Protein AF-A0A842SXQ0-F1 (afdb_monomer_lite)

Structure (mmCIF, N/CA/C/O backbone):
data_AF-A0A842SXQ0-F1
#
_entry.id   AF-A0A842SXQ0-F1
#
loop_
_atom_site.group_PDB
_atom_site.id
_atom_site.type_symbol
_atom_site.label_atom_id
_atom_site.label_alt_id
_atom_site.label_comp_id
_atom_site.label_asym_id
_atom_site.label_entity_id
_atom_site.label_seq_id
_atom_site.pdbx_PDB_ins_code
_atom_site.Cartn_x
_atom_site.Cartn_y
_atom_site.Cartn_z
_atom_site.occupancy
_atom_site.B_iso_or_equiv
_atom_site.auth_seq_id
_atom_site.auth_comp_id
_atom_site.auth_asym_id
_atom_site.auth_atom_id
_atom_site.pdbx_PDB_model_num
ATOM 1 N N . MET A 1 1 ? 3.468 -37.801 48.521 1.00 40.16 1 MET A N 1
ATOM 2 C CA . MET A 1 1 ? 3.126 -37.786 47.082 1.00 40.16 1 MET A CA 1
ATOM 3 C C . MET A 1 1 ? 3.006 -36.338 46.626 1.00 40.16 1 MET A C 1
ATOM 5 O O . MET A 1 1 ? 2.007 -35.706 46.931 1.00 40.16 1 MET A O 1
ATOM 9 N N . ARG A 1 2 ? 4.040 -35.775 45.987 1.00 34.75 2 ARG A N 1
ATOM 10 C CA . ARG A 1 2 ? 3.991 -34.427 45.395 1.00 34.75 2 ARG A CA 1
ATOM 11 C C . ARG A 1 2 ? 3.835 -34.589 43.884 1.00 34.75 2 ARG A C 1
ATOM 13 O O . ARG A 1 2 ? 4.706 -35.180 43.255 1.00 34.75 2 ARG A O 1
ATOM 20 N N . LYS A 1 3 ? 2.706 -34.137 43.335 1.00 47.41 3 LYS A N 1
ATOM 21 C CA . LYS A 1 3 ? 2.449 -34.109 41.890 1.00 47.41 3 LYS A CA 1
ATOM 22 C C . LYS A 1 3 ? 3.195 -32.909 41.304 1.00 47.41 3 LYS A C 1
ATOM 24 O O . LYS A 1 3 ? 2.873 -31.775 41.639 1.00 47.41 3 LYS A O 1
ATOM 29 N N . ALA A 1 4 ? 4.210 -33.168 40.486 1.00 43.00 4 ALA A N 1
ATOM 30 C CA . ALA A 1 4 ? 4.858 -32.147 39.675 1.00 43.00 4 ALA A CA 1
ATOM 31 C C . ALA A 1 4 ? 4.047 -31.976 38.384 1.00 43.00 4 ALA A C 1
ATOM 33 O O . ALA A 1 4 ? 3.902 -32.928 37.620 1.00 43.00 4 ALA A O 1
ATOM 34 N N . TYR A 1 5 ? 3.497 -30.782 38.166 1.00 46.97 5 TYR A N 1
ATOM 35 C CA . TYR A 1 5 ? 2.923 -30.395 36.882 1.00 46.97 5 TYR A CA 1
ATOM 36 C C . TYR A 1 5 ? 4.059 -29.904 35.985 1.00 46.97 5 TYR A C 1
ATOM 38 O O . TYR A 1 5 ? 4.706 -28.903 36.282 1.00 46.97 5 TYR A O 1
ATOM 46 N N . VAL A 1 6 ? 4.323 -30.640 34.907 1.00 46.03 6 VAL A N 1
ATOM 47 C CA . VAL A 1 6 ? 5.216 -30.208 33.829 1.00 46.03 6 VAL A CA 1
ATOM 48 C C . VAL A 1 6 ? 4.384 -29.342 32.889 1.00 46.03 6 VAL A C 1
ATOM 50 O O . VAL A 1 6 ? 3.563 -29.855 32.132 1.00 46.03 6 VAL A O 1
ATOM 53 N N . LEU A 1 7 ? 4.567 -28.024 32.975 1.00 44.03 7 LEU A N 1
ATOM 54 C CA . LEU A 1 7 ? 4.062 -27.077 31.986 1.00 44.03 7 LEU A CA 1
ATOM 55 C C . LEU A 1 7 ? 4.924 -27.226 30.723 1.00 44.03 7 LEU A C 1
ATOM 57 O O . LEU A 1 7 ? 6.067 -26.774 30.678 1.00 44.03 7 LEU A O 1
ATOM 61 N N . LEU A 1 8 ? 4.395 -27.914 29.714 1.00 44.53 8 LEU A N 1
ATOM 62 C CA . LEU A 1 8 ? 5.008 -28.003 28.394 1.00 44.53 8 LEU A CA 1
ATOM 63 C C . LEU A 1 8 ? 4.625 -26.742 27.607 1.00 44.53 8 LEU A C 1
ATOM 65 O O . LEU A 1 8 ? 3.590 -26.700 26.948 1.00 44.53 8 LEU A O 1
ATOM 69 N N . ALA A 1 9 ? 5.441 -25.694 27.712 1.00 42.03 9 ALA A N 1
ATOM 70 C CA . ALA A 1 9 ? 5.334 -24.521 26.853 1.00 42.03 9 ALA A CA 1
ATOM 71 C C . ALA A 1 9 ? 5.793 -24.902 25.436 1.00 42.03 9 ALA A C 1
ATOM 73 O O . ALA A 1 9 ? 6.989 -24.962 25.149 1.00 42.03 9 ALA A O 1
ATOM 74 N N . ILE A 1 10 ? 4.840 -25.207 24.554 1.00 42.16 10 ILE A N 1
ATOM 75 C CA . ILE A 1 10 ? 5.100 -25.395 23.125 1.00 42.16 10 ILE A CA 1
ATOM 76 C C . ILE A 1 10 ? 5.268 -24.002 22.510 1.00 42.16 10 ILE A C 1
ATOM 78 O O . ILE A 1 10 ? 4.315 -23.364 22.074 1.00 42.16 10 ILE A O 1
ATOM 82 N N . LEU A 1 11 ? 6.507 -23.517 22.518 1.00 38.22 11 LEU A N 1
ATOM 83 C CA . LEU A 1 11 ? 6.942 -22.329 21.791 1.00 38.22 11 LEU A CA 1
ATOM 84 C C . LEU A 1 11 ? 7.041 -22.708 20.306 1.00 38.22 11 LEU A C 1
ATOM 86 O O . LEU A 1 11 ? 8.078 -23.176 19.834 1.00 38.22 11 LEU A O 1
ATOM 90 N N . VAL A 1 12 ? 5.937 -22.566 19.567 1.00 42.31 12 VAL A N 1
ATOM 91 C CA . VAL A 1 12 ? 5.952 -22.650 18.101 1.00 42.31 12 VAL A CA 1
ATOM 92 C C . VAL A 1 12 ? 6.603 -21.368 17.584 1.00 42.31 12 VAL A C 1
ATOM 94 O O . VAL A 1 12 ? 5.934 -20.394 17.263 1.00 42.31 12 VAL A O 1
ATOM 97 N N . LEU A 1 13 ? 7.936 -21.347 17.535 1.00 38.91 13 LEU A N 1
ATOM 98 C CA . LEU A 1 13 ? 8.691 -20.374 16.747 1.00 38.91 13 LEU A CA 1
ATOM 99 C C . LEU A 1 13 ? 8.501 -20.725 15.267 1.00 38.91 13 LEU A C 1
ATOM 101 O O . LEU A 1 13 ? 9.394 -21.271 14.618 1.00 38.91 13 LEU A O 1
ATOM 105 N N . SER A 1 14 ? 7.315 -20.448 14.728 1.00 40.56 14 SER A N 1
ATOM 106 C CA . SER A 1 14 ? 7.151 -20.288 13.290 1.00 40.56 14 SER A CA 1
ATOM 107 C C . SER A 1 14 ? 8.015 -19.096 12.901 1.00 40.56 14 SER A C 1
ATOM 109 O O . SER A 1 14 ? 7.665 -17.949 13.166 1.00 40.56 14 SER A O 1
ATOM 111 N N . SER A 1 15 ? 9.192 -19.373 12.343 1.00 40.16 15 SER A N 1
ATOM 112 C CA . SER A 1 15 ? 10.009 -18.362 11.684 1.00 40.16 15 SER A CA 1
ATOM 113 C C . SER A 1 15 ? 9.205 -17.885 10.484 1.00 40.16 15 SER A C 1
ATOM 115 O O . SER A 1 15 ? 9.203 -18.515 9.427 1.00 40.16 15 SER A O 1
ATOM 117 N N . VAL A 1 16 ? 8.437 -16.817 10.695 1.00 46.62 16 VAL A N 1
ATOM 118 C CA . VAL A 1 16 ? 7.734 -16.119 9.629 1.00 46.62 16 VAL A CA 1
ATOM 119 C C . VAL A 1 16 ? 8.824 -15.645 8.679 1.00 46.62 16 VAL A C 1
ATOM 121 O O . VAL A 1 16 ? 9.662 -14.819 9.029 1.00 46.62 16 VAL A O 1
ATOM 124 N N . VAL A 1 17 ? 8.887 -16.275 7.510 1.00 54.09 17 VAL A N 1
ATOM 125 C CA . VAL A 1 17 ? 9.731 -15.819 6.411 1.00 54.09 17 VAL A CA 1
ATOM 126 C C . VAL A 1 17 ? 9.058 -14.550 5.918 1.00 54.09 17 VAL A C 1
ATOM 128 O O . VAL A 1 17 ? 8.024 -14.626 5.253 1.00 54.09 17 VAL A O 1
ATOM 131 N N . PHE A 1 18 ? 9.576 -13.397 6.334 1.00 54.84 18 PHE A N 1
ATOM 132 C CA . PHE A 1 18 ? 8.983 -12.129 5.954 1.00 54.84 18 PHE A CA 1
ATOM 133 C C . PHE A 1 18 ? 9.293 -11.858 4.476 1.00 54.84 18 PHE A C 1
ATOM 135 O O . PHE A 1 18 ? 10.424 -12.061 4.031 1.00 54.84 18 PHE A O 1
ATOM 142 N N . PRO A 1 19 ? 8.288 -11.469 3.689 1.00 61.28 19 PRO A N 1
ATOM 143 C CA . PRO A 1 19 ? 8.474 -11.088 2.297 1.00 61.28 19 PRO A CA 1
ATOM 144 C C . PRO A 1 19 ? 9.237 -9.766 2.181 1.00 61.28 19 PRO A C 1
ATOM 146 O O . PRO A 1 19 ? 9.272 -8.966 3.115 1.00 61.28 19 PRO A O 1
ATOM 149 N N . THR A 1 20 ? 9.850 -9.538 1.022 1.00 79.94 20 THR A N 1
ATOM 150 C CA . THR A 1 20 ? 10.645 -8.328 0.769 1.00 79.94 20 THR A CA 1
ATOM 151 C C . THR A 1 20 ? 9.827 -7.193 0.174 1.00 79.94 20 THR A C 1
ATOM 153 O O . THR A 1 20 ? 10.150 -6.035 0.420 1.00 79.94 20 THR A O 1
ATOM 156 N N . THR A 1 21 ? 8.779 -7.533 -0.579 1.00 91.62 21 THR A N 1
ATOM 157 C CA . THR A 1 21 ? 7.651 -6.641 -0.840 1.00 91.62 21 THR A CA 1
ATOM 158 C C . THR A 1 21 ? 6.367 -7.365 -0.456 1.00 91.62 21 THR A C 1
ATOM 160 O O . THR A 1 21 ? 6.179 -8.520 -0.850 1.00 91.62 21 THR A O 1
ATOM 163 N N . GLU A 1 22 ? 5.504 -6.713 0.311 1.00 92.88 22 GLU A N 1
ATOM 164 C CA . GLU A 1 22 ? 4.199 -7.225 0.729 1.00 92.88 22 GLU A CA 1
ATOM 165 C C . GLU A 1 22 ? 3.118 -6.226 0.345 1.00 92.88 22 GLU A C 1
ATOM 167 O O . GLU A 1 22 ? 3.283 -5.030 0.565 1.00 92.88 22 GLU A O 1
ATOM 172 N N . VAL A 1 23 ? 2.028 -6.720 -0.236 1.00 93.12 23 VAL A N 1
ATOM 173 C CA . VAL A 1 23 ? 0.811 -5.935 -0.426 1.00 93.12 23 VAL A CA 1
ATOM 174 C C . VAL A 1 23 ? -0.221 -6.460 0.553 1.00 93.12 23 VAL A C 1
ATOM 176 O O . VAL A 1 23 ? -0.568 -7.642 0.517 1.00 93.12 23 VAL A O 1
ATOM 179 N N . THR A 1 24 ? -0.676 -5.588 1.440 1.00 92.88 24 THR A N 1
ATOM 180 C CA . THR A 1 24 ? -1.712 -5.884 2.429 1.00 92.88 24 THR A CA 1
ATOM 181 C C . THR A 1 24 ? -2.918 -4.994 2.195 1.00 92.88 24 THR A C 1
ATOM 183 O O . THR A 1 24 ? -2.790 -3.905 1.634 1.00 92.88 24 THR A O 1
ATOM 186 N N . VAL A 1 25 ? -4.082 -5.481 2.614 1.00 90.69 25 VAL A N 1
ATOM 187 C CA . VAL A 1 25 ? -5.328 -4.720 2.639 1.00 90.69 25 VAL A CA 1
ATOM 188 C C . VAL A 1 25 ? -5.869 -4.777 4.052 1.00 90.69 25 VAL A C 1
ATOM 190 O O . VAL A 1 25 ? -5.942 -5.862 4.628 1.00 90.69 25 VAL A O 1
ATOM 193 N N . ASP A 1 26 ? -6.224 -3.615 4.577 1.00 87.00 26 ASP A N 1
ATOM 194 C CA . ASP A 1 26 ? -6.856 -3.438 5.879 1.00 87.00 26 ASP A CA 1
ATOM 195 C C . ASP A 1 26 ? -7.920 -2.350 5.721 1.00 87.00 26 ASP A C 1
ATOM 197 O O . ASP A 1 26 ? -7.570 -1.234 5.343 1.00 87.00 26 ASP A O 1
ATOM 201 N N . ASP A 1 27 ? -9.201 -2.684 5.895 1.00 80.62 27 ASP A N 1
ATOM 202 C CA . ASP A 1 27 ? -10.341 -1.757 5.780 1.00 80.62 27 ASP A CA 1
ATOM 203 C C . ASP A 1 27 ? -10.262 -0.788 4.576 1.00 80.62 27 ASP A C 1
ATOM 205 O O . ASP A 1 27 ? -10.223 0.432 4.724 1.00 80.62 27 ASP A O 1
ATOM 209 N N . CYS A 1 28 ? -10.185 -1.327 3.352 1.00 80.44 28 CYS A N 1
ATOM 210 C CA . CYS A 1 28 ? -9.992 -0.574 2.096 1.00 80.44 28 CYS A CA 1
ATOM 211 C C . CYS A 1 28 ? -8.678 0.215 1.972 1.00 80.44 28 CYS A C 1
ATOM 213 O O . CYS A 1 28 ? -8.441 0.884 0.975 1.00 80.44 28 CYS A O 1
ATOM 215 N N . SER A 1 29 ? -7.764 0.150 2.928 1.00 89.00 29 SER A N 1
ATOM 216 C CA . SER A 1 29 ? -6.444 0.749 2.770 1.00 89.00 29 SER A CA 1
ATOM 217 C C . SER A 1 29 ? -5.462 -0.301 2.279 1.00 89.00 29 SER A C 1
ATOM 219 O O . SER A 1 29 ? -5.203 -1.301 2.950 1.00 89.00 29 SER A O 1
ATOM 221 N N . ILE A 1 30 ? -4.869 -0.067 1.112 1.00 93.06 30 ILE A N 1
ATOM 222 C CA . ILE A 1 30 ? -3.841 -0.947 0.564 1.00 93.06 30 ILE A CA 1
ATOM 223 C C . ILE A 1 30 ? -2.471 -0.402 0.947 1.00 93.06 30 ILE A C 1
ATOM 225 O O . ILE A 1 30 ? -2.128 0.735 0.634 1.00 93.06 30 ILE A O 1
ATOM 229 N N . THR A 1 31 ? -1.653 -1.228 1.592 1.00 95.56 31 THR A N 1
ATOM 230 C CA . THR A 1 31 ? -0.256 -0.888 1.884 1.00 95.56 31 THR A CA 1
ATOM 231 C C . THR A 1 31 ? 0.676 -1.765 1.060 1.00 95.56 31 THR A C 1
ATOM 233 O O . THR A 1 31 ? 0.587 -2.990 1.114 1.00 95.56 31 THR A O 1
ATOM 236 N N . VAL A 1 32 ? 1.597 -1.139 0.326 1.00 96.25 32 VAL A N 1
ATOM 237 C CA . VAL A 1 32 ? 2.725 -1.790 -0.349 1.00 96.25 32 VAL A CA 1
ATOM 238 C C . VAL A 1 32 ? 3.988 -1.545 0.478 1.00 96.25 32 VAL A C 1
ATOM 240 O O . VAL A 1 32 ? 4.621 -0.493 0.376 1.00 96.25 32 VAL A O 1
ATOM 243 N N . ASP A 1 33 ? 4.358 -2.512 1.310 1.00 96.19 33 ASP A N 1
ATOM 244 C CA . ASP A 1 33 ? 5.562 -2.471 2.140 1.00 96.19 33 ASP A CA 1
ATOM 245 C C . ASP A 1 33 ? 6.760 -3.020 1.367 1.00 96.19 33 ASP A C 1
ATOM 247 O O . ASP A 1 33 ? 6.788 -4.201 1.030 1.00 96.19 33 ASP A O 1
ATOM 251 N N . VAL A 1 34 ? 7.778 -2.191 1.124 1.00 96.12 34 VAL A N 1
ATOM 252 C CA . VAL A 1 34 ? 8.999 -2.578 0.403 1.00 96.12 34 VAL A CA 1
ATOM 253 C C . VAL A 1 34 ? 10.226 -2.436 1.298 1.00 96.12 34 VAL A C 1
ATOM 255 O O . VAL A 1 34 ? 10.546 -1.353 1.792 1.00 96.12 34 VAL A O 1
ATOM 258 N N . LYS A 1 35 ? 10.977 -3.528 1.452 1.00 96.50 35 LYS A N 1
ATOM 259 C CA . LYS A 1 35 ? 12.205 -3.592 2.253 1.00 96.50 35 LYS A CA 1
ATOM 260 C C . LYS A 1 35 ? 13.431 -3.673 1.358 1.00 96.50 35 LYS A C 1
ATOM 262 O O . LYS A 1 35 ? 13.615 -4.647 0.622 1.00 96.50 35 LYS A O 1
ATOM 267 N N . VAL A 1 36 ? 14.307 -2.672 1.444 1.00 97.25 36 VAL A N 1
ATOM 268 C CA . VAL A 1 36 ? 15.490 -2.538 0.584 1.00 97.25 36 VAL A CA 1
ATOM 269 C C . VAL A 1 36 ? 16.783 -2.490 1.396 1.00 97.25 36 VAL A C 1
ATOM 271 O O . VAL A 1 36 ? 17.014 -1.630 2.239 1.00 97.25 36 VAL A O 1
ATOM 274 N N . GLY A 1 37 ? 17.660 -3.440 1.114 1.00 97.12 37 GLY A N 1
ATOM 275 C CA . GLY A 1 37 ? 19.011 -3.540 1.626 1.00 97.12 37 GLY A CA 1
ATOM 276 C C . GLY A 1 37 ? 20.030 -2.911 0.679 1.00 97.12 37 GLY A C 1
ATOM 277 O O . GLY A 1 37 ? 19.906 -3.025 -0.539 1.00 97.12 37 GLY A O 1
ATOM 278 N N . PHE A 1 38 ? 21.082 -2.318 1.231 1.00 98.25 38 PHE A N 1
ATOM 279 C CA . PHE A 1 38 ? 22.206 -1.775 0.469 1.00 98.25 38 PHE A CA 1
ATOM 280 C C . PHE A 1 38 ? 23.510 -2.383 0.962 1.00 98.25 38 PHE A C 1
ATOM 282 O O . PHE A 1 38 ? 23.758 -2.420 2.166 1.00 98.25 38 PHE A O 1
ATOM 289 N N . ALA A 1 39 ? 24.340 -2.859 0.043 1.00 97.69 39 ALA A N 1
ATOM 290 C CA . ALA A 1 39 ? 25.652 -3.417 0.341 1.00 97.69 39 ALA A CA 1
ATOM 291 C C . ALA A 1 39 ? 26.705 -2.904 -0.644 1.00 97.69 39 ALA A C 1
ATOM 293 O O . ALA A 1 39 ? 26.356 -2.326 -1.667 1.00 97.69 39 ALA A O 1
ATOM 294 N N . GLY A 1 40 ? 27.980 -3.149 -0.350 1.00 96.56 40 GLY A N 1
ATOM 295 C CA . GLY A 1 40 ? 29.099 -2.673 -1.166 1.00 96.56 40 GLY A CA 1
ATOM 296 C C . GLY A 1 40 ? 29.654 -1.331 -0.692 1.00 96.56 40 GLY A C 1
ATOM 297 O O . GLY A 1 40 ? 29.046 -0.634 0.124 1.00 96.56 40 GLY A O 1
ATOM 298 N N . ASP A 1 41 ? 30.840 -0.989 -1.190 1.00 95.38 41 ASP A N 1
ATOM 299 C CA . ASP A 1 41 ? 31.608 0.174 -0.729 1.00 95.38 41 ASP A CA 1
ATOM 300 C C . ASP A 1 41 ? 30.879 1.500 -1.012 1.00 95.38 41 ASP A C 1
ATOM 302 O O . ASP A 1 41 ? 30.956 2.438 -0.220 1.00 95.38 41 ASP A O 1
ATOM 306 N N . GLY A 1 42 ? 30.065 1.543 -2.073 1.00 96.44 42 GLY A N 1
ATOM 307 C CA . GLY A 1 42 ? 29.262 2.711 -2.431 1.00 96.44 42 GLY A CA 1
ATOM 308 C C . GLY A 1 42 ? 28.003 2.920 -1.579 1.00 96.44 42 GLY A C 1
ATOM 309 O O . GLY A 1 42 ? 27.349 3.954 -1.713 1.00 96.44 42 GLY A O 1
ATOM 310 N N . ALA A 1 43 ? 27.633 1.983 -0.697 1.00 97.25 43 ALA A N 1
ATOM 311 C CA . ALA A 1 43 ? 26.414 2.051 0.117 1.00 97.25 43 ALA A CA 1
ATOM 312 C C . ALA A 1 43 ? 26.564 2.993 1.330 1.00 97.25 43 ALA A C 1
ATOM 314 O O . ALA A 1 43 ? 26.365 2.598 2.483 1.00 97.25 43 ALA A O 1
ATOM 315 N N . SER A 1 44 ? 26.976 4.241 1.107 1.00 97.50 44 SER A N 1
ATOM 316 C CA . SER A 1 44 ? 27.056 5.267 2.150 1.00 97.50 44 SER A CA 1
ATOM 317 C C . SER A 1 44 ? 25.662 5.690 2.632 1.00 97.50 44 SER A C 1
ATOM 319 O O . SER A 1 44 ? 24.669 5.529 1.924 1.00 97.50 44 SER A O 1
ATOM 321 N N . ASP A 1 45 ? 25.579 6.271 3.829 1.00 98.06 45 ASP A N 1
ATOM 322 C CA . ASP A 1 45 ? 24.302 6.773 4.358 1.00 98.06 45 ASP A CA 1
ATOM 323 C C . ASP A 1 45 ? 23.754 7.921 3.487 1.00 98.06 45 ASP A C 1
ATOM 325 O O . ASP A 1 45 ? 22.546 8.067 3.324 1.00 98.06 45 ASP A O 1
ATOM 329 N N . GLU A 1 46 ? 24.644 8.694 2.853 1.00 97.69 46 GLU A N 1
ATOM 330 C CA . GLU A 1 46 ? 24.280 9.715 1.865 1.00 97.69 46 GLU A CA 1
ATOM 331 C C . GLU A 1 46 ? 23.641 9.096 0.614 1.00 97.69 46 GLU A C 1
ATOM 333 O O . GLU A 1 46 ? 22.630 9.600 0.122 1.00 97.69 46 GLU A O 1
ATOM 338 N N . PHE A 1 47 ? 24.184 7.981 0.116 1.00 97.75 47 PHE A N 1
ATOM 339 C CA . PHE A 1 47 ? 23.599 7.264 -1.013 1.00 97.75 47 PHE A CA 1
ATOM 340 C C . PHE A 1 47 ? 22.222 6.682 -0.667 1.00 97.75 47 PHE A C 1
ATOM 342 O O . PHE A 1 47 ? 21.284 6.822 -1.451 1.00 97.75 47 PHE A O 1
ATOM 349 N N . ILE A 1 48 ? 22.080 6.076 0.515 1.00 98.38 48 ILE A N 1
ATOM 350 C CA . ILE A 1 48 ? 20.797 5.532 0.986 1.00 98.38 48 ILE A CA 1
ATOM 351 C C . ILE A 1 48 ? 19.765 6.657 1.113 1.00 98.38 48 ILE A C 1
ATOM 353 O O . ILE A 1 48 ? 18.655 6.535 0.603 1.00 98.38 48 ILE A O 1
ATOM 357 N N . LYS A 1 49 ? 20.148 7.805 1.677 1.00 98.12 49 LYS A N 1
ATOM 358 C CA . LYS A 1 49 ? 19.275 8.981 1.744 1.00 98.12 49 LYS A CA 1
ATOM 359 C C . LYS A 1 49 ? 18.861 9.479 0.355 1.00 98.12 49 LYS A C 1
ATOM 361 O O . LYS A 1 49 ? 17.694 9.777 0.123 1.00 98.12 49 LYS A O 1
ATOM 366 N N . LYS A 1 50 ? 19.797 9.534 -0.598 1.00 97.56 50 LYS A N 1
ATOM 367 C CA . LYS A 1 50 ? 19.521 9.905 -1.997 1.00 97.56 50 LYS A CA 1
ATOM 368 C C . LYS A 1 50 ? 18.518 8.953 -2.658 1.00 97.56 50 LYS A C 1
ATOM 370 O O . LYS A 1 50 ? 17.684 9.403 -3.444 1.00 97.56 50 LYS A O 1
ATOM 375 N N . PHE A 1 51 ? 18.606 7.658 -2.355 1.00 98.00 51 PHE A N 1
ATOM 376 C CA . PHE A 1 51 ? 17.625 6.661 -2.778 1.00 98.00 51 PHE A CA 1
ATOM 377 C C . PHE A 1 51 ? 16.243 6.961 -2.182 1.00 98.00 51 PHE A C 1
ATOM 379 O O . PHE A 1 51 ? 15.279 7.091 -2.933 1.00 98.00 51 PHE A O 1
ATOM 386 N N . GLU A 1 52 ? 16.158 7.128 -0.859 1.00 98.06 52 GLU A N 1
ATOM 387 C CA . GLU A 1 52 ? 14.905 7.410 -0.143 1.00 98.06 52 GLU A CA 1
ATOM 388 C C . GLU A 1 52 ? 14.222 8.676 -0.661 1.00 98.06 52 GLU A C 1
ATOM 390 O O . GLU A 1 52 ? 13.032 8.654 -0.970 1.00 98.06 52 GLU A O 1
ATOM 395 N N . ASP A 1 53 ? 14.980 9.761 -0.831 1.00 97.69 53 ASP A N 1
ATOM 396 C CA . ASP A 1 53 ? 14.471 11.030 -1.351 1.00 97.69 53 ASP A CA 1
ATOM 397 C C . ASP A 1 53 ? 13.945 10.873 -2.792 1.00 97.69 53 ASP A C 1
ATOM 399 O O . ASP A 1 53 ? 12.910 11.443 -3.151 1.00 97.69 53 ASP A O 1
ATOM 403 N N . GLY A 1 54 ? 14.628 10.073 -3.621 1.00 96.69 54 GLY A N 1
ATOM 404 C CA . GLY A 1 54 ? 14.200 9.749 -4.983 1.00 96.69 54 GLY A CA 1
ATOM 405 C C . GLY A 1 54 ? 12.890 8.961 -5.016 1.00 96.69 54 GLY A C 1
ATOM 406 O O . GLY A 1 54 ? 11.962 9.342 -5.733 1.00 96.69 54 GLY A O 1
ATOM 407 N N . VAL A 1 55 ? 12.795 7.904 -4.204 1.00 96.75 55 VAL A N 1
ATOM 408 C CA . VAL A 1 55 ? 11.583 7.084 -4.079 1.00 96.75 55 VAL A CA 1
ATOM 409 C C . VAL A 1 55 ? 10.427 7.923 -3.553 1.00 96.75 55 VAL A C 1
ATOM 411 O O . VAL A 1 55 ? 9.378 7.968 -4.188 1.00 96.75 55 VAL A O 1
ATOM 414 N N . LYS A 1 56 ? 10.626 8.659 -2.456 1.00 96.44 56 LYS A N 1
ATOM 415 C CA . LYS A 1 56 ? 9.592 9.501 -1.851 1.00 96.44 56 LYS A CA 1
ATOM 416 C C . LYS A 1 56 ? 9.044 10.535 -2.829 1.00 96.44 56 LYS A C 1
ATOM 418 O O . LYS A 1 56 ? 7.837 10.729 -2.904 1.00 96.44 56 LYS A O 1
ATOM 423 N N . LYS A 1 57 ? 9.916 11.172 -3.615 1.00 96.31 57 LYS A N 1
ATOM 424 C CA . LYS A 1 57 ? 9.519 12.174 -4.614 1.00 96.31 57 LYS A CA 1
ATOM 425 C C . LYS A 1 57 ? 8.585 11.613 -5.694 1.00 96.31 57 LYS A C 1
ATOM 427 O O . LYS A 1 57 ? 7.727 12.348 -6.188 1.00 96.31 57 LYS A O 1
ATOM 432 N N . ILE A 1 58 ? 8.793 10.365 -6.111 1.00 96.31 58 ILE A N 1
ATOM 433 C CA . ILE A 1 58 ? 8.088 9.768 -7.254 1.00 96.31 58 ILE A CA 1
ATOM 434 C C . ILE A 1 58 ? 6.891 8.926 -6.805 1.00 96.31 58 ILE A C 1
ATOM 436 O O . ILE A 1 58 ? 5.824 9.041 -7.406 1.00 96.31 58 ILE A O 1
ATOM 440 N N . TRP A 1 59 ? 7.068 8.121 -5.759 1.00 95.94 59 TRP A N 1
ATOM 441 C CA . TRP A 1 59 ? 6.144 7.061 -5.357 1.00 95.94 59 TRP A CA 1
ATOM 442 C C . TRP A 1 59 ? 5.308 7.387 -4.112 1.00 95.94 59 TRP A C 1
ATOM 444 O O . TRP A 1 59 ? 4.229 6.828 -3.972 1.00 95.94 59 TRP A O 1
ATOM 454 N N . GLN A 1 60 ? 5.754 8.278 -3.218 1.00 91.06 60 GLN A N 1
ATOM 455 C CA . GLN A 1 60 ? 5.026 8.583 -1.974 1.00 91.06 60 GLN A CA 1
ATOM 456 C C . GLN A 1 60 ? 4.239 9.899 -2.051 1.00 91.06 60 GLN A C 1
ATOM 458 O O . GLN A 1 60 ? 4.606 10.821 -2.783 1.00 91.06 60 GLN A O 1
ATOM 463 N N . GLY A 1 61 ? 3.173 10.003 -1.246 1.00 76.94 61 GLY A N 1
ATOM 464 C CA . GLY A 1 61 ? 2.345 11.213 -1.143 1.00 76.94 61 GLY A CA 1
ATOM 465 C C . GLY A 1 61 ? 1.542 11.506 -2.411 1.00 76.94 61 GLY A C 1
ATOM 466 O O . GLY A 1 61 ? 1.406 12.663 -2.808 1.00 76.94 61 GLY A O 1
ATOM 467 N N . LYS A 1 62 ? 1.099 10.448 -3.088 1.00 81.06 62 LYS A N 1
ATOM 468 C CA . LYS A 1 62 ? 0.230 10.500 -4.260 1.00 81.06 62 LYS A CA 1
ATOM 469 C C . LYS A 1 62 ? -1.124 9.926 -3.878 1.00 81.06 62 LYS A C 1
ATOM 471 O O . LYS A 1 62 ? -1.170 8.966 -3.115 1.00 81.06 62 LYS A O 1
ATOM 476 N N . ASP A 1 63 ? -2.178 10.470 -4.467 1.00 90.81 63 ASP A N 1
ATOM 477 C CA . ASP A 1 63 ? -3.548 9.982 -4.300 1.00 90.81 63 ASP A CA 1
ATOM 478 C C . ASP A 1 63 ? -3.778 8.786 -5.235 1.00 90.81 63 ASP A C 1
ATOM 480 O O . ASP A 1 63 ? -4.599 8.828 -6.149 1.00 90.81 63 ASP A O 1
ATOM 484 N N . PHE A 1 64 ? -2.944 7.756 -5.083 1.00 93.88 64 PHE A N 1
ATOM 485 C CA . PHE A 1 64 ? -3.111 6.509 -5.809 1.00 93.88 64 PHE A CA 1
ATOM 486 C C . PHE A 1 64 ? -4.233 5.705 -5.179 1.00 93.88 64 PHE A C 1
ATOM 488 O O . PHE A 1 64 ? -4.318 5.593 -3.957 1.00 93.88 64 PHE A O 1
ATOM 495 N N . THR A 1 65 ? -5.050 5.111 -6.031 1.00 93.44 65 THR A N 1
ATOM 496 C CA . THR A 1 65 ? -6.154 4.246 -5.624 1.00 93.44 65 THR A CA 1
ATOM 497 C C . THR A 1 65 ? -6.018 2.887 -6.302 1.00 93.44 65 THR A C 1
ATOM 499 O O . THR A 1 65 ? -5.105 2.691 -7.099 1.00 93.44 65 THR A O 1
ATOM 502 N N . TYR A 1 66 ? -6.846 1.900 -5.980 1.00 90.38 66 TYR A N 1
ATOM 503 C CA . TYR A 1 66 ? -6.871 0.639 -6.717 1.00 90.38 66 TYR A CA 1
ATOM 504 C C . TYR A 1 66 ? -8.238 -0.027 -6.646 1.00 90.38 66 TYR A C 1
ATOM 506 O O . TYR A 1 66 ? -8.924 0.034 -5.626 1.00 90.38 66 TYR A O 1
ATOM 514 N N . GLY A 1 67 ? -8.579 -0.729 -7.726 1.00 86.06 67 GLY A N 1
ATOM 515 C CA . GLY A 1 67 ? -9.858 -1.404 -7.868 1.00 86.06 67 GLY A CA 1
ATOM 516 C C . GLY A 1 67 ? -10.998 -0.418 -8.078 1.00 86.06 67 GLY A C 1
ATOM 517 O O . GLY A 1 67 ? -10.816 0.800 -8.095 1.00 86.06 67 GLY A O 1
ATOM 518 N N . ASP A 1 68 ? -12.189 -0.968 -8.263 1.00 80.25 68 ASP A N 1
ATOM 519 C CA . ASP A 1 68 ? -13.356 -0.150 -8.558 1.00 80.25 68 ASP A CA 1
ATOM 520 C C . ASP A 1 68 ? -13.803 0.695 -7.355 1.00 80.25 68 ASP A C 1
ATOM 522 O O . ASP A 1 68 ? -14.383 1.753 -7.564 1.00 80.25 68 ASP A O 1
ATOM 526 N N . CYS A 1 69 ? -13.525 0.261 -6.119 1.00 75.62 69 CYS A N 1
ATOM 527 C CA . CYS A 1 69 ? -13.862 1.015 -4.904 1.00 75.62 69 CYS A CA 1
ATOM 528 C C . CYS A 1 69 ? -12.833 2.120 -4.592 1.00 75.62 69 CYS A C 1
ATOM 530 O O . CYS A 1 69 ? -12.874 2.719 -3.524 1.00 75.62 69 CYS A O 1
ATOM 532 N N . GLU A 1 70 ? -11.888 2.377 -5.508 1.00 86.88 70 GLU A N 1
ATOM 533 C CA . GLU A 1 70 ? -10.874 3.428 -5.391 1.00 86.88 70 GLU A CA 1
ATOM 534 C C . GLU A 1 70 ? -10.085 3.369 -4.056 1.00 86.88 70 GLU A C 1
ATOM 536 O O . GLU A 1 70 ? -9.691 4.400 -3.511 1.00 86.88 70 GLU A O 1
ATOM 541 N N . CYS A 1 71 ? -9.788 2.164 -3.548 1.00 87.25 71 CYS A N 1
ATOM 542 C CA . CYS A 1 71 ? -9.107 1.997 -2.262 1.00 87.25 71 CYS A CA 1
ATOM 543 C C . CYS A 1 71 ? -7.730 2.681 -2.251 1.00 87.25 71 CYS A C 1
ATOM 545 O O . CYS A 1 71 ? -6.915 2.395 -3.138 1.00 87.25 71 CYS A O 1
ATOM 547 N N . PRO A 1 72 ? -7.436 3.572 -1.284 1.00 91.94 72 PRO A N 1
ATOM 548 C CA . PRO A 1 72 ? -6.180 4.308 -1.246 1.00 91.94 72 PRO A CA 1
ATOM 549 C C . PRO A 1 72 ? -4.979 3.369 -1.120 1.00 91.94 72 PRO A C 1
ATOM 551 O O . PRO A 1 72 ? -4.997 2.401 -0.360 1.00 91.94 72 PRO A O 1
ATOM 554 N N . VAL A 1 73 ? -3.911 3.686 -1.853 1.00 94.56 73 VAL A N 1
ATOM 555 C CA . VAL A 1 73 ? -2.673 2.902 -1.869 1.00 94.56 73 VAL A CA 1
ATOM 556 C C . VAL A 1 73 ? -1.523 3.704 -1.266 1.00 94.56 73 VAL A C 1
ATOM 558 O O . VAL A 1 73 ? -1.097 4.726 -1.808 1.00 94.56 73 VAL A O 1
ATOM 561 N N . GLU A 1 74 ? -0.956 3.200 -0.172 1.00 95.50 74 GLU A N 1
ATOM 562 C CA . GLU A 1 74 ? 0.240 3.743 0.470 1.00 95.50 74 GLU A CA 1
ATOM 563 C C . GLU A 1 74 ? 1.469 2.877 0.159 1.00 95.50 74 GLU A C 1
ATOM 565 O O . GLU A 1 74 ? 1.456 1.662 0.344 1.00 95.50 74 GLU A O 1
ATOM 570 N N . ILE A 1 75 ? 2.575 3.500 -0.263 1.00 96.31 75 ILE A N 1
ATOM 571 C CA . ILE A 1 75 ? 3.861 2.812 -0.453 1.00 96.31 75 ILE A CA 1
ATOM 572 C C . ILE A 1 75 ? 4.792 3.124 0.721 1.00 96.31 75 ILE A C 1
ATOM 574 O O . ILE A 1 75 ? 5.273 4.255 0.875 1.00 96.31 75 ILE A O 1
ATOM 578 N N . LYS A 1 76 ? 5.118 2.099 1.508 1.00 96.06 76 LYS A N 1
ATOM 579 C CA . LYS A 1 76 ? 6.049 2.182 2.637 1.00 96.06 76 LYS A CA 1
ATOM 580 C C . LYS A 1 76 ? 7.415 1.648 2.235 1.00 96.06 76 LYS A C 1
ATOM 582 O O . LYS A 1 76 ? 7.541 0.610 1.592 1.00 96.06 76 LYS A O 1
ATOM 587 N N . LEU A 1 77 ? 8.455 2.384 2.615 1.00 96.88 77 LEU A N 1
ATOM 588 C CA . LEU A 1 77 ? 9.842 2.032 2.337 1.00 96.88 77 LEU A CA 1
ATOM 589 C C . LEU A 1 77 ? 10.595 1.844 3.651 1.00 96.88 77 LEU A C 1
ATOM 591 O O . LEU A 1 77 ? 10.665 2.761 4.466 1.00 96.88 77 LEU A O 1
ATOM 595 N N . GLU A 1 78 ? 11.225 0.684 3.802 1.00 97.00 78 GLU A N 1
ATOM 596 C CA . GLU A 1 78 ? 12.200 0.408 4.853 1.00 97.00 78 GLU A CA 1
ATOM 597 C C . GLU A 1 78 ? 13.578 0.186 4.220 1.00 97.00 78 GLU A C 1
ATOM 599 O O . GLU A 1 78 ? 13.732 -0.663 3.336 1.00 97.00 78 GLU A O 1
ATOM 604 N N . THR A 1 79 ? 14.599 0.916 4.675 1.00 97.69 79 THR A N 1
ATOM 605 C CA . THR A 1 79 ? 15.976 0.751 4.194 1.00 97.69 79 THR A CA 1
ATOM 606 C C . THR A 1 79 ? 16.892 0.172 5.266 1.00 97.69 79 THR A C 1
ATOM 608 O O . THR A 1 79 ? 16.720 0.395 6.467 1.00 97.69 79 THR A O 1
ATOM 611 N N . LYS A 1 80 ? 17.901 -0.595 4.841 1.00 97.56 80 LYS A N 1
ATOM 612 C CA . LYS A 1 80 ? 18.927 -1.121 5.747 1.00 97.56 80 LYS A CA 1
ATOM 613 C C . LYS A 1 80 ? 20.272 -1.301 5.060 1.00 97.56 80 LYS A C 1
ATOM 615 O O . LYS A 1 80 ? 20.358 -1.778 3.933 1.00 97.56 80 LYS A O 1
ATOM 620 N N . LYS A 1 81 ? 21.354 -0.976 5.765 1.00 97.88 81 LYS A N 1
ATOM 621 C CA . LYS A 1 81 ? 22.720 -1.218 5.291 1.00 97.88 81 LYS A CA 1
ATOM 622 C C . LYS A 1 81 ? 23.218 -2.602 5.712 1.00 97.88 81 LYS A C 1
ATOM 624 O O . LYS A 1 81 ? 23.041 -3.019 6.856 1.00 97.88 81 LYS A O 1
ATOM 629 N N . PHE A 1 82 ? 23.886 -3.287 4.793 1.00 96.81 82 PHE A N 1
ATOM 630 C CA . PHE A 1 82 ? 24.510 -4.595 4.968 1.00 96.81 82 PHE A CA 1
ATOM 631 C C . PHE A 1 82 ? 25.965 -4.553 4.496 1.00 96.81 82 PHE A C 1
ATOM 633 O O . PHE A 1 82 ? 26.350 -3.703 3.699 1.00 96.81 82 PHE A O 1
ATOM 640 N N . VAL A 1 83 ? 26.785 -5.506 4.949 1.00 95.50 83 VAL A N 1
ATOM 641 C CA . VAL A 1 83 ? 28.144 -5.673 4.407 1.00 95.50 83 VAL A CA 1
ATOM 642 C C . VAL A 1 83 ? 28.073 -6.315 3.022 1.00 95.50 83 VAL A C 1
ATOM 644 O O . VAL A 1 83 ? 28.784 -5.916 2.109 1.00 95.50 83 VAL A O 1
ATOM 647 N N . THR A 1 84 ? 27.195 -7.308 2.849 1.00 95.69 84 THR A N 1
ATOM 648 C CA . THR A 1 84 ? 26.961 -7.975 1.558 1.00 95.69 84 THR A CA 1
ATOM 649 C C . THR A 1 84 ? 25.478 -8.263 1.357 1.00 95.69 84 THR A C 1
ATOM 651 O O . THR A 1 84 ? 24.758 -8.547 2.315 1.00 95.69 84 THR A O 1
ATOM 654 N N . CYS A 1 85 ? 25.027 -8.334 0.103 1.00 93.12 85 CYS A N 1
ATOM 655 C CA . CYS A 1 85 ? 23.656 -8.748 -0.211 1.00 93.12 85 CYS A CA 1
ATOM 656 C C . CYS A 1 85 ? 23.327 -10.208 0.139 1.00 93.12 85 CYS A C 1
ATOM 658 O O . CYS A 1 85 ? 22.180 -10.635 0.012 1.00 93.12 85 CYS A O 1
ATOM 660 N N . TYR A 1 86 ? 24.306 -11.005 0.573 1.00 90.81 86 TYR A N 1
ATOM 661 C CA . TYR A 1 86 ? 24.030 -12.320 1.146 1.00 90.81 86 TYR A CA 1
ATOM 662 C C . TYR A 1 86 ? 23.449 -12.207 2.564 1.00 90.81 86 TYR A C 1
ATOM 664 O O . TYR A 1 86 ? 22.577 -12.991 2.924 1.00 90.81 86 TYR A O 1
ATOM 672 N N . GLN A 1 87 ? 23.878 -11.205 3.341 1.00 91.06 87 GLN A N 1
ATOM 673 C CA . GLN A 1 87 ? 23.389 -10.969 4.705 1.00 91.06 87 GLN A CA 1
ATOM 674 C C . GLN A 1 87 ? 21.946 -10.464 4.746 1.00 91.06 87 GLN A C 1
ATOM 676 O O . GLN A 1 87 ? 21.246 -10.748 5.710 1.00 91.06 87 GLN A O 1
ATOM 681 N N . ALA A 1 88 ? 21.501 -9.763 3.699 1.00 89.06 88 ALA A N 1
ATOM 682 C CA . ALA A 1 88 ? 20.105 -9.355 3.531 1.00 89.06 88 ALA A CA 1
ATOM 683 C C . ALA A 1 88 ? 19.135 -10.555 3.504 1.00 89.06 88 ALA A C 1
ATOM 685 O O . ALA A 1 88 ? 17.960 -10.420 3.839 1.00 89.06 88 ALA A O 1
ATOM 686 N N . GLY A 1 89 ? 19.632 -11.745 3.140 1.00 86.06 89 GLY A N 1
ATOM 687 C CA . GLY A 1 89 ? 18.858 -12.978 3.180 1.00 86.06 89 GLY A CA 1
ATOM 688 C C . GLY A 1 89 ? 17.637 -12.929 2.265 1.00 86.06 89 GLY A C 1
ATOM 689 O O . GLY A 1 89 ? 17.747 -12.588 1.087 1.00 86.06 89 GLY A O 1
ATOM 690 N N . LYS A 1 90 ? 16.487 -13.338 2.807 1.00 85.44 90 LYS A N 1
ATOM 691 C CA . LYS A 1 90 ? 15.184 -13.283 2.131 1.00 85.44 90 LYS A CA 1
ATOM 692 C C . LYS A 1 90 ? 14.303 -12.142 2.641 1.00 85.44 90 LYS A C 1
ATOM 694 O O . LYS A 1 90 ? 13.197 -12.027 2.141 1.00 85.44 90 LYS A O 1
ATOM 699 N N . ASP A 1 91 ? 14.786 -11.347 3.594 1.00 89.25 91 ASP A N 1
ATOM 700 C CA . ASP A 1 91 ? 13.973 -10.358 4.312 1.00 89.25 91 ASP A CA 1
ATOM 701 C C . ASP A 1 91 ? 14.043 -8.967 3.663 1.00 89.25 91 ASP A C 1
ATOM 703 O O . ASP A 1 91 ? 13.183 -8.127 3.903 1.00 89.25 91 ASP A O 1
ATOM 707 N N . TYR A 1 92 ? 15.044 -8.730 2.805 1.00 94.12 92 TYR A N 1
ATOM 708 C CA . TYR A 1 92 ? 15.186 -7.499 2.025 1.00 94.12 92 TYR A CA 1
ATOM 709 C C . TYR A 1 92 ? 15.497 -7.813 0.559 1.00 94.12 92 TYR A C 1
ATOM 711 O O . TYR A 1 92 ? 16.281 -8.718 0.247 1.00 94.12 92 TYR A O 1
ATOM 719 N N . HIS A 1 93 ? 14.945 -7.010 -0.354 1.00 94.75 93 HIS A N 1
ATOM 720 C CA . HIS A 1 93 ? 15.581 -6.809 -1.656 1.00 94.75 93 HIS A CA 1
ATOM 721 C C . HIS A 1 93 ? 16.985 -6.252 -1.417 1.00 94.75 93 HIS A C 1
ATOM 723 O O . HIS A 1 93 ? 17.210 -5.624 -0.392 1.00 94.75 93 HIS A O 1
ATOM 729 N N . CYS A 1 94 ? 17.956 -6.458 -2.304 1.00 96.06 94 CYS A N 1
ATOM 730 C CA . CYS A 1 94 ? 19.285 -5.900 -2.050 1.00 96.06 94 CYS A CA 1
ATOM 731 C C . CYS A 1 94 ? 19.967 -5.323 -3.280 1.00 96.06 94 CYS A C 1
ATOM 733 O O . CYS A 1 94 ? 20.116 -6.008 -4.292 1.00 96.06 94 CYS A O 1
ATOM 735 N N . PHE A 1 95 ? 20.433 -4.086 -3.149 1.00 97.56 95 PHE A N 1
ATOM 736 C CA . PHE A 1 95 ? 21.300 -3.428 -4.109 1.00 97.56 95 PHE A CA 1
ATOM 737 C C . PHE A 1 95 ? 22.767 -3.582 -3.710 1.00 97.56 95 PHE A C 1
ATOM 739 O O . PHE A 1 95 ? 23.170 -3.210 -2.608 1.00 97.56 95 PHE A O 1
ATOM 746 N N . ASP A 1 96 ? 23.562 -4.113 -4.635 1.00 96.81 96 ASP A N 1
ATOM 747 C CA . ASP A 1 96 ? 25.017 -4.006 -4.595 1.00 96.81 96 ASP A CA 1
ATOM 748 C C . ASP A 1 96 ? 25.410 -2.647 -5.194 1.00 96.81 96 ASP A C 1
ATOM 750 O O . ASP A 1 96 ? 25.165 -2.386 -6.377 1.00 96.81 96 ASP A O 1
ATOM 754 N N . VAL A 1 97 ? 25.923 -1.754 -4.348 1.00 97.88 97 VAL A N 1
ATOM 755 C CA . VAL A 1 97 ? 26.224 -0.362 -4.677 1.00 97.88 97 VAL A CA 1
ATOM 756 C C . VAL A 1 97 ? 27.704 -0.231 -5.003 1.00 97.88 97 VAL A C 1
ATOM 758 O O . VAL A 1 97 ? 28.576 -0.290 -4.133 1.00 97.88 97 VAL A O 1
ATOM 761 N N . GLN A 1 98 ? 27.977 -0.012 -6.282 1.00 96.38 98 GLN A N 1
ATOM 762 C CA . GLN A 1 98 ? 29.315 0.199 -6.804 1.00 96.38 98 GLN A CA 1
ATOM 763 C C . GLN A 1 98 ? 29.730 1.661 -6.623 1.00 96.38 98 GLN A C 1
ATOM 765 O O . GLN A 1 98 ? 28.975 2.585 -6.930 1.00 96.38 98 GLN A O 1
ATOM 770 N N . GLU A 1 99 ? 30.948 1.885 -6.146 1.00 95.00 99 GLU A N 1
ATOM 771 C CA . GLU A 1 99 ? 31.522 3.224 -6.068 1.00 95.00 99 GLU A CA 1
ATOM 772 C C . GLU A 1 99 ? 32.155 3.577 -7.420 1.00 95.00 99 GLU A C 1
ATOM 774 O O . GLU A 1 99 ? 33.206 3.053 -7.794 1.00 95.00 99 GLU A O 1
ATOM 779 N N . THR A 1 100 ? 31.490 4.423 -8.207 1.00 93.25 100 THR A N 1
ATOM 780 C CA . THR A 1 100 ? 32.052 4.906 -9.472 1.00 93.25 100 THR A CA 1
ATOM 781 C C . THR A 1 100 ? 31.556 6.301 -9.825 1.00 93.25 100 THR A C 1
ATOM 783 O O . THR A 1 100 ? 30.383 6.626 -9.666 1.00 93.25 100 THR A O 1
ATOM 786 N N . ASP A 1 101 ? 32.462 7.109 -10.374 1.00 85.44 101 ASP A N 1
ATOM 787 C CA . ASP A 1 101 ? 32.179 8.466 -10.853 1.00 85.44 101 ASP A CA 1
ATOM 788 C C . ASP A 1 101 ? 31.632 8.485 -12.295 1.00 85.44 101 ASP A C 1
ATOM 790 O O . ASP A 1 101 ? 31.299 9.540 -12.837 1.00 85.44 101 ASP A O 1
ATOM 794 N N . GLY A 1 102 ? 31.584 7.322 -12.953 1.00 83.81 102 GLY A N 1
ATOM 795 C CA . GLY A 1 102 ? 31.241 7.180 -14.365 1.00 83.81 102 GLY A CA 1
ATOM 796 C C . GLY A 1 102 ? 29.796 6.762 -14.628 1.00 83.81 102 GLY A C 1
ATOM 797 O O . GLY A 1 102 ? 29.008 6.488 -13.721 1.00 83.81 102 GLY A O 1
ATOM 798 N N . PHE A 1 103 ? 29.459 6.675 -15.917 1.00 81.12 103 PHE A N 1
ATOM 799 C CA . PHE A 1 103 ? 28.220 6.037 -16.353 1.00 81.12 103 PHE A CA 1
ATOM 800 C C . PHE A 1 103 ? 28.219 4.570 -15.913 1.00 81.12 103 PHE A C 1
ATOM 802 O O . PHE A 1 103 ? 29.142 3.820 -16.235 1.00 81.12 103 PHE A O 1
ATOM 809 N N . TYR A 1 104 ? 27.168 4.169 -15.206 1.00 88.31 104 TYR A N 1
ATOM 810 C CA . TYR A 1 104 ? 26.972 2.808 -14.733 1.00 88.31 104 TYR A CA 1
ATOM 811 C C . TYR A 1 104 ? 25.594 2.314 -15.161 1.00 88.31 104 TYR A C 1
ATOM 813 O O . TYR A 1 104 ? 24.607 3.042 -15.046 1.00 88.31 104 TYR A O 1
ATOM 821 N N . TYR A 1 105 ? 25.539 1.080 -15.657 1.00 87.44 105 TYR A N 1
ATOM 822 C CA . TYR A 1 105 ? 24.290 0.445 -16.054 1.00 87.44 105 TYR A CA 1
ATOM 823 C C . TYR A 1 105 ? 23.637 -0.210 -14.838 1.00 87.44 105 TYR A C 1
ATOM 825 O O . TYR A 1 105 ? 24.085 -1.264 -14.379 1.00 87.44 105 TYR A O 1
ATOM 833 N N . SER A 1 106 ? 22.602 0.440 -14.320 1.00 92.94 106 SER A N 1
ATOM 834 C CA . SER A 1 106 ? 21.803 -0.062 -13.205 1.00 92.94 106 SER A CA 1
ATOM 835 C C . SER A 1 106 ? 20.803 -1.098 -13.684 1.00 92.94 106 SER A C 1
ATOM 837 O O . SER A 1 106 ? 20.401 -1.087 -14.847 1.00 92.94 106 SER A O 1
ATOM 839 N N . TYR A 1 107 ? 20.488 -2.048 -12.811 1.00 93.69 107 TYR A N 1
ATOM 840 C CA . TYR A 1 107 ? 19.458 -3.040 -13.086 1.00 93.69 107 TYR A CA 1
ATOM 841 C C . TYR A 1 107 ? 19.024 -3.755 -11.811 1.00 93.69 107 TYR A C 1
ATOM 843 O O . TYR A 1 107 ? 19.833 -4.012 -10.911 1.00 93.69 107 TYR A O 1
ATOM 851 N N . VAL A 1 108 ? 17.789 -4.248 -11.811 1.00 92.69 108 VAL A N 1
ATOM 852 C CA . VAL A 1 108 ? 17.307 -5.289 -10.901 1.00 92.69 108 VAL A CA 1
ATOM 853 C C . VAL A 1 108 ? 17.295 -6.642 -11.615 1.00 92.69 108 VAL A C 1
ATOM 855 O O . VAL A 1 108 ? 16.615 -6.864 -12.613 1.00 92.69 108 VAL A O 1
ATOM 858 N N . ARG A 1 109 ? 18.050 -7.607 -11.083 1.00 86.31 109 ARG A N 1
ATOM 859 C CA . ARG A 1 109 ? 17.933 -9.017 -11.462 1.00 86.31 109 ARG A CA 1
ATOM 860 C C . ARG A 1 109 ? 16.765 -9.639 -10.723 1.00 86.31 109 ARG A C 1
ATOM 862 O O . ARG A 1 109 ? 16.858 -10.022 -9.554 1.00 86.31 109 ARG A O 1
ATOM 869 N N . HIS A 1 110 ? 15.710 -9.877 -11.477 1.00 70.25 110 HIS A N 1
ATOM 870 C CA . HIS A 1 110 ? 14.753 -10.909 -11.140 1.00 70.25 110 HIS A CA 1
ATOM 871 C C . HIS A 1 110 ? 15.404 -12.275 -11.372 1.00 70.25 110 HIS A C 1
ATOM 873 O O . HIS A 1 110 ? 16.003 -12.533 -12.418 1.00 70.25 110 HIS A O 1
ATOM 879 N N . THR A 1 111 ? 15.349 -13.167 -10.387 1.00 51.97 111 THR A N 1
ATOM 880 C CA . THR A 1 111 ? 15.868 -14.530 -10.541 1.00 51.97 111 THR A CA 1
ATOM 881 C C . THR A 1 111 ? 15.000 -15.312 -11.540 1.00 51.97 111 THR A C 1
ATOM 883 O O . THR A 1 111 ? 14.002 -15.905 -11.164 1.00 51.97 111 THR A O 1
ATOM 886 N N . LEU A 1 112 ? 15.389 -15.290 -12.821 1.00 43.44 112 LEU A N 1
ATOM 887 C CA . LEU A 1 112 ? 15.142 -16.266 -13.905 1.00 43.44 112 LEU A CA 1
ATOM 888 C C . LEU A 1 112 ? 13.718 -16.794 -14.210 1.00 43.44 112 LEU A C 1
ATOM 890 O O . LEU A 1 112 ? 13.611 -17.639 -15.096 1.00 43.44 112 LEU A O 1
ATOM 894 N N . TYR A 1 113 ? 12.637 -16.335 -13.580 1.00 44.75 113 TYR A N 1
ATOM 895 C CA . TYR A 1 113 ? 11.293 -16.864 -13.864 1.00 44.75 113 TYR A CA 1
ATOM 896 C C . TYR A 1 113 ? 10.352 -15.806 -14.429 1.00 44.75 113 TYR A C 1
ATOM 898 O O . TYR A 1 113 ? 10.166 -14.747 -13.854 1.00 44.75 113 TYR A O 1
ATOM 906 N N . SER A 1 114 ? 9.773 -16.088 -15.587 1.00 40.94 114 SER A N 1
ATOM 907 C CA . SER A 1 114 ? 8.859 -15.211 -16.301 1.00 40.94 114 SER A CA 1
ATOM 908 C C . SER A 1 114 ? 7.503 -15.065 -15.587 1.00 40.94 114 SER A C 1
ATOM 910 O O . SER A 1 114 ? 6.785 -16.022 -15.308 1.00 40.94 114 SER A O 1
ATOM 912 N N . ASP A 1 115 ? 7.136 -13.808 -15.363 1.00 51.66 115 ASP A N 1
ATOM 913 C CA . ASP A 1 115 ? 5.810 -13.232 -15.616 1.00 51.66 115 ASP A CA 1
ATOM 914 C C . ASP A 1 115 ? 4.684 -13.344 -14.578 1.00 51.66 115 ASP A C 1
ATOM 916 O O . ASP A 1 115 ? 3.865 -12.432 -14.573 1.00 51.66 115 ASP A O 1
ATOM 920 N N . ARG A 1 116 ? 4.636 -14.326 -13.664 1.00 51.03 116 ARG A N 1
ATOM 921 C CA . ARG A 1 116 ? 3.686 -14.294 -12.508 1.00 51.03 116 ARG A CA 1
ATOM 922 C C . ARG A 1 116 ? 4.165 -14.984 -11.233 1.00 51.03 116 ARG A C 1
ATOM 924 O O . ARG A 1 116 ? 3.587 -14.793 -10.177 1.00 51.03 116 ARG A O 1
ATOM 931 N N . SER A 1 117 ? 5.240 -15.763 -11.292 1.00 54.72 117 SER A N 1
ATOM 932 C CA . SER A 1 117 ? 5.724 -16.557 -10.153 1.00 54.72 117 SER A CA 1
ATOM 933 C C . SER A 1 117 ? 6.406 -15.751 -9.038 1.00 54.72 117 SER A C 1
ATOM 935 O O . SER A 1 117 ? 6.927 -16.346 -8.091 1.00 54.72 117 SER A O 1
ATOM 937 N N . PHE A 1 118 ? 6.512 -14.427 -9.191 1.00 67.06 118 PHE A N 1
ATOM 938 C CA . PHE A 1 118 ? 7.175 -13.562 -8.213 1.00 67.06 118 PHE A CA 1
ATOM 939 C C . PHE A 1 118 ? 6.286 -13.250 -7.031 1.00 67.06 118 PHE A C 1
ATOM 941 O O . PHE A 1 118 ? 6.773 -13.295 -5.903 1.00 67.06 118 PHE A O 1
ATOM 948 N N . TRP A 1 119 ? 5.020 -12.974 -7.329 1.00 76.75 119 TRP A N 1
ATOM 949 C CA . TRP A 1 119 ? 3.975 -12.792 -6.352 1.00 76.75 119 TRP A CA 1
ATOM 950 C C . TRP A 1 119 ? 3.408 -14.148 -5.967 1.00 76.75 119 TRP A C 1
ATOM 952 O O . TRP A 1 119 ? 3.117 -14.998 -6.812 1.00 76.75 119 TRP A O 1
ATOM 962 N N . ARG A 1 120 ? 3.291 -14.371 -4.667 1.00 78.69 120 ARG A N 1
ATOM 963 C CA . ARG A 1 120 ? 2.561 -15.494 -4.104 1.00 78.69 120 ARG A CA 1
ATOM 964 C C . ARG A 1 120 ? 1.899 -15.011 -2.831 1.00 78.69 120 ARG A C 1
ATOM 966 O O . ARG A 1 120 ? 2.609 -14.583 -1.930 1.00 78.69 120 ARG A O 1
ATOM 973 N N . ASP A 1 121 ? 0.577 -15.106 -2.772 1.00 81.94 121 ASP A N 1
ATOM 974 C CA . ASP A 1 121 ? -0.208 -14.756 -1.587 1.00 81.94 121 ASP A CA 1
ATOM 975 C C . ASP A 1 121 ? 0.099 -13.314 -1.110 1.00 81.94 121 ASP A C 1
ATOM 977 O O . ASP A 1 121 ? 0.470 -13.104 0.042 1.00 81.94 121 ASP A O 1
ATOM 981 N N . GLY A 1 122 ? 0.071 -12.333 -2.030 1.00 83.75 122 GLY A N 1
ATOM 982 C CA . GLY A 1 122 ? 0.368 -10.920 -1.731 1.00 83.75 122 GLY A CA 1
ATOM 983 C C . GLY A 1 122 ? 1.854 -10.578 -1.546 1.00 83.75 122 GLY A C 1
ATOM 984 O O . GLY A 1 122 ? 2.194 -9.452 -1.191 1.00 83.75 122 GLY A O 1
ATOM 985 N N . LYS A 1 123 ? 2.766 -11.538 -1.754 1.00 87.12 123 LYS A N 1
ATOM 986 C CA . LYS A 1 123 ? 4.185 -11.407 -1.380 1.00 87.12 123 LYS A CA 1
ATOM 987 C C . LYS A 1 123 ? 5.136 -11.588 -2.544 1.00 87.12 123 LYS A C 1
ATOM 989 O O . LYS A 1 123 ? 5.068 -12.596 -3.248 1.00 87.12 123 LYS A O 1
ATOM 994 N N . MET A 1 124 ? 6.092 -10.674 -2.679 1.00 87.19 124 MET A N 1
ATOM 995 C CA . MET A 1 124 ? 7.164 -10.765 -3.663 1.00 87.19 124 MET A CA 1
ATOM 996 C C . MET A 1 124 ? 8.435 -11.376 -3.067 1.00 87.19 124 MET A C 1
ATOM 998 O O . MET A 1 124 ? 8.824 -11.112 -1.926 1.00 87.19 124 MET A O 1
ATOM 1002 N N . ARG A 1 125 ? 9.123 -12.198 -3.866 1.00 85.44 125 ARG A N 1
ATOM 1003 C CA . ARG A 1 125 ? 10.444 -12.740 -3.512 1.00 85.44 125 ARG A CA 1
ATOM 1004 C C . ARG A 1 125 ? 11.542 -11.677 -3.575 1.00 85.44 125 ARG A C 1
ATOM 1006 O O . ARG A 1 125 ? 11.569 -10.859 -4.493 1.00 85.44 125 ARG A O 1
ATOM 1013 N N . ALA A 1 126 ? 12.535 -11.834 -2.697 1.00 89.38 126 ALA A N 1
ATOM 1014 C CA . ALA A 1 126 ? 13.759 -11.041 -2.693 1.00 89.38 126 ALA A CA 1
ATOM 1015 C C . ALA A 1 126 ? 14.413 -10.981 -4.083 1.00 89.38 126 ALA A C 1
ATOM 1017 O O . ALA A 1 126 ? 14.759 -12.007 -4.682 1.00 89.38 126 ALA A O 1
ATOM 1018 N N . ALA A 1 127 ? 14.622 -9.760 -4.564 1.00 90.12 127 ALA A N 1
ATOM 1019 C CA . ALA A 1 127 ? 15.354 -9.463 -5.789 1.00 90.12 127 ALA A CA 1
ATOM 1020 C C . ALA A 1 127 ? 16.712 -8.843 -5.453 1.00 90.12 127 ALA A C 1
ATOM 1022 O O . ALA A 1 127 ? 16.908 -8.283 -4.371 1.00 90.12 127 ALA A O 1
ATOM 1023 N N . ARG A 1 128 ? 17.660 -8.949 -6.385 1.00 91.81 128 ARG A N 1
ATOM 1024 C CA . ARG A 1 128 ? 18.973 -8.315 -6.250 1.00 91.81 128 ARG A CA 1
ATOM 1025 C C . ARG A 1 128 ? 19.193 -7.354 -7.391 1.00 91.81 128 ARG A C 1
ATOM 1027 O O . ARG A 1 128 ? 18.965 -7.734 -8.531 1.00 91.81 128 ARG A O 1
ATOM 1034 N N . GLY A 1 129 ? 19.691 -6.166 -7.108 1.00 93.88 129 GLY A N 1
ATOM 1035 C CA . GLY A 1 129 ? 20.059 -5.197 -8.129 1.00 93.88 129 GLY A CA 1
ATOM 1036 C C . GLY A 1 129 ? 21.511 -4.773 -8.022 1.00 93.88 129 GLY A C 1
ATOM 1037 O O . GLY A 1 129 ? 22.197 -5.084 -7.050 1.00 93.88 129 GLY A O 1
ATOM 1038 N N . ASN A 1 130 ? 21.986 -4.094 -9.055 1.00 96.00 130 ASN A N 1
ATOM 1039 C CA . ASN A 1 130 ? 23.257 -3.387 -9.041 1.00 96.00 130 ASN A CA 1
ATOM 1040 C C . ASN A 1 130 ? 22.982 -1.930 -9.380 1.00 96.00 130 ASN A C 1
ATOM 1042 O O . ASN A 1 130 ? 22.267 -1.634 -10.336 1.00 96.00 130 ASN A O 1
ATOM 1046 N N . VAL A 1 131 ? 23.559 -1.042 -8.588 1.00 97.06 131 VAL A N 1
ATOM 1047 C CA . VAL A 1 131 ? 23.469 0.407 -8.760 1.00 97.06 131 VAL A CA 1
ATOM 1048 C C . VAL A 1 131 ? 24.835 1.011 -8.465 1.00 97.06 131 VAL A C 1
ATOM 1050 O O . VAL A 1 131 ? 25.748 0.334 -7.998 1.00 97.06 131 VAL A O 1
ATOM 1053 N N . SER A 1 132 ? 24.980 2.292 -8.745 1.00 97.25 132 SER A N 1
ATOM 1054 C CA . SER A 1 132 ? 26.201 3.056 -8.552 1.00 97.25 132 SER A CA 1
ATOM 1055 C C . SER A 1 132 ? 25.919 4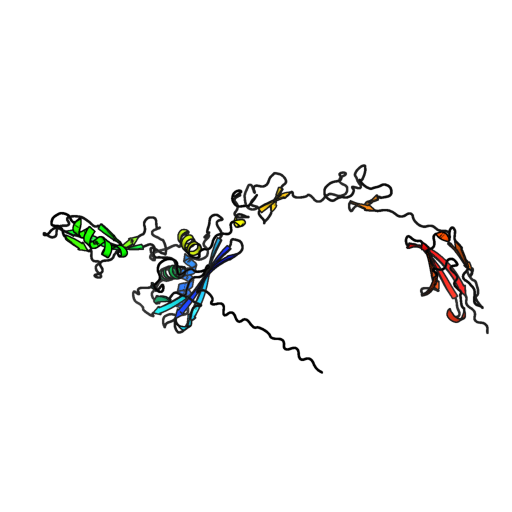.340 -7.788 1.00 97.25 132 SER A C 1
ATOM 1057 O O . SER A 1 132 ? 24.852 4.938 -7.943 1.00 97.25 132 SER A O 1
ATOM 1059 N N . THR A 1 133 ? 26.915 4.825 -7.048 1.00 97.19 133 THR A N 1
ATOM 1060 C CA . THR A 1 133 ? 26.901 6.148 -6.406 1.00 97.19 133 THR A CA 1
ATOM 1061 C C . THR A 1 133 ? 26.606 7.295 -7.386 1.00 97.19 133 THR A C 1
ATOM 1063 O O . THR A 1 133 ? 25.954 8.280 -7.013 1.00 97.19 133 THR A O 1
ATOM 1066 N N . SER A 1 134 ? 26.985 7.150 -8.663 1.00 95.75 134 SER A N 1
ATOM 1067 C CA . SER A 1 134 ? 26.677 8.110 -9.733 1.00 95.75 134 SER A CA 1
ATOM 1068 C C . SER A 1 134 ? 25.199 8.151 -10.146 1.00 95.75 134 SER A C 1
ATOM 1070 O O . SER A 1 134 ? 24.762 9.144 -10.734 1.00 95.75 134 SER A O 1
ATOM 1072 N N . ASN A 1 135 ? 24.388 7.135 -9.825 1.00 95.62 135 ASN A N 1
ATOM 1073 C CA . ASN A 1 135 ? 22.976 7.114 -10.211 1.00 95.62 135 ASN A CA 1
ATOM 1074 C C . ASN A 1 135 ? 22.172 8.205 -9.507 1.00 95.62 135 ASN A C 1
ATOM 1076 O O . ASN A 1 135 ? 22.327 8.435 -8.310 1.00 95.62 135 ASN A O 1
ATOM 1080 N N . THR A 1 136 ? 21.285 8.875 -10.239 1.00 94.56 136 THR A N 1
ATOM 1081 C CA . THR A 1 136 ? 20.404 9.917 -9.696 1.00 94.56 136 THR A CA 1
ATOM 1082 C C . THR A 1 136 ? 19.212 9.311 -8.954 1.00 94.56 136 THR A C 1
ATOM 1084 O O . THR A 1 136 ? 18.889 8.141 -9.142 1.00 94.56 136 THR A O 1
ATOM 1087 N N . GLY A 1 137 ? 18.507 10.122 -8.158 1.00 94.75 137 GLY A N 1
ATOM 1088 C CA . GLY A 1 137 ? 17.283 9.681 -7.477 1.00 94.75 137 GLY A CA 1
ATOM 1089 C C . GLY A 1 137 ? 16.209 9.137 -8.432 1.00 94.75 137 GLY A C 1
ATOM 1090 O O . GLY A 1 137 ? 15.503 8.208 -8.067 1.00 94.75 137 GLY A O 1
ATOM 1091 N N . ASN A 1 138 ? 16.133 9.643 -9.671 1.00 96.62 138 ASN A N 1
ATOM 1092 C CA . ASN A 1 138 ? 15.206 9.124 -10.683 1.00 96.62 138 ASN A CA 1
ATOM 1093 C C . ASN A 1 138 ? 15.570 7.694 -11.108 1.00 96.62 138 ASN A C 1
ATOM 1095 O O . ASN A 1 138 ? 14.700 6.835 -11.150 1.00 96.62 138 ASN A O 1
ATOM 1099 N N . ILE A 1 139 ? 16.853 7.430 -11.389 1.00 96.06 139 ILE A N 1
ATOM 1100 C CA . ILE A 1 139 ? 17.322 6.080 -11.744 1.00 96.06 139 ILE A CA 1
ATOM 1101 C C . ILE A 1 139 ? 17.020 5.123 -10.588 1.00 96.06 139 ILE A C 1
ATOM 1103 O O . ILE A 1 139 ? 16.463 4.054 -10.786 1.00 96.06 139 ILE A O 1
ATOM 1107 N N . LEU A 1 140 ? 17.322 5.539 -9.360 1.00 97.19 140 LEU A N 1
ATOM 1108 C CA . LEU A 1 140 ? 17.080 4.734 -8.167 1.00 97.19 140 LEU A CA 1
ATOM 1109 C C . LEU A 1 140 ? 15.587 4.439 -7.940 1.00 97.19 140 LEU A C 1
ATOM 1111 O O . LEU A 1 140 ? 15.233 3.315 -7.592 1.00 97.19 140 LEU A O 1
ATOM 1115 N N . ALA A 1 141 ? 14.708 5.410 -8.192 1.00 97.44 141 ALA A N 1
ATOM 1116 C CA . ALA A 1 141 ? 13.261 5.225 -8.108 1.00 97.44 141 ALA A CA 1
ATOM 1117 C C . ALA A 1 141 ? 12.690 4.338 -9.229 1.00 97.44 141 ALA A C 1
ATOM 1119 O O . ALA A 1 141 ? 11.689 3.658 -9.005 1.00 97.44 141 ALA A O 1
ATOM 1120 N N . HIS A 1 142 ? 13.310 4.329 -10.410 1.00 97.00 142 HIS A N 1
ATOM 1121 C CA . HIS A 1 142 ? 12.994 3.387 -11.486 1.00 97.00 142 HIS A CA 1
ATOM 1122 C C . HIS A 1 142 ? 13.344 1.953 -11.075 1.00 97.00 142 HIS A C 1
ATOM 1124 O O . HIS A 1 142 ? 12.484 1.075 -11.104 1.00 97.00 142 HIS A O 1
ATOM 1130 N N . GLU A 1 143 ? 14.561 1.732 -10.568 1.00 96.75 143 GLU A N 1
ATOM 1131 C CA . GLU A 1 143 ? 14.970 0.413 -10.068 1.00 96.75 143 GLU A CA 1
ATOM 1132 C C . GLU A 1 143 ? 14.101 -0.051 -8.890 1.00 96.75 143 GLU A C 1
ATOM 1134 O O . GLU A 1 143 ? 13.801 -1.236 -8.755 1.00 96.75 143 GLU A O 1
ATOM 1139 N N . PHE A 1 144 ? 13.645 0.878 -8.045 1.00 96.75 144 PHE A N 1
ATOM 1140 C CA . PHE A 1 144 ? 12.674 0.584 -6.992 1.00 96.75 144 PHE A CA 1
ATOM 1141 C C . PHE A 1 144 ? 11.333 0.081 -7.549 1.00 96.75 144 PHE A C 1
ATOM 1143 O O . PHE A 1 144 ? 10.762 -0.851 -6.987 1.00 96.75 144 PHE A O 1
ATOM 1150 N N . GLY A 1 145 ? 10.868 0.612 -8.685 1.00 95.94 145 GLY A N 1
ATOM 1151 C CA . GLY A 1 145 ? 9.687 0.104 -9.388 1.00 95.94 145 GLY A CA 1
ATOM 1152 C C . GLY A 1 145 ? 9.798 -1.387 -9.720 1.00 95.94 145 GLY A C 1
ATOM 1153 O O . GLY A 1 145 ? 8.859 -2.152 -9.491 1.00 95.94 145 GLY A O 1
ATOM 1154 N N . HIS A 1 146 ? 10.975 -1.840 -10.158 1.00 94.62 146 HIS A N 1
ATOM 1155 C CA . HIS A 1 146 ? 11.229 -3.267 -10.370 1.00 94.62 146 HIS A CA 1
ATOM 1156 C C . HIS A 1 146 ? 11.173 -4.081 -9.074 1.00 94.62 146 HIS A C 1
ATOM 1158 O O . HIS A 1 146 ? 10.715 -5.221 -9.093 1.00 94.62 146 HIS A O 1
ATOM 1164 N N . LEU A 1 147 ? 11.581 -3.530 -7.926 1.00 93.88 147 LEU A N 1
ATOM 1165 C CA . LEU A 1 147 ? 11.451 -4.233 -6.641 1.00 93.88 147 LEU A CA 1
ATOM 1166 C C . LEU A 1 147 ? 9.990 -4.479 -6.241 1.00 93.88 147 LEU A C 1
ATOM 1168 O O . LEU A 1 147 ? 9.742 -5.435 -5.516 1.00 93.88 147 LEU A O 1
ATOM 1172 N N . MET A 1 148 ? 9.053 -3.694 -6.781 1.00 94.31 148 MET A N 1
ATOM 1173 C CA . MET A 1 148 ? 7.602 -3.890 -6.665 1.00 94.31 148 MET A CA 1
ATOM 1174 C C . MET A 1 148 ? 7.010 -4.718 -7.823 1.00 94.31 148 MET A C 1
ATOM 1176 O O . MET A 1 148 ? 5.798 -4.821 -7.974 1.00 94.31 148 MET A O 1
ATOM 1180 N N . GLY A 1 149 ? 7.849 -5.312 -8.677 1.00 91.00 149 GLY A N 1
ATOM 1181 C CA . GLY A 1 149 ? 7.417 -6.210 -9.751 1.00 91.00 149 GLY A CA 1
ATOM 1182 C C . GLY A 1 149 ? 7.049 -5.529 -11.069 1.00 91.00 149 GLY A C 1
ATOM 1183 O O . GLY A 1 149 ? 6.584 -6.214 -11.984 1.00 91.00 149 GLY A O 1
ATOM 1184 N N . LEU A 1 150 ? 7.283 -4.222 -11.206 1.00 93.12 150 LEU A N 1
ATOM 1185 C CA . LEU A 1 150 ? 7.051 -3.522 -12.466 1.00 93.12 150 LEU A CA 1
ATOM 1186 C C . LEU A 1 150 ? 8.069 -3.926 -13.528 1.00 93.12 150 LEU A C 1
ATOM 1188 O O . LEU A 1 150 ? 9.242 -4.178 -13.249 1.00 93.12 150 LEU A O 1
ATOM 1192 N N . LYS A 1 151 ? 7.612 -3.947 -14.778 1.00 91.44 151 LYS A N 1
ATOM 1193 C CA . LYS A 1 151 ? 8.465 -4.121 -15.952 1.00 91.44 151 LYS A CA 1
ATOM 1194 C C . LYS A 1 151 ? 8.796 -2.767 -16.549 1.00 91.44 151 LYS A C 1
ATOM 1196 O O . LYS A 1 151 ? 8.040 -1.813 -16.397 1.00 91.44 151 LYS A O 1
ATOM 1201 N N . ASP A 1 152 ? 9.895 -2.733 -17.286 1.00 92.69 152 ASP A N 1
ATOM 1202 C CA . ASP A 1 152 ? 10.161 -1.640 -18.202 1.00 92.69 152 ASP A CA 1
ATOM 1203 C C . ASP A 1 152 ? 9.004 -1.463 -19.188 1.00 92.69 152 ASP A C 1
ATOM 1205 O O . ASP A 1 152 ? 8.479 -2.422 -19.767 1.00 92.69 152 ASP A O 1
ATOM 1209 N N . GLU A 1 153 ? 8.655 -0.210 -19.442 1.00 93.56 153 GLU A N 1
ATOM 1210 C CA . GLU A 1 153 ? 7.616 0.168 -20.402 1.00 93.56 153 GLU A CA 1
ATOM 1211 C C . GLU A 1 153 ? 8.172 0.417 -21.800 1.00 93.56 153 GLU A C 1
ATOM 1213 O O . GLU A 1 153 ? 7.540 0.992 -22.689 1.00 93.56 153 GLU A O 1
ATOM 1218 N N . TYR A 1 154 ? 9.376 -0.081 -22.023 1.00 90.25 154 TYR A N 1
ATOM 1219 C CA . TYR A 1 154 ? 9.993 -0.165 -23.320 1.00 90.25 154 TYR A CA 1
ATOM 1220 C C . TYR A 1 154 ? 10.321 -1.612 -23.657 1.00 90.25 154 TYR A C 1
ATOM 1222 O O . TYR A 1 154 ? 10.389 -2.500 -22.812 1.00 90.25 154 TYR A O 1
ATOM 1230 N N . TYR A 1 155 ? 10.530 -1.864 -24.939 1.00 87.44 155 TYR A N 1
ATOM 1231 C CA . TYR A 1 155 ? 11.070 -3.126 -25.408 1.00 87.44 155 TYR A CA 1
ATOM 1232 C C . TYR A 1 155 ? 12.221 -2.865 -26.362 1.00 87.44 155 TYR A C 1
ATOM 1234 O O . TYR A 1 155 ? 12.257 -1.879 -27.105 1.00 87.44 155 TYR A O 1
ATOM 1242 N N . TYR A 1 156 ? 13.178 -3.785 -26.351 1.00 88.31 156 TYR A N 1
ATOM 1243 C CA . TYR A 1 156 ? 14.254 -3.761 -27.319 1.00 88.31 156 TYR A CA 1
ATOM 1244 C C . TYR A 1 156 ? 13.728 -4.209 -28.682 1.00 88.31 156 TYR A C 1
ATOM 1246 O O . TYR A 1 156 ? 13.032 -5.222 -28.792 1.00 88.31 156 TYR A O 1
ATOM 1254 N N . VAL A 1 157 ? 14.068 -3.456 -29.721 1.00 90.94 157 VAL A N 1
ATOM 1255 C CA . VAL A 1 157 ? 13.774 -3.775 -31.115 1.00 90.94 157 VAL A CA 1
ATOM 1256 C C . VAL A 1 157 ? 15.050 -3.843 -31.931 1.00 90.94 157 VAL A C 1
ATOM 1258 O O . VAL A 1 157 ? 15.970 -3.051 -31.736 1.00 90.94 157 VAL A O 1
ATOM 1261 N N . TYR A 1 158 ? 15.078 -4.737 -32.907 1.00 91.31 158 TYR A N 1
ATOM 1262 C CA . TYR A 1 158 ? 15.973 -4.599 -34.041 1.00 91.31 158 TYR A CA 1
ATOM 1263 C C . TYR A 1 158 ? 15.306 -3.699 -35.071 1.00 91.31 158 TYR A C 1
ATOM 1265 O O . TYR A 1 158 ? 14.201 -3.999 -35.530 1.00 91.31 158 TYR A O 1
ATOM 1273 N N . TYR A 1 159 ? 15.986 -2.616 -35.446 1.00 93.06 159 TYR A N 1
ATOM 1274 C CA . TYR A 1 159 ? 15.656 -1.938 -36.691 1.00 93.06 159 TYR A CA 1
ATOM 1275 C C . TYR A 1 159 ? 16.366 -2.645 -37.836 1.00 93.06 159 TYR A C 1
ATOM 1277 O O . TYR A 1 159 ? 17.560 -2.937 -37.742 1.00 93.06 159 TYR A O 1
ATOM 1285 N N . TYR A 1 160 ? 15.642 -2.912 -38.914 1.00 93.00 160 TYR A N 1
ATOM 1286 C CA . TYR A 1 160 ? 16.200 -3.506 -40.118 1.00 93.00 160 TYR A CA 1
ATOM 1287 C C . TYR A 1 160 ? 15.707 -2.797 -41.376 1.00 93.00 160 TYR A C 1
ATOM 1289 O O . TYR A 1 160 ? 14.667 -2.134 -41.384 1.00 93.00 160 TYR A O 1
ATOM 1297 N N . PHE A 1 161 ? 16.490 -2.940 -42.435 1.00 95.69 161 PHE A N 1
ATOM 1298 C CA . PHE A 1 161 ? 16.235 -2.396 -43.761 1.00 95.69 161 PHE A CA 1
ATOM 1299 C C . PHE A 1 161 ? 16.380 -3.506 -44.790 1.00 95.69 161 PHE A C 1
ATOM 1301 O O . PHE A 1 161 ? 17.177 -4.428 -44.598 1.00 95.69 161 PHE A O 1
ATOM 1308 N N . TYR A 1 162 ? 15.673 -3.373 -45.902 1.00 95.50 162 TYR A N 1
ATOM 1309 C CA . TYR A 1 162 ? 15.981 -4.117 -47.111 1.00 95.50 162 TYR A CA 1
ATOM 1310 C C . TYR A 1 162 ? 16.894 -3.261 -47.980 1.00 95.50 162 TYR A C 1
ATOM 1312 O O . TYR A 1 162 ? 16.620 -2.081 -48.199 1.00 95.50 162 TYR A O 1
ATOM 1320 N N . VAL A 1 163 ? 18.000 -3.831 -48.444 1.00 95.62 163 VAL A N 1
ATOM 1321 C CA . VAL A 1 163 ? 19.024 -3.117 -49.215 1.00 95.62 163 VAL A CA 1
ATOM 1322 C C . VAL A 1 163 ? 19.289 -3.881 -50.506 1.00 95.62 163 VAL A C 1
ATOM 1324 O O . VAL A 1 163 ? 19.527 -5.087 -50.455 1.00 95.62 163 VAL A O 1
ATOM 1327 N N . ASN A 1 164 ? 19.252 -3.192 -51.645 1.00 95.06 164 ASN A N 1
ATOM 1328 C CA . ASN A 1 164 ? 19.586 -3.752 -52.955 1.00 95.06 164 ASN A CA 1
ATOM 1329 C C . ASN A 1 164 ? 21.078 -4.134 -53.036 1.00 95.06 164 ASN A C 1
ATOM 1331 O O . ASN A 1 164 ? 21.892 -3.721 -52.203 1.00 95.06 164 ASN A O 1
ATOM 1335 N N . GLU A 1 165 ? 21.467 -4.897 -54.061 1.00 93.88 165 GLU A N 1
ATOM 1336 C CA . GLU A 1 165 ? 22.873 -5.281 -54.279 1.00 93.88 165 GLU A CA 1
ATOM 1337 C C . GLU A 1 165 ? 23.820 -4.078 -54.425 1.00 93.88 165 GLU A C 1
ATOM 1339 O O . GLU A 1 165 ? 24.964 -4.138 -53.972 1.00 93.88 165 GLU A O 1
ATOM 1344 N N . ASP A 1 166 ? 23.334 -2.968 -54.989 1.00 93.88 166 ASP A N 1
ATOM 1345 C CA . ASP A 1 166 ? 24.089 -1.722 -55.179 1.00 93.88 166 ASP A CA 1
ATOM 1346 C C . ASP A 1 166 ? 24.249 -0.881 -53.894 1.00 93.88 166 ASP A C 1
ATOM 1348 O O . ASP A 1 166 ? 24.911 0.158 -53.906 1.00 93.88 166 ASP A O 1
ATOM 1352 N N . GLY A 1 167 ? 23.670 -1.331 -52.775 1.00 91.19 167 GLY A N 1
ATOM 1353 C CA . GLY A 1 167 ? 23.727 -0.652 -51.482 1.00 91.19 167 GLY A CA 1
ATOM 1354 C C . GLY A 1 167 ? 22.633 0.394 -51.255 1.00 91.19 167 GLY A C 1
ATOM 1355 O O . GLY A 1 167 ? 22.608 1.004 -50.184 1.00 91.19 167 GLY A O 1
ATOM 1356 N N . THR A 1 168 ? 21.718 0.604 -52.206 1.00 94.12 168 THR A N 1
ATOM 1357 C CA . THR A 1 168 ? 20.556 1.485 -52.016 1.00 94.12 168 THR A CA 1
ATOM 1358 C C . THR A 1 168 ? 19.494 0.830 -51.128 1.00 94.12 168 THR A C 1
ATOM 1360 O O . THR A 1 168 ? 19.330 -0.390 -51.118 1.00 94.12 168 THR A O 1
ATOM 1363 N N . VAL A 1 169 ? 18.763 1.632 -50.347 1.00 93.94 169 VAL A N 1
ATOM 1364 C CA . VAL A 1 169 ? 17.683 1.129 -49.482 1.00 93.94 169 VAL A CA 1
ATOM 1365 C C . VAL A 1 169 ? 16.463 0.806 -50.343 1.00 93.94 169 VAL A C 1
ATOM 1367 O O . VAL A 1 169 ? 15.873 1.704 -50.938 1.00 93.94 169 VAL A O 1
ATOM 1370 N N . ALA A 1 170 ? 16.085 -0.470 -50.387 1.00 90.56 170 ALA A N 1
ATOM 1371 C CA . ALA A 1 170 ? 14.888 -0.949 -51.068 1.00 90.56 170 ALA A CA 1
ATOM 1372 C C . ALA A 1 170 ? 13.617 -0.612 -50.269 1.00 90.56 170 ALA A C 1
ATOM 1374 O O . ALA A 1 170 ? 12.622 -0.178 -50.846 1.00 90.56 170 ALA A O 1
ATOM 1375 N N . SER A 1 171 ? 13.659 -0.771 -48.939 1.00 93.19 171 SER A N 1
ATOM 1376 C CA . SER A 1 171 ? 12.599 -0.352 -48.008 1.00 93.19 171 SER A CA 1
ATOM 1377 C C . SER A 1 171 ? 13.057 -0.387 -46.537 1.00 93.19 171 SER A C 1
ATOM 1379 O O . SER A 1 171 ? 14.116 -0.928 -46.201 1.00 93.19 171 SER A O 1
ATOM 1381 N N . GLY A 1 172 ? 12.264 0.230 -45.653 1.00 89.94 172 GLY A N 1
ATOM 1382 C CA . GLY A 1 172 ? 12.530 0.380 -44.216 1.00 89.94 172 GLY A CA 1
ATOM 1383 C C . GLY A 1 172 ? 12.575 1.851 -43.762 1.00 89.94 172 GLY A C 1
ATOM 1384 O O . GLY A 1 172 ? 12.372 2.746 -44.584 1.00 89.94 172 GLY A O 1
ATOM 1385 N N . PRO A 1 173 ? 12.840 2.131 -42.468 1.00 89.62 173 PRO A N 1
ATOM 1386 C CA . PRO A 1 173 ? 13.152 1.170 -41.409 1.00 89.62 173 PRO A CA 1
ATOM 1387 C C . PRO A 1 173 ? 11.930 0.370 -40.950 1.00 89.62 173 PRO A C 1
ATOM 1389 O O . PRO A 1 173 ? 10.841 0.909 -40.767 1.00 89.62 173 PRO A O 1
ATOM 1392 N N . HIS A 1 174 ? 12.146 -0.912 -40.685 1.00 92.12 174 HIS A N 1
ATOM 1393 C CA . HIS A 1 174 ? 11.193 -1.789 -40.014 1.00 92.12 174 HIS A CA 1
ATOM 1394 C C . HIS A 1 174 ? 11.696 -2.107 -38.606 1.00 92.12 174 HIS A C 1
ATOM 1396 O O . HIS A 1 174 ? 12.904 -2.136 -38.380 1.00 92.12 174 HIS A O 1
ATOM 1402 N N . ALA A 1 175 ? 10.786 -2.353 -37.663 1.00 91.88 175 ALA A N 1
ATOM 1403 C CA . ALA A 1 175 ? 11.122 -2.708 -36.287 1.00 91.88 175 ALA A CA 1
ATOM 1404 C C . ALA A 1 175 ? 10.533 -4.072 -35.931 1.00 91.88 175 ALA A C 1
ATOM 1406 O O . ALA A 1 175 ? 9.376 -4.354 -36.236 1.00 91.88 175 ALA A O 1
ATOM 1407 N N . VAL A 1 176 ? 11.309 -4.893 -35.236 1.00 91.69 176 VAL A N 1
ATOM 1408 C CA . VAL A 1 176 ? 10.852 -6.174 -34.686 1.00 91.69 176 VAL A CA 1
ATOM 1409 C C . VAL A 1 176 ? 11.397 -6.329 -33.278 1.00 91.69 176 VAL A C 1
ATOM 1411 O O . VAL A 1 176 ? 12.555 -5.999 -33.022 1.00 91.69 176 VAL A O 1
ATOM 1414 N N . LYS A 1 177 ? 10.563 -6.801 -32.347 1.00 89.94 177 LYS A N 1
ATOM 1415 C CA . LYS A 1 177 ? 10.985 -7.016 -30.961 1.00 89.94 177 LYS A CA 1
ATOM 1416 C C . LYS A 1 177 ? 12.148 -8.004 -30.924 1.00 89.94 177 LYS A C 1
ATOM 1418 O O . LYS A 1 177 ? 12.114 -9.034 -31.594 1.00 89.94 177 LYS A O 1
ATOM 1423 N N . THR A 1 178 ? 13.160 -7.719 -30.111 1.00 86.62 178 THR A N 1
ATOM 1424 C CA . THR A 1 178 ? 14.338 -8.582 -29.952 1.00 86.62 178 THR A CA 1
ATOM 1425 C C . THR A 1 178 ? 13.946 -10.006 -29.547 1.00 86.62 178 THR A C 1
ATOM 1427 O O . THR A 1 178 ? 14.539 -10.963 -30.036 1.00 86.62 178 THR A O 1
ATOM 1430 N N . SER A 1 179 ? 12.904 -10.154 -28.721 1.00 85.19 179 SER A N 1
ATOM 1431 C CA . SER A 1 179 ? 12.348 -11.450 -28.307 1.00 85.19 179 SER A CA 1
ATOM 1432 C C . SER A 1 179 ? 11.717 -12.256 -29.449 1.00 85.19 179 SER A C 1
ATOM 1434 O O . SER A 1 179 ? 11.662 -13.478 -29.371 1.00 85.19 179 SER A O 1
ATOM 1436 N N . GLU A 1 180 ? 11.264 -11.599 -30.516 1.00 90.56 180 GLU A N 1
ATOM 1437 C CA . GLU A 1 180 ? 10.606 -12.235 -31.664 1.00 90.56 180 GLU A CA 1
ATOM 1438 C C . GLU A 1 180 ? 11.574 -12.502 -32.822 1.00 90.56 180 GLU A C 1
ATOM 1440 O O . GLU A 1 180 ? 11.246 -13.253 -33.739 1.00 90.56 180 GLU A O 1
ATOM 1445 N N . TRP A 1 181 ? 12.769 -11.901 -32.792 1.00 89.44 181 TRP A N 1
ATOM 1446 C CA . TRP A 1 181 ? 13.719 -11.920 -33.905 1.00 89.44 181 TRP A CA 1
ATOM 1447 C C . TRP A 1 181 ? 14.022 -13.326 -34.409 1.00 89.44 181 TRP A C 1
ATOM 1449 O O . TRP A 1 181 ? 13.851 -13.594 -35.591 1.00 89.44 181 TRP A O 1
ATOM 1459 N N . ASN A 1 182 ? 14.432 -14.238 -33.524 1.00 88.25 182 ASN A N 1
ATOM 1460 C CA . ASN A 1 182 ? 14.830 -15.587 -33.935 1.00 88.25 182 ASN A CA 1
ATOM 1461 C C . ASN A 1 182 ? 13.679 -16.374 -34.575 1.00 88.25 182 ASN A C 1
ATOM 1463 O O . ASN A 1 182 ? 13.938 -17.201 -35.438 1.00 88.25 182 ASN A O 1
ATOM 1467 N N . GLY A 1 183 ? 12.432 -16.107 -34.173 1.00 88.44 183 GLY A N 1
ATOM 1468 C CA . GLY A 1 183 ? 11.254 -16.763 -34.743 1.00 88.44 183 GLY A CA 1
ATOM 1469 C C . GLY A 1 183 ? 10.760 -16.130 -36.043 1.00 88.44 183 GLY A C 1
ATOM 1470 O O . GLY A 1 183 ? 10.050 -16.786 -36.788 1.00 88.44 183 GLY A O 1
ATOM 1471 N N . LYS A 1 184 ? 11.129 -14.873 -36.318 1.00 90.56 184 LYS A N 1
ATOM 1472 C CA . LYS A 1 184 ? 10.692 -14.124 -37.509 1.00 90.56 184 LYS A CA 1
ATOM 1473 C C . LYS A 1 184 ? 11.797 -13.910 -38.537 1.00 90.56 184 LYS A C 1
ATOM 1475 O O . LYS A 1 184 ? 11.537 -13.339 -39.587 1.00 90.56 184 LYS A O 1
ATOM 1480 N N . LYS A 1 185 ? 13.040 -14.285 -38.232 1.00 90.06 185 LYS A N 1
ATOM 1481 C CA . LYS A 1 185 ? 14.201 -13.932 -39.055 1.00 90.06 185 LYS A CA 1
ATOM 1482 C C . LYS A 1 185 ? 14.084 -14.476 -40.477 1.00 90.06 185 LYS A C 1
ATOM 1484 O O . LYS A 1 185 ? 14.347 -13.728 -41.415 1.00 90.06 185 LYS A O 1
ATOM 1489 N N . ASP A 1 186 ? 13.699 -15.740 -40.607 1.00 92.69 186 ASP A N 1
ATOM 1490 C CA . ASP A 1 186 ? 13.582 -16.398 -41.907 1.00 92.69 186 ASP A CA 1
ATOM 1491 C C . ASP A 1 186 ? 12.402 -15.807 -42.687 1.00 92.69 186 ASP A C 1
ATOM 1493 O O . ASP A 1 186 ? 12.601 -15.345 -43.802 1.00 92.69 186 ASP A O 1
ATOM 1497 N N . ASP A 1 187 ? 11.241 -15.614 -42.049 1.00 92.62 187 ASP A N 1
ATOM 1498 C CA . ASP A 1 187 ? 10.099 -14.917 -42.660 1.00 92.62 187 ASP A CA 1
ATOM 1499 C C . ASP A 1 187 ? 10.461 -13.503 -43.146 1.00 92.62 187 ASP A C 1
ATOM 1501 O O . ASP A 1 187 ? 10.097 -13.098 -44.248 1.00 92.62 187 ASP A O 1
ATOM 1505 N N . ILE A 1 188 ? 11.187 -12.723 -42.339 1.00 93.56 188 ILE A N 1
ATOM 1506 C CA . ILE A 1 188 ? 11.639 -11.376 -42.716 1.00 93.56 188 ILE A CA 1
ATOM 1507 C C . ILE A 1 188 ? 12.545 -11.447 -43.951 1.00 93.56 188 ILE A C 1
ATOM 1509 O O . ILE A 1 188 ? 12.466 -10.570 -44.814 1.00 93.56 188 ILE A O 1
ATOM 1513 N N . GLN A 1 189 ? 13.396 -12.470 -44.039 1.00 92.19 189 GLN A N 1
ATOM 1514 C CA . GLN A 1 189 ? 14.308 -12.684 -45.158 1.00 92.19 189 GLN A CA 1
ATOM 1515 C C . GLN A 1 189 ? 13.581 -13.170 -46.420 1.00 92.19 189 GLN A C 1
ATOM 1517 O O . GLN A 1 189 ? 13.909 -12.701 -47.509 1.00 92.19 189 GLN A O 1
ATOM 1522 N N . ASP A 1 190 ? 12.584 -14.039 -46.271 1.00 94.12 190 ASP A N 1
ATOM 1523 C CA . ASP A 1 190 ? 11.776 -14.592 -47.361 1.00 94.12 190 ASP A CA 1
ATOM 1524 C C . ASP A 1 190 ? 10.822 -13.550 -47.965 1.00 94.12 190 ASP A C 1
ATOM 1526 O O . ASP A 1 190 ? 10.482 -13.623 -49.143 1.00 94.12 190 ASP A O 1
ATOM 1530 N N . ASN A 1 191 ? 10.427 -12.541 -47.182 1.00 92.69 191 ASN A N 1
ATOM 1531 C CA . ASN A 1 191 ? 9.600 -11.417 -47.635 1.00 92.69 191 ASN A CA 1
ATOM 1532 C C . ASN A 1 191 ? 10.417 -10.212 -48.146 1.00 92.69 191 ASN A C 1
ATOM 1534 O O . ASN A 1 191 ? 9.860 -9.129 -48.347 1.00 92.69 191 ASN A O 1
ATOM 1538 N N . ALA A 1 192 ? 11.731 -10.359 -48.342 1.00 94.00 192 ALA A N 1
ATOM 1539 C CA . ALA A 1 192 ? 12.546 -9.296 -48.920 1.00 94.00 192 ALA A CA 1
ATOM 1540 C C . ALA A 1 192 ? 12.117 -8.982 -50.367 1.00 94.00 192 ALA A C 1
ATOM 1542 O O . ALA A 1 192 ? 11.819 -9.908 -51.125 1.00 94.00 192 ALA A O 1
ATOM 1543 N N . PRO A 1 193 ? 12.121 -7.699 -50.792 1.00 94.50 193 PRO A N 1
ATOM 1544 C CA . PRO A 1 193 ? 11.999 -7.354 -52.206 1.00 94.50 193 PRO A CA 1
ATOM 1545 C C . PRO A 1 193 ? 12.991 -8.158 -53.059 1.00 94.50 193 PRO A C 1
ATOM 1547 O O . PRO A 1 193 ? 14.105 -8.431 -52.609 1.00 94.50 193 PRO A O 1
ATOM 1550 N N . GLU A 1 194 ? 12.603 -8.529 -54.281 1.00 94.94 194 GLU A N 1
ATOM 1551 C CA . GLU A 1 194 ? 13.442 -9.352 -55.162 1.00 94.94 194 GLU A CA 1
ATOM 1552 C C . GLU A 1 194 ? 14.844 -8.734 -55.330 1.00 94.94 194 GLU A C 1
ATOM 1554 O O . GLU A 1 194 ? 14.983 -7.570 -55.702 1.00 94.94 194 GLU A O 1
ATOM 1559 N N . GLY A 1 195 ? 15.887 -9.508 -55.010 1.00 91.81 195 GLY A N 1
ATOM 1560 C CA . GLY A 1 195 ? 17.286 -9.063 -55.069 1.00 91.81 195 GLY A CA 1
ATOM 1561 C C . GLY A 1 195 ? 17.765 -8.206 -53.886 1.00 91.81 195 GLY A C 1
ATOM 1562 O O . GLY A 1 195 ? 18.944 -7.851 -53.834 1.00 91.81 195 GLY A O 1
ATOM 1563 N N . ALA A 1 196 ? 16.906 -7.887 -52.915 1.00 94.75 196 ALA A N 1
ATOM 1564 C CA . ALA A 1 196 ? 17.291 -7.166 -51.706 1.00 94.75 196 ALA A CA 1
ATOM 1565 C C . ALA A 1 196 ? 17.668 -8.117 -50.554 1.00 94.75 196 ALA A C 1
ATOM 1567 O O . ALA A 1 196 ? 17.152 -9.226 -50.420 1.00 94.75 196 ALA A O 1
ATOM 1568 N N . LYS A 1 197 ? 18.556 -7.659 -49.666 1.00 94.19 197 LYS A N 1
ATOM 1569 C CA . LYS A 1 197 ? 18.962 -8.369 -48.439 1.00 94.19 197 LYS A CA 1
ATOM 1570 C C . LYS A 1 197 ? 18.550 -7.610 -47.183 1.00 94.19 197 LYS A C 1
ATOM 1572 O O . LYS A 1 197 ? 18.519 -6.380 -47.183 1.00 94.19 197 LYS A O 1
ATOM 1577 N N . VAL A 1 198 ? 18.310 -8.338 -46.095 1.00 93.69 198 VAL A N 1
ATOM 1578 C CA . VAL A 1 198 ? 18.021 -7.751 -44.780 1.00 93.69 198 VAL A CA 1
ATOM 1579 C C . VAL A 1 198 ? 19.318 -7.266 -44.133 1.00 93.69 198 VAL A C 1
ATOM 1581 O O . VAL A 1 198 ? 20.290 -8.014 -44.014 1.00 93.69 198 VAL A O 1
ATOM 1584 N N . VAL A 1 199 ? 19.335 -6.017 -43.671 1.00 92.31 199 VAL A N 1
ATOM 1585 C CA . VAL A 1 199 ? 20.457 -5.419 -42.937 1.00 92.31 199 VAL A CA 1
ATOM 1586 C C . VAL A 1 199 ? 19.953 -4.838 -41.622 1.00 92.31 199 VAL A C 1
ATOM 1588 O O . VAL A 1 199 ? 19.021 -4.039 -41.608 1.00 92.31 199 VAL A O 1
ATOM 1591 N N . LEU A 1 200 ? 20.590 -5.215 -40.511 1.00 90.94 200 LEU A N 1
ATOM 1592 C CA . LEU A 1 200 ? 20.306 -4.641 -39.197 1.00 90.94 200 LEU A CA 1
ATOM 1593 C C . LEU A 1 200 ? 20.960 -3.267 -39.041 1.00 90.94 200 LEU A C 1
ATOM 1595 O O . LEU A 1 200 ? 22.145 -3.094 -39.339 1.00 90.94 200 LEU A O 1
ATOM 1599 N N . ALA A 1 201 ? 20.204 -2.317 -38.502 1.00 87.31 201 ALA A N 1
ATOM 1600 C CA . ALA A 1 201 ? 20.728 -1.040 -38.054 1.00 87.31 201 ALA A CA 1
ATOM 1601 C C . ALA A 1 201 ? 21.701 -1.251 -36.884 1.00 87.31 201 ALA A C 1
ATOM 1603 O O . ALA A 1 201 ? 21.449 -2.063 -35.991 1.00 87.31 201 ALA A O 1
ATOM 1604 N N . ARG A 1 202 ? 22.800 -0.494 -36.878 1.00 83.88 202 ARG A N 1
ATOM 1605 C CA . ARG A 1 202 ? 23.774 -0.459 -35.783 1.00 83.88 202 ARG A CA 1
ATOM 1606 C C . ARG A 1 202 ? 23.795 0.914 -35.141 1.00 83.88 202 ARG A C 1
ATOM 1608 O O . ARG A 1 202 ? 23.937 1.924 -35.830 1.00 83.88 202 ARG A O 1
ATOM 1615 N N . LYS A 1 203 ? 23.723 0.943 -33.815 1.00 77.94 203 LYS A N 1
ATOM 1616 C CA . LYS A 1 203 ? 24.068 2.119 -33.020 1.00 77.94 203 LYS A CA 1
ATOM 1617 C C . LYS A 1 203 ? 25.573 2.391 -33.108 1.00 77.94 203 LYS A C 1
ATOM 1619 O O . LYS A 1 203 ? 26.369 1.518 -33.454 1.00 77.94 203 LYS A O 1
ATOM 1624 N N . LYS A 1 204 ? 25.973 3.616 -32.751 1.00 75.38 204 LYS A N 1
ATOM 1625 C CA . LYS A 1 204 ? 27.385 4.046 -32.718 1.00 75.38 204 LYS A CA 1
ATOM 1626 C C . LYS A 1 204 ? 28.234 3.223 -31.737 1.00 75.38 204 LYS A C 1
ATOM 1628 O O . LYS A 1 204 ? 29.430 3.072 -31.953 1.00 75.38 204 LYS A O 1
ATOM 1633 N N . ASP A 1 205 ? 27.607 2.680 -30.697 1.00 73.94 205 ASP A N 1
ATOM 1634 C CA . ASP A 1 205 ? 28.222 1.768 -29.724 1.00 73.94 205 ASP A CA 1
ATOM 1635 C C . ASP A 1 205 ? 28.409 0.328 -30.253 1.00 73.94 205 ASP A C 1
ATOM 1637 O O . ASP A 1 205 ? 28.965 -0.518 -29.559 1.00 73.94 205 ASP A O 1
ATOM 1641 N N . GLY A 1 206 ? 27.971 0.042 -31.486 1.00 76.81 206 GLY A N 1
ATOM 1642 C CA . GLY A 1 206 ? 28.091 -1.266 -32.128 1.00 76.81 206 GLY A CA 1
ATOM 1643 C C . GLY A 1 206 ? 26.951 -2.243 -31.827 1.00 76.81 206 GLY A C 1
ATOM 1644 O O . GLY A 1 206 ? 26.948 -3.341 -32.386 1.00 76.81 206 GLY A O 1
ATOM 1645 N N . THR A 1 207 ? 25.972 -1.872 -30.997 1.00 76.31 207 THR A N 1
ATOM 1646 C CA . THR A 1 207 ? 24.795 -2.706 -30.718 1.00 76.31 207 THR A CA 1
ATOM 1647 C C . THR A 1 207 ? 23.735 -2.578 -31.817 1.00 76.31 207 THR A C 1
ATOM 1649 O O . THR A 1 207 ? 23.630 -1.555 -32.493 1.00 76.31 207 THR A O 1
ATOM 1652 N N . ASN A 1 208 ? 22.928 -3.628 -32.011 1.00 79.00 208 ASN A N 1
ATOM 1653 C CA . ASN A 1 208 ? 21.858 -3.637 -33.024 1.00 79.00 208 ASN A CA 1
ATOM 1654 C C . ASN A 1 208 ? 20.457 -3.402 -32.433 1.00 79.00 208 ASN A C 1
ATOM 1656 O O . ASN A 1 208 ? 19.478 -3.360 -33.175 1.00 79.00 208 ASN A O 1
ATOM 1660 N N . HIS A 1 209 ? 20.333 -3.327 -31.107 1.00 79.31 209 HIS A N 1
ATOM 1661 C CA . HIS A 1 209 ? 19.041 -3.202 -30.442 1.00 79.31 209 HIS A CA 1
ATOM 1662 C C . HIS A 1 209 ? 18.781 -1.752 -30.033 1.00 79.31 209 HIS A C 1
ATOM 1664 O O . HIS A 1 209 ? 19.634 -1.071 -29.464 1.00 79.31 209 HIS A O 1
ATOM 1670 N N . TYR A 1 210 ? 17.574 -1.287 -30.305 1.00 87.25 210 TYR A N 1
ATOM 1671 C CA . TYR A 1 210 ? 17.075 0.041 -29.990 1.00 87.25 210 TYR A CA 1
ATOM 1672 C C . TYR A 1 210 ? 15.945 -0.078 -28.989 1.00 87.25 210 TYR A C 1
ATOM 1674 O O . TYR A 1 210 ? 15.304 -1.116 -28.895 1.00 87.25 210 TYR A O 1
ATOM 1682 N N . VAL A 1 211 ? 15.713 0.983 -28.236 1.00 84.88 211 VAL A N 1
ATOM 1683 C CA . VAL A 1 211 ? 14.597 1.044 -27.301 1.00 84.88 211 VAL A CA 1
ATOM 1684 C C . VAL A 1 211 ? 13.401 1.589 -28.071 1.00 84.88 211 VAL A C 1
ATOM 1686 O O . VAL A 1 211 ? 13.519 2.623 -28.729 1.00 84.88 211 VAL A O 1
ATOM 1689 N N . LYS A 1 212 ? 12.274 0.880 -28.035 1.00 86.06 212 LYS A N 1
ATOM 1690 C CA . LYS A 1 212 ? 10.992 1.396 -28.508 1.00 86.06 212 LYS A CA 1
ATOM 1691 C C . LYS A 1 212 ? 10.015 1.413 -27.342 1.00 86.06 212 LYS A C 1
ATOM 1693 O O . LYS A 1 212 ? 9.912 0.440 -26.599 1.00 86.06 212 LYS A O 1
ATOM 1698 N N . TYR A 1 213 ? 9.329 2.536 -27.198 1.00 89.38 213 TYR A N 1
ATOM 1699 C CA . TYR A 1 213 ? 8.332 2.741 -26.159 1.00 89.38 213 TYR A CA 1
ATOM 1700 C C . TYR A 1 213 ? 7.082 1.912 -26.449 1.00 89.38 213 TYR A C 1
ATOM 1702 O O . TYR A 1 213 ? 6.742 1.667 -27.612 1.00 89.38 213 TYR A O 1
ATOM 1710 N N . GLN A 1 214 ? 6.433 1.432 -25.392 1.00 87.44 214 GLN A N 1
ATOM 1711 C CA . GLN A 1 214 ? 5.120 0.816 -25.512 1.00 87.44 214 GLN A CA 1
ATOM 1712 C C . GLN A 1 214 ? 4.084 1.868 -25.919 1.00 87.44 214 GLN A C 1
ATOM 1714 O O . GLN A 1 214 ? 4.135 3.020 -25.486 1.00 87.44 214 GLN A O 1
ATOM 1719 N N . ASP A 1 215 ? 3.177 1.480 -26.815 1.00 86.81 215 ASP A N 1
ATOM 1720 C CA . ASP A 1 215 ? 2.155 2.389 -27.325 1.00 86.81 215 ASP A CA 1
ATOM 1721 C C . ASP A 1 215 ? 1.185 2.756 -26.190 1.00 86.81 215 ASP A C 1
ATOM 1723 O O . ASP A 1 215 ? 0.748 1.887 -25.439 1.00 86.81 215 ASP A O 1
ATOM 1727 N N . GLY A 1 216 ? 0.857 4.044 -26.060 1.00 89.38 216 GLY A N 1
ATOM 1728 C CA . GLY A 1 216 ? -0.047 4.550 -25.018 1.00 89.38 216 GLY A CA 1
ATOM 1729 C C . GLY A 1 216 ? 0.614 4.865 -23.672 1.00 89.38 216 GLY A C 1
ATOM 1730 O O . GLY A 1 216 ? -0.044 5.447 -22.815 1.00 89.38 216 GLY A O 1
ATOM 1731 N N . VAL A 1 217 ? 1.903 4.560 -23.493 1.00 89.62 217 VAL A N 1
ATOM 1732 C CA . VAL A 1 217 ? 2.631 4.911 -22.266 1.00 89.62 217 VAL A CA 1
ATOM 1733 C C . VAL A 1 217 ? 3.041 6.393 -22.286 1.00 89.62 217 VAL A C 1
ATOM 1735 O O . VAL A 1 217 ? 3.622 6.850 -23.279 1.00 89.62 217 VAL A O 1
ATOM 1738 N N . PRO A 1 218 ? 2.784 7.162 -21.209 1.00 92.81 218 PRO A N 1
ATOM 1739 C CA . PRO A 1 218 ? 3.257 8.539 -21.086 1.00 92.81 218 PRO A CA 1
ATOM 1740 C C . PRO A 1 218 ? 4.783 8.648 -21.199 1.00 92.81 218 PRO A C 1
ATOM 1742 O O . PRO A 1 218 ? 5.526 7.886 -20.585 1.00 92.81 218 PRO A O 1
ATOM 1745 N N . THR A 1 219 ? 5.275 9.644 -21.940 1.00 91.94 219 THR A N 1
ATOM 1746 C CA . THR A 1 219 ? 6.721 9.831 -22.177 1.00 91.94 219 THR A CA 1
ATOM 1747 C C . THR A 1 219 ? 7.531 10.173 -20.923 1.00 91.94 219 THR A C 1
ATOM 1749 O O . THR A 1 219 ? 8.753 10.030 -20.929 1.00 91.94 219 THR A O 1
ATOM 1752 N N . ASP A 1 220 ? 6.867 10.662 -19.875 1.00 94.31 220 ASP A N 1
ATOM 1753 C CA . ASP A 1 220 ? 7.417 10.949 -18.549 1.00 94.31 220 ASP A CA 1
ATOM 1754 C C . ASP A 1 220 ? 7.107 9.844 -17.526 1.00 94.31 220 ASP A C 1
ATOM 1756 O O . ASP A 1 220 ? 7.261 10.062 -16.326 1.00 94.31 220 ASP A O 1
ATOM 1760 N N . SER A 1 221 ? 6.699 8.650 -17.960 1.00 96.19 221 SER A N 1
ATOM 1761 C CA . SER A 1 221 ? 6.604 7.502 -17.059 1.00 96.19 221 SER A CA 1
ATOM 1762 C C . SER A 1 221 ? 7.967 7.108 -16.498 1.00 96.19 221 SER A C 1
ATOM 1764 O O . SER A 1 221 ? 8.936 6.946 -17.241 1.00 96.19 221 SER A O 1
ATOM 1766 N N . ILE A 1 222 ? 8.025 6.891 -15.181 1.00 96.44 222 ILE A N 1
ATOM 1767 C CA . ILE A 1 222 ? 9.234 6.438 -14.490 1.00 96.44 222 ILE A CA 1
ATOM 1768 C C . ILE A 1 222 ? 9.723 5.083 -14.995 1.00 96.44 222 ILE A C 1
ATOM 1770 O O . ILE A 1 222 ? 10.929 4.868 -15.030 1.00 96.44 222 ILE A O 1
ATOM 1774 N N . MET A 1 223 ? 8.831 4.198 -15.445 1.00 95.88 223 MET A N 1
ATOM 1775 C CA . MET A 1 223 ? 9.212 2.889 -15.990 1.00 95.88 223 MET A CA 1
ATOM 1776 C C . MET A 1 223 ? 9.588 2.949 -17.480 1.00 95.88 223 MET A C 1
ATOM 1778 O O . MET A 1 223 ? 10.002 1.944 -18.058 1.00 95.88 223 MET A O 1
ATOM 1782 N N . LEU A 1 224 ? 9.487 4.128 -18.103 1.00 93.06 224 LEU A N 1
ATOM 1783 C CA . LEU A 1 224 ? 9.841 4.367 -19.501 1.00 93.06 224 LEU A CA 1
ATOM 1784 C C . LEU A 1 224 ? 11.115 5.199 -19.656 1.00 93.06 224 LEU A C 1
ATOM 1786 O O . LEU A 1 224 ? 11.976 4.888 -20.481 1.00 93.06 224 LEU A O 1
ATOM 1790 N N . ASN A 1 225 ? 11.189 6.304 -18.918 1.00 89.94 225 ASN A N 1
ATOM 1791 C CA . ASN A 1 225 ? 12.200 7.332 -19.077 1.00 89.94 225 ASN A CA 1
ATOM 1792 C C . ASN A 1 225 ? 12.584 7.904 -17.711 1.00 89.94 225 ASN A C 1
ATOM 1794 O O . ASN A 1 225 ? 11.736 8.353 -16.948 1.00 89.94 225 ASN A O 1
ATOM 1798 N N . ILE A 1 226 ? 13.881 7.915 -17.421 1.00 89.19 226 ILE A N 1
ATOM 1799 C CA . ILE A 1 226 ? 14.442 8.395 -16.150 1.00 89.19 226 ILE A CA 1
ATOM 1800 C C . ILE A 1 226 ? 14.985 9.830 -16.247 1.00 89.19 226 ILE A C 1
ATOM 1802 O O . ILE A 1 226 ? 15.320 10.442 -15.224 1.00 89.19 226 ILE A O 1
ATOM 1806 N N . ASP A 1 227 ? 15.039 10.385 -17.460 1.00 88.31 227 ASP A N 1
ATOM 1807 C CA . ASP A 1 227 ? 15.469 11.754 -17.716 1.00 88.31 227 ASP A CA 1
ATOM 1808 C C . ASP A 1 227 ? 14.343 12.762 -17.419 1.00 88.31 227 ASP A C 1
ATOM 1810 O O . ASP A 1 227 ? 13.159 12.516 -17.645 1.00 88.31 227 ASP A O 1
ATOM 1814 N N . GLY A 1 228 ? 14.713 13.948 -16.924 1.00 90.56 228 GLY A N 1
ATOM 1815 C CA . GLY A 1 228 ? 13.769 15.033 -16.637 1.00 90.56 228 GLY A CA 1
ATOM 1816 C C . GLY A 1 228 ? 12.999 14.852 -15.322 1.00 90.56 228 GLY A C 1
ATOM 1817 O O . GLY A 1 228 ? 13.592 14.654 -14.257 1.00 90.56 228 GLY A O 1
ATOM 1818 N N . THR A 1 229 ? 11.672 14.989 -15.382 1.00 93.38 229 THR A N 1
ATOM 1819 C CA . THR A 1 229 ? 10.741 14.873 -14.242 1.00 93.38 229 THR A CA 1
ATOM 1820 C C . THR A 1 229 ? 9.816 13.671 -14.420 1.00 93.38 229 THR A C 1
ATOM 1822 O O . THR A 1 229 ? 8.638 13.859 -14.738 1.00 93.38 229 THR A O 1
ATOM 1825 N N . PRO A 1 230 ? 10.338 12.451 -14.250 1.00 95.06 230 PRO A N 1
ATOM 1826 C CA . PRO A 1 230 ? 9.540 11.251 -14.389 1.00 95.06 230 PRO A CA 1
ATOM 1827 C C . PRO A 1 230 ? 8.503 11.130 -13.273 1.00 95.06 230 PRO A C 1
ATOM 1829 O O . PRO A 1 230 ? 8.668 11.689 -12.181 1.00 95.06 230 PRO A O 1
ATOM 1832 N N . LYS A 1 231 ? 7.435 10.387 -13.553 1.00 96.12 231 LYS A N 1
ATOM 1833 C CA . LYS A 1 231 ? 6.291 10.192 -12.665 1.00 96.12 231 LYS A CA 1
ATOM 1834 C C . LYS A 1 231 ? 5.883 8.730 -12.609 1.00 96.12 231 LYS A C 1
ATOM 1836 O O . LYS A 1 231 ? 5.927 8.016 -13.608 1.00 96.12 231 LYS A O 1
ATOM 1841 N N . ALA A 1 232 ? 5.436 8.310 -11.434 1.00 96.50 232 ALA A N 1
ATOM 1842 C CA . ALA A 1 232 ? 4.612 7.124 -11.312 1.00 96.50 232 ALA A CA 1
ATOM 1843 C C . ALA A 1 232 ? 3.174 7.452 -11.746 1.00 96.50 232 ALA A C 1
ATOM 1845 O O . ALA A 1 232 ? 2.697 8.569 -11.533 1.00 96.50 232 ALA A O 1
ATOM 1846 N N . TYR A 1 233 ? 2.510 6.480 -12.364 1.00 96.00 233 TYR A N 1
ATOM 1847 C CA . TYR A 1 233 ? 1.152 6.582 -12.883 1.00 96.00 233 TYR A CA 1
ATOM 1848 C C . TYR A 1 233 ? 0.261 5.519 -12.252 1.00 96.00 233 TYR A C 1
ATOM 1850 O O . TYR A 1 233 ? 0.757 4.512 -11.748 1.00 96.00 233 TYR A O 1
ATOM 1858 N N . GLN A 1 234 ? -1.051 5.736 -12.339 1.00 95.06 234 GLN A N 1
ATOM 1859 C CA . GLN A 1 234 ? -2.062 4.837 -11.790 1.00 95.06 234 GLN A CA 1
ATOM 1860 C C . GLN A 1 234 ? -1.907 3.395 -12.297 1.00 95.06 234 GLN A C 1
ATOM 1862 O O . GLN A 1 234 ? -1.886 2.464 -11.503 1.00 95.06 234 GLN A O 1
ATOM 1867 N N . HIS A 1 235 ? -1.630 3.196 -13.588 1.00 93.94 235 HIS A N 1
ATOM 1868 C CA . HIS A 1 235 ? -1.455 1.848 -14.141 1.00 93.94 235 HIS A CA 1
ATOM 1869 C C . HIS A 1 235 ? -0.241 1.092 -13.570 1.00 93.94 235 HIS A C 1
ATOM 1871 O O . HIS A 1 235 ? -0.189 -0.134 -13.657 1.00 93.94 235 HIS A O 1
ATOM 1877 N N . HIS A 1 236 ? 0.740 1.783 -12.971 1.00 95.38 236 HIS A N 1
ATOM 1878 C CA . HIS A 1 236 ? 1.798 1.112 -12.212 1.00 95.38 236 HIS A CA 1
ATOM 1879 C C . HIS A 1 236 ? 1.249 0.513 -10.920 1.00 95.38 236 HIS A C 1
ATOM 1881 O O . HIS A 1 236 ? 1.595 -0.609 -10.570 1.00 95.38 236 HIS A O 1
ATOM 1887 N N . ILE A 1 237 ? 0.394 1.252 -10.220 1.00 95.50 237 ILE A N 1
ATOM 1888 C CA . ILE A 1 237 ? -0.251 0.786 -8.993 1.00 95.50 237 ILE A CA 1
ATOM 1889 C C . ILE A 1 237 ? -1.168 -0.388 -9.308 1.00 95.50 237 ILE A C 1
ATOM 1891 O O . ILE A 1 237 ? -1.064 -1.426 -8.656 1.00 95.50 237 ILE A O 1
ATOM 1895 N N . ASP A 1 238 ? -1.936 -0.284 -10.393 1.00 92.62 238 ASP A N 1
ATOM 1896 C CA . ASP A 1 238 ? -2.783 -1.372 -10.875 1.00 92.62 238 ASP A CA 1
ATOM 1897 C C . ASP A 1 238 ? -1.966 -2.643 -11.154 1.00 92.62 238 ASP A C 1
ATOM 1899 O O . ASP A 1 238 ? -2.366 -3.751 -10.793 1.00 92.62 238 ASP A O 1
ATOM 1903 N N . ALA A 1 239 ? -0.776 -2.494 -11.747 1.00 92.12 239 ALA A N 1
ATOM 1904 C CA . ALA A 1 239 ? 0.124 -3.610 -12.013 1.00 92.12 239 ALA A CA 1
ATOM 1905 C C . ALA A 1 239 ? 0.765 -4.197 -10.740 1.00 92.12 239 ALA A C 1
ATOM 1907 O O . ALA A 1 239 ? 0.960 -5.412 -10.676 1.00 92.12 239 ALA A O 1
ATOM 1908 N N . ILE A 1 240 ? 1.095 -3.369 -9.741 1.00 92.94 240 ILE A N 1
ATOM 1909 C CA . ILE A 1 240 ? 1.670 -3.817 -8.461 1.00 92.94 240 ILE A CA 1
ATOM 1910 C C . ILE A 1 240 ? 0.626 -4.604 -7.667 1.00 92.94 240 ILE A C 1
ATO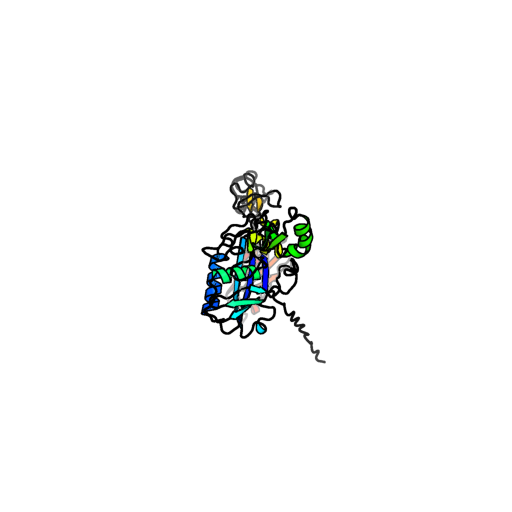M 1912 O O . ILE A 1 240 ? 0.857 -5.766 -7.328 1.00 92.94 240 ILE A O 1
ATOM 1916 N N . VAL A 1 241 ? -0.531 -3.993 -7.404 1.00 92.69 241 VAL A N 1
ATOM 1917 C CA . VAL A 1 241 ? -1.576 -4.579 -6.556 1.00 92.69 241 VAL A CA 1
ATOM 1918 C C . VAL A 1 241 ? -2.253 -5.754 -7.267 1.00 92.69 241 VAL A C 1
ATOM 1920 O O . VAL A 1 241 ? -2.374 -6.839 -6.693 1.00 92.69 241 VAL A O 1
ATOM 1923 N N . GLY A 1 242 ? -2.575 -5.608 -8.556 1.00 90.56 242 GLY A N 1
ATOM 1924 C CA . GLY A 1 242 ? -3.118 -6.704 -9.362 1.00 90.56 242 GLY A CA 1
ATOM 1925 C C . GLY A 1 242 ? -2.122 -7.847 -9.553 1.00 90.56 242 GLY A C 1
ATOM 1926 O O . GLY A 1 242 ? -2.500 -9.019 -9.540 1.00 90.56 242 GLY A O 1
ATOM 1927 N N . GLY A 1 243 ? -0.825 -7.538 -9.657 1.00 87.12 243 GLY A N 1
ATOM 1928 C CA . GLY A 1 243 ? 0.241 -8.538 -9.671 1.00 87.12 243 GLY A CA 1
ATOM 1929 C C . GLY A 1 243 ? 0.314 -9.346 -8.375 1.00 87.12 243 GLY A C 1
ATOM 1930 O O . GLY A 1 243 ? 0.547 -10.555 -8.430 1.00 87.12 243 GLY A O 1
ATOM 1931 N N . ALA A 1 244 ? 0.062 -8.701 -7.233 1.00 88.44 244 ALA A N 1
ATOM 1932 C CA . ALA A 1 244 ? 0.010 -9.333 -5.918 1.00 88.44 244 ALA A CA 1
ATOM 1933 C C . ALA A 1 244 ? -1.208 -10.259 -5.727 1.00 88.44 244 ALA A C 1
ATOM 1935 O O . ALA A 1 244 ? -1.210 -11.068 -4.795 1.00 88.44 244 ALA A O 1
ATOM 1936 N N . GLY A 1 245 ? -2.197 -10.194 -6.630 1.00 88.75 245 GLY A N 1
ATOM 1937 C CA . GLY A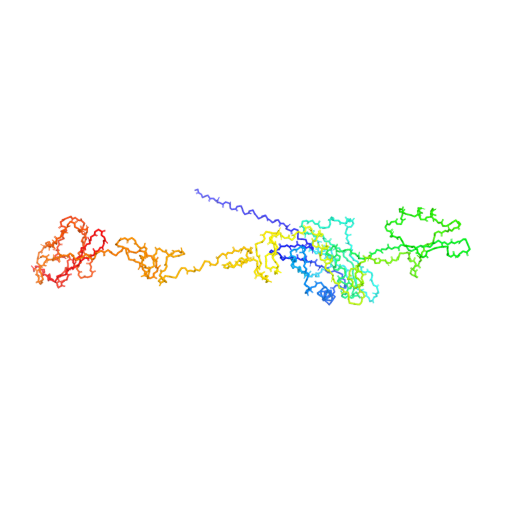 1 245 ? -3.444 -10.958 -6.545 1.00 88.75 245 GLY A CA 1
ATOM 1938 C C . GLY A 1 245 ? -4.368 -10.451 -5.442 1.00 88.75 245 GLY A C 1
ATOM 1939 O O . GLY A 1 245 ? -5.141 -11.227 -4.892 1.00 88.75 245 GLY A O 1
ATOM 1940 N N . ILE A 1 246 ? -4.225 -9.177 -5.084 1.00 86.31 246 ILE A N 1
ATOM 1941 C CA . ILE A 1 246 ? -5.047 -8.516 -4.086 1.00 86.31 246 ILE A CA 1
ATOM 1942 C C . ILE A 1 246 ? -6.286 -7.958 -4.777 1.00 86.31 246 ILE A C 1
ATOM 1944 O O . ILE A 1 246 ? -6.190 -7.211 -5.754 1.00 86.31 246 ILE A O 1
ATOM 1948 N N . GLU A 1 247 ? -7.443 -8.341 -4.254 1.00 85.38 247 GLU A N 1
ATOM 1949 C CA . GLU A 1 247 ? -8.725 -7.765 -4.624 1.00 85.38 247 GLU A CA 1
ATOM 1950 C C . GLU A 1 247 ? -9.100 -6.718 -3.579 1.00 85.38 247 GLU A C 1
ATOM 1952 O O . GLU A 1 247 ? -8.869 -6.879 -2.379 1.00 85.38 247 GLU A O 1
ATOM 1957 N N . CYS A 1 248 ? -9.620 -5.607 -4.076 1.00 80.19 248 CYS A N 1
ATOM 1958 C CA . CYS A 1 248 ? -10.273 -4.611 -3.257 1.00 80.19 248 CYS A CA 1
ATOM 1959 C C . CYS A 1 248 ? -11.534 -5.265 -2.657 1.00 80.19 248 CYS A C 1
ATOM 1961 O O . CYS A 1 248 ? -12.279 -5.867 -3.430 1.00 80.19 248 CYS A O 1
ATOM 1963 N N . PRO A 1 249 ? -11.757 -5.240 -1.331 1.00 74.62 249 PRO A N 1
ATOM 1964 C CA . PRO A 1 249 ? -12.937 -5.876 -0.760 1.00 74.62 249 PRO A CA 1
ATOM 1965 C C . PRO A 1 249 ? -14.202 -5.188 -1.290 1.00 74.62 249 PRO A C 1
ATOM 1967 O O . PRO A 1 249 ? -14.262 -3.963 -1.354 1.00 74.62 249 PRO A O 1
ATOM 1970 N N . ASP A 1 250 ? -15.210 -5.969 -1.682 1.00 61.16 250 ASP A N 1
ATOM 1971 C CA . ASP A 1 250 ? -16.452 -5.425 -2.256 1.00 61.16 250 ASP A CA 1
ATOM 1972 C C . ASP A 1 250 ? -17.244 -4.577 -1.241 1.00 61.16 250 ASP A C 1
ATOM 1974 O O . ASP A 1 250 ? -17.908 -3.623 -1.626 1.00 61.16 250 ASP A O 1
ATOM 1978 N N . GLU A 1 251 ? -17.104 -4.860 0.059 1.00 59.53 251 GLU A N 1
ATOM 1979 C CA . GLU A 1 251 ? -17.724 -4.103 1.165 1.00 59.53 251 GLU A CA 1
ATOM 1980 C C . GLU A 1 251 ? -17.148 -2.676 1.321 1.00 59.53 251 GLU A C 1
ATOM 1982 O O . GLU A 1 251 ? -17.638 -1.877 2.113 1.00 59.53 251 GLU A O 1
ATOM 1987 N N . CYS A 1 252 ? -16.101 -2.329 0.565 1.00 58.34 252 CYS A N 1
ATOM 1988 C CA . CYS A 1 252 ? -15.353 -1.080 0.697 1.00 58.34 252 CYS A CA 1
ATOM 1989 C C . CYS A 1 252 ? -15.915 0.123 -0.074 1.00 58.34 252 CYS A C 1
ATOM 1991 O O . CYS A 1 252 ? -15.217 1.130 -0.210 1.00 58.34 252 CYS A O 1
ATOM 1993 N N . CYS A 1 253 ? -17.139 0.053 -0.591 1.00 64.94 253 CYS A N 1
ATOM 1994 C CA . CYS A 1 253 ? -17.783 1.226 -1.189 1.00 64.94 253 CYS A CA 1
ATOM 1995 C C . CYS A 1 253 ? -18.116 2.295 -0.135 1.00 64.94 253 CYS A C 1
ATOM 1997 O O . CYS A 1 253 ? -18.116 3.486 -0.439 1.00 64.94 253 CYS A O 1
ATOM 1999 N N . CYS A 1 254 ? -18.238 1.885 1.130 1.00 74.88 254 CYS A N 1
ATOM 2000 C CA . CYS A 1 254 ? -18.744 2.765 2.157 1.00 74.88 254 CYS A CA 1
ATOM 2001 C C . CYS A 1 254 ? -17.832 3.954 2.493 1.00 74.88 254 CYS A C 1
ATOM 2003 O O . CYS A 1 254 ? -16.733 3.812 3.040 1.00 74.88 254 CYS A O 1
ATOM 2005 N N . GLY A 1 255 ? -18.331 5.167 2.254 1.00 74.75 255 GLY A N 1
ATOM 2006 C CA . GLY A 1 255 ? -17.649 6.409 2.605 1.00 74.75 255 GLY A CA 1
ATOM 2007 C C . GLY A 1 255 ? -16.602 6.840 1.577 1.00 74.75 255 GLY A C 1
ATOM 2008 O O . GLY A 1 255 ? -15.689 7.602 1.930 1.00 74.75 255 GLY A O 1
ATOM 2009 N N . ASN A 1 256 ? -16.702 6.367 0.334 1.00 74.50 256 ASN A N 1
ATOM 2010 C CA . ASN A 1 256 ? -15.925 6.839 -0.811 1.00 74.50 256 ASN A CA 1
ATOM 2011 C C . ASN A 1 256 ? -16.545 8.091 -1.479 1.00 74.50 256 ASN A C 1
ATOM 2013 O O . ASN A 1 256 ? -15.926 8.720 -2.342 1.00 74.50 256 ASN A O 1
ATOM 2017 N N . GLY A 1 257 ? -17.731 8.509 -1.030 1.00 79.88 257 GLY A N 1
ATOM 2018 C CA . GLY A 1 257 ? -18.448 9.683 -1.515 1.00 79.88 257 GLY A CA 1
ATOM 2019 C C . GLY A 1 257 ? -19.343 9.420 -2.728 1.00 79.88 257 GLY A C 1
ATOM 2020 O O . GLY A 1 257 ? -19.785 10.382 -3.370 1.00 79.88 257 GLY A O 1
ATOM 2021 N N . ARG A 1 258 ? -19.617 8.157 -3.070 1.00 82.94 258 ARG A N 1
ATOM 2022 C CA . ARG A 1 258 ? -20.526 7.743 -4.146 1.00 82.94 258 ARG A CA 1
ATOM 2023 C C . ARG A 1 258 ? -21.407 6.607 -3.642 1.00 82.94 258 ARG A C 1
ATOM 2025 O O . ARG A 1 258 ? -20.915 5.726 -2.977 1.00 82.94 258 ARG A O 1
ATOM 2032 N N . VAL A 1 259 ? -22.684 6.615 -4.024 1.00 84.62 259 VAL A N 1
ATOM 2033 C CA . VAL A 1 259 ? -23.616 5.524 -3.700 1.00 84.62 259 VAL A CA 1
ATOM 2034 C C . VAL A 1 259 ? -23.594 4.473 -4.811 1.00 84.62 259 VAL A C 1
ATOM 2036 O O . VAL A 1 259 ? -23.944 4.753 -5.963 1.00 84.62 259 VAL A O 1
ATOM 2039 N N . GLU A 1 260 ? -23.223 3.252 -4.462 1.00 79.75 260 GLU A N 1
ATOM 2040 C CA . GLU A 1 260 ? -22.927 2.122 -5.334 1.00 79.75 260 GLU A CA 1
ATOM 2041 C C . GLU A 1 260 ? -23.820 0.915 -4.994 1.00 79.75 260 GLU A C 1
ATOM 2043 O O . GLU A 1 260 ? -23.346 -0.184 -4.718 1.00 79.75 260 GLU A O 1
ATOM 2048 N N . LEU A 1 261 ? -25.143 1.087 -5.128 1.00 75.88 261 LEU A N 1
ATOM 2049 C CA . LEU A 1 261 ? -26.195 0.091 -4.812 1.00 75.88 261 LEU A CA 1
ATOM 2050 C C . LEU A 1 261 ? -25.970 -1.335 -5.366 1.00 75.88 261 LEU A C 1
ATOM 2052 O O . LEU A 1 261 ? -26.575 -2.300 -4.904 1.00 75.88 261 LEU A O 1
ATOM 2056 N N . GLY A 1 262 ? -25.146 -1.489 -6.407 1.00 70.06 262 GLY A N 1
ATOM 2057 C CA . GLY A 1 262 ? -24.798 -2.786 -6.997 1.00 70.06 262 GLY A CA 1
ATOM 2058 C C . GLY A 1 262 ? -23.699 -3.556 -6.258 1.00 70.06 262 GLY A C 1
ATOM 2059 O O . GLY A 1 262 ? -23.384 -4.668 -6.679 1.00 70.06 262 GLY A O 1
ATOM 2060 N N . LYS A 1 263 ? -23.107 -2.970 -5.212 1.00 67.88 263 LYS A N 1
ATOM 2061 C CA . LYS A 1 263 ? -21.922 -3.479 -4.507 1.00 67.88 263 LYS A CA 1
ATOM 2062 C C . LYS A 1 263 ? -22.136 -3.742 -3.018 1.00 67.88 263 LYS A C 1
ATOM 2064 O O . LYS A 1 263 ? -21.188 -4.018 -2.302 1.00 67.88 263 LYS A O 1
ATOM 2069 N N . GLY A 1 264 ? -23.390 -3.742 -2.573 1.00 69.00 264 GLY A N 1
ATOM 2070 C CA . GLY A 1 264 ? -23.746 -4.141 -1.211 1.00 69.00 264 GLY A CA 1
ATOM 2071 C C . GLY A 1 264 ? -23.852 -2.999 -0.204 1.00 69.00 264 GLY A C 1
ATOM 2072 O O . GLY A 1 264 ? -24.172 -3.286 0.941 1.00 69.00 264 GLY A O 1
ATOM 2073 N N . GLU A 1 265 ? -23.665 -1.741 -0.615 1.00 79.75 265 GLU A N 1
ATOM 2074 C CA . GLU A 1 265 ? -24.034 -0.577 0.199 1.00 79.75 265 GLU A CA 1
ATOM 2075 C C . GLU A 1 265 ? -25.422 -0.034 -0.171 1.00 79.75 265 GLU A C 1
ATOM 2077 O O . GLU A 1 265 ? -25.826 -0.050 -1.339 1.00 79.75 265 GLU A O 1
ATOM 2082 N N . GLU A 1 266 ? -26.160 0.450 0.827 1.00 88.00 266 GLU A N 1
ATOM 2083 C CA . GLU A 1 266 ? -27.462 1.104 0.638 1.00 88.00 266 GLU A CA 1
ATOM 2084 C C . GLU A 1 266 ? -27.311 2.620 0.450 1.00 88.00 266 GLU A C 1
ATOM 2086 O O . GLU A 1 266 ? -28.115 3.258 -0.235 1.00 88.00 266 GLU A O 1
ATOM 2091 N N . CYS A 1 267 ? -26.259 3.188 1.035 1.00 88.81 267 CYS A N 1
ATOM 2092 C CA . CYS A 1 267 ? -25.958 4.612 1.071 1.00 88.81 267 CYS A CA 1
ATOM 2093 C C . CYS A 1 267 ? -24.448 4.850 1.187 1.00 88.81 267 CYS A C 1
ATOM 2095 O O . CYS A 1 267 ? -23.692 3.907 1.344 1.00 88.81 267 CYS A O 1
ATOM 2097 N N . ASP A 1 268 ? -24.007 6.105 1.139 1.00 89.12 268 ASP A N 1
ATOM 2098 C CA . ASP A 1 268 ? -22.640 6.516 1.463 1.00 89.12 268 ASP A CA 1
ATOM 2099 C C . ASP A 1 268 ? -22.684 7.832 2.255 1.00 89.12 268 ASP A C 1
ATOM 2101 O O . ASP A 1 268 ? -23.114 8.868 1.745 1.00 89.12 268 ASP A O 1
ATOM 2105 N N . TYR A 1 269 ? -22.217 7.807 3.507 1.00 87.06 269 TYR A N 1
ATOM 2106 C CA . TYR A 1 269 ? -22.300 8.942 4.439 1.00 87.06 269 TYR A CA 1
ATOM 2107 C C . TYR A 1 269 ? -21.417 10.147 4.052 1.00 87.06 269 TYR A C 1
ATOM 2109 O O . TYR A 1 269 ? -21.513 11.215 4.659 1.00 87.06 269 TYR A O 1
ATOM 2117 N N . LYS A 1 270 ? -20.520 10.004 3.067 1.00 85.75 270 LYS A N 1
ATOM 2118 C CA . LYS A 1 270 ? -19.751 11.111 2.473 1.00 85.75 270 LYS A CA 1
ATOM 2119 C C . LYS A 1 270 ? -20.321 11.568 1.130 1.00 85.75 270 LYS A C 1
ATOM 2121 O O . LYS A 1 270 ? -19.870 12.598 0.614 1.00 85.75 270 LYS A O 1
ATOM 2126 N N . ALA A 1 271 ? -21.265 10.834 0.542 1.00 87.00 271 ALA A N 1
ATOM 2127 C CA . ALA A 1 271 ? -21.902 11.207 -0.710 1.00 87.00 271 ALA A CA 1
ATOM 2128 C C . ALA A 1 271 ? -22.898 12.357 -0.511 1.00 87.00 271 ALA A C 1
ATOM 2130 O O . ALA A 1 271 ? -23.401 12.625 0.576 1.00 87.00 271 ALA A O 1
ATOM 2131 N N . SER A 1 272 ? -23.193 13.082 -1.590 1.00 88.94 272 SER A N 1
ATOM 2132 C CA . SER A 1 272 ? -24.219 14.126 -1.573 1.00 88.94 272 SER A CA 1
ATOM 2133 C C . SER A 1 272 ? -25.032 14.077 -2.870 1.00 88.94 272 SER A C 1
ATOM 2135 O O . SER A 1 272 ? -24.536 14.525 -3.911 1.00 88.94 272 SER A O 1
ATOM 2137 N N . PRO A 1 273 ? -26.272 13.542 -2.847 1.00 90.44 273 PRO A N 1
ATOM 2138 C CA . PRO A 1 273 ? -26.986 12.977 -1.688 1.00 90.44 273 PRO A CA 1
ATOM 2139 C C . PRO A 1 273 ? -26.383 11.653 -1.179 1.00 90.44 273 PRO A C 1
ATOM 2141 O O . PRO A 1 273 ? -25.798 10.914 -1.964 1.00 90.44 273 PRO A O 1
ATOM 2144 N N . GLU A 1 274 ? -26.572 11.359 0.113 1.00 91.44 274 GLU A N 1
ATOM 2145 C CA . GLU A 1 274 ? -26.038 10.159 0.793 1.00 91.44 274 GLU A CA 1
ATOM 2146 C C . GLU A 1 274 ? -26.716 8.853 0.347 1.00 91.44 274 GLU A C 1
ATOM 2148 O O . GLU A 1 274 ? -26.161 7.782 0.529 1.00 91.44 274 GLU A O 1
ATOM 2153 N N . GLY A 1 275 ? -27.902 8.914 -0.266 1.00 91.50 275 GLY A N 1
ATOM 2154 C CA . GLY A 1 275 ? -28.598 7.744 -0.823 1.00 91.50 275 GLY A CA 1
ATOM 2155 C C . GLY A 1 275 ? -29.770 7.219 0.009 1.00 91.50 275 GLY A C 1
ATOM 2156 O O . GLY A 1 275 ? -30.651 6.585 -0.568 1.00 91.50 275 GLY A O 1
ATOM 2157 N N . CYS A 1 276 ? -29.843 7.553 1.300 1.00 92.31 276 CYS A N 1
ATOM 2158 C CA . CYS A 1 276 ? -30.968 7.169 2.160 1.00 92.31 276 CYS A CA 1
ATOM 2159 C C . CYS A 1 276 ? -32.260 7.943 1.874 1.00 92.31 276 CYS A C 1
ATOM 2161 O O . CYS A 1 276 ? -32.241 9.031 1.283 1.00 92.31 276 CYS A O 1
ATOM 2163 N N . MET A 1 277 ? -33.397 7.371 2.287 1.00 90.38 277 MET A N 1
ATOM 2164 C CA . MET A 1 277 ? -34.697 8.029 2.163 1.00 90.38 277 MET A CA 1
ATOM 2165 C C . MET A 1 277 ? -34.845 9.178 3.174 1.00 90.38 277 MET A C 1
ATOM 2167 O O . MET A 1 277 ? -34.068 9.333 4.112 1.00 90.38 277 MET A O 1
ATOM 2171 N N . GLU A 1 278 ? -35.854 10.030 2.979 1.00 87.19 278 GLU A N 1
ATOM 2172 C CA . GLU A 1 278 ? -36.156 11.118 3.91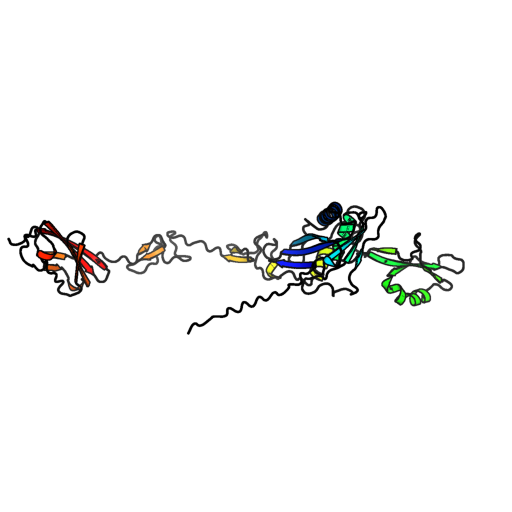6 1.00 87.19 278 GLU A CA 1
ATOM 2173 C C . GLU A 1 278 ? -36.524 10.552 5.302 1.00 87.19 278 GLU A C 1
ATOM 2175 O O . GLU A 1 278 ? -37.468 9.774 5.416 1.00 87.19 278 GLU A O 1
ATOM 2180 N N . GLY A 1 279 ? -35.784 10.955 6.342 1.00 82.75 279 GLY A N 1
ATOM 2181 C CA . GLY A 1 279 ? -35.944 10.456 7.718 1.00 82.75 279 GLY A CA 1
ATOM 2182 C C . GLY A 1 279 ? -34.957 9.353 8.121 1.00 82.75 279 GLY A C 1
ATOM 2183 O O . GLY A 1 279 ? -34.882 9.010 9.298 1.00 82.75 279 GLY A O 1
ATOM 2184 N N . GLU A 1 280 ? -34.169 8.842 7.177 1.00 90.81 280 GLU A N 1
ATOM 2185 C CA . GLU A 1 280 ? -33.076 7.903 7.430 1.00 90.81 280 GLU A CA 1
ATOM 2186 C C . GLU A 1 280 ? -31.724 8.631 7.407 1.00 90.81 280 GLU A C 1
ATOM 2188 O O . GLU A 1 280 ? -31.541 9.629 6.700 1.00 90.81 280 GLU A O 1
ATOM 2193 N N . LYS A 1 281 ? -30.757 8.119 8.169 1.00 90.56 281 LYS A N 1
ATOM 2194 C CA . LYS A 1 281 ? -29.353 8.524 8.114 1.00 90.56 281 LYS A CA 1
ATOM 2195 C C . LYS A 1 281 ? -28.500 7.370 7.633 1.00 90.56 281 LYS A C 1
ATOM 2197 O O . LYS A 1 281 ? -28.685 6.229 8.051 1.00 90.56 281 LYS A O 1
ATOM 2202 N N . CYS A 1 282 ? -27.529 7.697 6.791 1.00 90.75 282 CYS A N 1
ATOM 2203 C CA . CYS A 1 282 ? -26.523 6.731 6.406 1.00 90.75 282 CYS A CA 1
ATOM 2204 C C . CYS A 1 282 ? -25.538 6.516 7.558 1.00 90.75 282 CYS A C 1
ATOM 2206 O O . CYS A 1 282 ? -24.946 7.477 8.061 1.00 90.75 282 CYS A O 1
ATOM 2208 N N . THR A 1 283 ? -25.358 5.270 7.988 1.00 89.00 283 THR A N 1
ATOM 2209 C CA . THR A 1 283 ? -24.364 4.925 9.010 1.00 89.00 283 THR A CA 1
ATOM 2210 C C . THR A 1 283 ? -22.959 4.806 8.415 1.00 89.00 283 THR A C 1
ATOM 2212 O O . THR A 1 283 ? -22.766 4.802 7.199 1.00 89.00 283 THR A O 1
ATOM 2215 N N . ASN A 1 284 ? -21.943 4.671 9.275 1.00 83.31 284 ASN A N 1
ATOM 2216 C CA . ASN A 1 284 ? -20.571 4.386 8.830 1.00 83.31 284 ASN A CA 1
ATOM 2217 C C . ASN A 1 284 ? -20.404 2.979 8.237 1.00 83.31 284 ASN A C 1
ATOM 2219 O O . ASN A 1 284 ? -19.359 2.711 7.654 1.00 83.31 284 ASN A O 1
ATOM 2223 N N . ASP A 1 285 ? -21.410 2.117 8.393 1.00 83.38 285 ASP A N 1
ATOM 2224 C CA . ASP A 1 285 ? -21.481 0.794 7.769 1.00 83.38 285 ASP A CA 1
ATOM 2225 C C . ASP A 1 285 ? -22.297 0.839 6.459 1.00 83.38 285 ASP A C 1
ATOM 2227 O O . ASP A 1 285 ? -22.566 -0.192 5.850 1.00 83.38 285 ASP A O 1
ATOM 2231 N N . CYS A 1 286 ? -22.691 2.042 6.019 1.00 85.12 286 CYS A N 1
ATOM 2232 C CA . CYS A 1 286 ? -23.410 2.306 4.774 1.00 85.12 286 CYS A CA 1
ATOM 2233 C C . CYS A 1 286 ? -24.734 1.567 4.620 1.00 85.12 286 CYS A C 1
ATOM 2235 O O . CYS A 1 286 ? -25.148 1.147 3.532 1.00 85.12 286 CYS A O 1
ATOM 2237 N N . VAL A 1 287 ? -25.418 1.488 5.753 1.00 88.94 287 VAL A N 1
ATOM 2238 C CA . VAL A 1 287 ? -26.793 1.036 5.882 1.00 88.94 287 VAL A CA 1
ATOM 2239 C C . VAL A 1 287 ? -27.643 2.252 6.218 1.00 88.94 287 VAL A C 1
ATOM 2241 O O . VAL A 1 287 ? -27.199 3.141 6.955 1.00 88.94 287 VAL A O 1
ATOM 2244 N N . CYS A 1 288 ? -28.852 2.315 5.672 1.00 90.38 288 CYS A N 1
ATOM 2245 C CA . CYS A 1 288 ? -29.787 3.365 6.042 1.00 90.38 288 CYS A CA 1
ATOM 2246 C C . CYS A 1 288 ? -30.501 2.972 7.329 1.00 90.38 288 CYS A C 1
ATOM 2248 O O . CYS A 1 288 ? -31.240 1.991 7.371 1.00 90.38 288 CYS A O 1
ATOM 2250 N N . GLU A 1 289 ? -30.290 3.752 8.383 1.00 90.94 289 GLU A N 1
ATOM 2251 C CA . GLU A 1 289 ? -30.996 3.572 9.644 1.00 90.94 289 GLU A CA 1
ATOM 2252 C C . GLU A 1 289 ? -31.977 4.719 9.854 1.00 90.94 289 GLU A C 1
ATOM 2254 O O . GLU A 1 289 ? -31.665 5.891 9.630 1.00 90.94 289 GLU A O 1
ATOM 2259 N N . ILE A 1 290 ? -33.188 4.374 10.288 1.00 83.31 290 ILE A N 1
ATOM 2260 C CA . ILE A 1 290 ? -34.149 5.363 10.763 1.00 83.31 290 ILE A CA 1
ATOM 2261 C C . ILE A 1 290 ? -33.562 5.944 12.046 1.00 83.31 290 ILE A C 1
ATOM 2263 O O . ILE A 1 290 ? -33.252 5.204 12.979 1.00 83.31 290 ILE A O 1
ATOM 2267 N N . GLU A 1 291 ? -33.394 7.264 12.096 1.00 70.12 291 GLU A N 1
ATOM 2268 C CA . GLU A 1 291 ? -33.022 7.934 13.338 1.00 70.12 291 GLU A CA 1
ATOM 2269 C C . GLU A 1 291 ? -34.240 7.849 14.269 1.00 70.12 291 GLU A C 1
ATOM 2271 O O . GLU A 1 291 ? -35.146 8.679 14.189 1.00 70.12 291 GLU A O 1
ATOM 2276 N N . GLU A 1 292 ? -34.311 6.792 15.088 1.00 65.31 292 GLU A N 1
ATOM 2277 C CA . GLU A 1 292 ? -35.321 6.667 16.137 1.00 65.31 292 GLU A CA 1
ATOM 2278 C C . GLU A 1 292 ? -35.130 7.849 17.085 1.00 65.31 292 GLU A C 1
ATOM 2280 O O . GLU A 1 292 ? -34.187 7.913 17.878 1.00 65.31 292 GLU A O 1
ATOM 2285 N N . LEU A 1 293 ? -35.984 8.860 16.925 1.00 60.41 293 LEU A N 1
ATOM 2286 C CA . LEU A 1 293 ? -36.011 9.982 17.843 1.00 60.41 293 LEU A CA 1
ATOM 2287 C C . LEU A 1 293 ? -36.337 9.413 19.228 1.00 60.41 293 LEU A C 1
ATOM 2289 O O . LEU A 1 293 ? -37.285 8.634 19.342 1.00 60.41 293 LEU A O 1
ATOM 2293 N N . PRO A 1 294 ? -35.565 9.763 20.271 1.00 60.78 294 PRO A N 1
ATOM 2294 C CA . PRO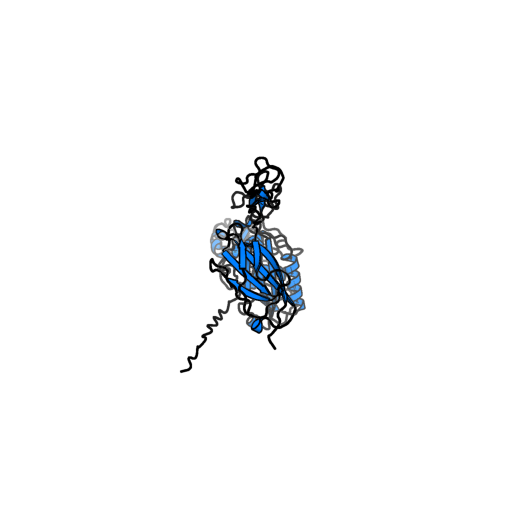 A 1 294 ? -35.871 9.298 21.612 1.00 60.78 294 PRO A CA 1
ATOM 2295 C C . PRO A 1 294 ? -37.279 9.773 21.974 1.00 60.78 294 PRO A C 1
ATOM 2297 O O . PRO A 1 294 ? -37.557 10.970 21.851 1.00 60.78 294 PRO A O 1
ATOM 2300 N N . ALA A 1 295 ? -38.135 8.838 22.396 1.00 63.72 295 ALA A N 1
ATOM 2301 C CA . ALA A 1 295 ? -39.476 9.137 22.888 1.00 63.72 295 ALA A CA 1
ATOM 2302 C C . ALA A 1 295 ? -39.386 10.243 23.950 1.00 63.72 295 ALA A C 1
ATOM 2304 O O . ALA A 1 295 ? -38.544 10.191 24.859 1.00 63.72 295 ALA A O 1
ATOM 2305 N N . ILE A 1 296 ? -40.175 11.304 23.780 1.00 80.31 296 ILE A N 1
ATOM 2306 C CA . ILE A 1 296 ? -40.130 12.470 24.661 1.00 80.31 296 ILE A CA 1
ATOM 2307 C C . ILE A 1 296 ? -41.250 12.334 25.678 1.00 80.31 296 ILE A C 1
ATOM 2309 O O . ILE A 1 296 ? -42.373 12.756 25.437 1.00 80.31 296 ILE A O 1
ATOM 2313 N N . CYS A 1 297 ? -40.883 11.859 26.863 1.00 84.69 297 CYS A N 1
ATOM 2314 C CA . CYS A 1 297 ? -41.824 11.699 27.955 1.00 84.69 297 CYS A CA 1
ATOM 2315 C C . CYS A 1 297 ? -42.539 13.011 28.338 1.00 84.69 297 CYS A C 1
ATOM 2317 O O . CYS A 1 297 ? -41.912 13.966 28.826 1.00 84.69 297 CYS A O 1
ATOM 2319 N N . GLY A 1 298 ? -43.864 13.038 28.193 1.00 87.56 298 GLY A N 1
ATOM 2320 C CA . GLY A 1 298 ? -44.727 14.178 28.503 1.00 87.56 298 GLY A CA 1
ATOM 2321 C C . GLY A 1 298 ? -45.053 15.074 27.309 1.00 87.56 298 GLY A C 1
ATOM 2322 O O . GLY A 1 298 ? -45.422 16.238 27.513 1.00 87.56 298 GLY A O 1
ATOM 2323 N N . ASP A 1 299 ? -44.889 14.588 26.080 1.00 89.00 299 ASP A N 1
ATOM 2324 C CA . ASP A 1 299 ? -45.281 15.302 24.865 1.00 89.00 299 ASP A CA 1
ATOM 2325 C C . ASP A 1 299 ? -46.763 15.086 24.492 1.00 89.00 299 ASP A C 1
ATOM 2327 O O . ASP A 1 299 ? -47.315 15.807 23.648 1.00 89.00 299 ASP A O 1
ATOM 2331 N N . GLY A 1 300 ? -47.434 14.171 25.199 1.00 91.06 300 GLY A N 1
ATOM 2332 C CA . GLY A 1 300 ? -48.851 13.865 25.053 1.00 91.06 300 GLY A CA 1
ATOM 2333 C C . GLY A 1 300 ? -49.160 12.800 23.999 1.00 91.06 300 GLY A C 1
ATOM 2334 O O . GLY A 1 300 ? -50.341 12.593 23.690 1.00 91.06 300 GLY A O 1
ATOM 2335 N N . GLN A 1 301 ? -48.145 12.143 23.441 1.00 89.88 301 GLN A N 1
ATOM 2336 C CA . GLN A 1 301 ? -48.259 10.934 22.628 1.00 89.88 301 GLN A CA 1
ATOM 2337 C C . GLN A 1 301 ? -47.669 9.739 23.388 1.00 89.88 301 GLN A C 1
ATOM 2339 O O . GLN A 1 301 ? -47.097 9.911 24.446 1.00 89.88 301 GLN A O 1
ATOM 2344 N N . ILE A 1 302 ? -47.958 8.519 22.927 1.00 86.31 302 ILE A N 1
ATOM 2345 C CA . ILE A 1 302 ? -47.339 7.292 23.448 1.00 86.31 302 ILE A CA 1
ATOM 2346 C C . ILE A 1 302 ? -46.653 6.644 22.242 1.00 86.31 302 ILE A C 1
ATOM 2348 O O . ILE A 1 302 ? -47.330 6.003 21.427 1.00 86.31 302 ILE A O 1
ATOM 2352 N N . ASP A 1 303 ? -45.359 6.892 22.067 1.00 84.00 303 ASP A N 1
ATOM 2353 C CA . ASP A 1 303 ? -44.532 6.439 20.954 1.00 84.00 303 ASP A CA 1
ATOM 2354 C C . ASP A 1 303 ? -43.115 5.975 21.369 1.00 84.00 303 ASP A C 1
ATOM 2356 O O . ASP A 1 303 ? -42.721 5.977 22.533 1.00 84.00 303 ASP A O 1
ATOM 2360 N N . GLY A 1 304 ? -42.371 5.420 20.405 1.00 81.12 304 GLY A N 1
ATOM 2361 C CA . GLY A 1 304 ? -41.045 4.843 20.650 1.00 81.12 304 GLY A CA 1
ATOM 2362 C C . GLY A 1 304 ? -41.044 3.722 21.701 1.00 81.12 304 GLY A C 1
ATOM 2363 O O . GLY A 1 304 ? -41.749 2.722 21.550 1.00 81.12 304 GLY A O 1
ATOM 2364 N N . GLU A 1 305 ? -40.209 3.872 22.734 1.00 80.94 305 GLU A N 1
ATOM 2365 C CA . GLU A 1 305 ? -40.018 2.894 23.821 1.00 80.94 305 GLU A CA 1
ATOM 2366 C C . GLU A 1 305 ? -40.802 3.227 25.108 1.00 80.94 305 GLU A C 1
ATOM 2368 O O . GLU A 1 305 ? -40.612 2.558 26.126 1.00 80.94 305 GLU A O 1
ATOM 2373 N N . GLU A 1 306 ? -41.663 4.248 25.108 1.00 85.31 306 GLU A N 1
ATOM 2374 C CA . GLU A 1 306 ? -42.342 4.686 26.330 1.00 85.31 306 GLU A CA 1
ATOM 2375 C C . GLU A 1 306 ? -43.533 3.786 26.712 1.00 85.31 306 GLU A C 1
ATOM 2377 O O . GLU A 1 306 ? -44.343 3.389 25.872 1.00 85.31 306 GLU A O 1
ATOM 2382 N N . GLU A 1 307 ? -43.640 3.417 27.995 1.00 90.38 307 GLU A N 1
ATOM 2383 C CA . GLU A 1 307 ? -44.738 2.566 28.491 1.00 90.38 307 GLU A CA 1
ATOM 2384 C C . GLU A 1 307 ? -46.027 3.378 28.699 1.00 90.38 307 GLU A C 1
ATOM 2386 O O . GLU A 1 307 ? -47.140 2.857 28.582 1.00 90.38 307 GLU A O 1
ATOM 2391 N N . CYS A 1 308 ? -45.870 4.662 29.014 1.00 91.81 308 CYS A N 1
ATOM 2392 C CA . CYS A 1 308 ? -46.927 5.625 29.291 1.00 91.81 308 CYS A CA 1
ATOM 2393 C C . CYS A 1 308 ? -46.428 7.045 29.004 1.00 91.81 308 CYS A C 1
ATOM 2395 O O . CYS A 1 308 ? -45.225 7.246 28.948 1.00 91.81 308 CYS A O 1
ATOM 2397 N N . ASP A 1 309 ? -47.327 8.026 28.917 1.00 94.31 309 ASP A N 1
ATOM 2398 C CA . ASP A 1 309 ? -46.998 9.456 28.871 1.00 94.31 309 ASP A CA 1
ATOM 2399 C C . ASP A 1 309 ? -47.915 10.220 29.840 1.00 94.31 309 ASP A C 1
ATOM 2401 O O . ASP A 1 309 ? -49.144 10.188 29.736 1.00 94.31 309 ASP A O 1
ATOM 2405 N N . TYR A 1 310 ? -47.324 10.921 30.812 1.00 90.94 310 TYR A N 1
ATOM 2406 C CA . TYR A 1 310 ? -48.076 11.587 31.885 1.00 90.94 310 TYR A CA 1
ATOM 2407 C C . TYR A 1 310 ? -48.890 12.812 31.417 1.00 90.94 310 TYR A C 1
ATOM 2409 O O . TYR A 1 310 ? -49.711 13.333 32.178 1.00 90.94 310 TYR A O 1
ATOM 2417 N N . ALA A 1 311 ? -48.653 13.308 30.201 1.00 92.44 311 ALA A N 1
ATOM 2418 C CA . ALA A 1 311 ? -49.415 14.369 29.549 1.00 92.44 311 ALA A CA 1
ATOM 2419 C C . ALA A 1 311 ? -50.487 13.827 28.577 1.00 92.44 311 ALA A C 1
ATOM 2421 O O . ALA A 1 311 ? -51.375 14.589 28.173 1.00 92.44 311 ALA A O 1
ATOM 2422 N N . ALA A 1 312 ? -50.454 12.536 28.228 1.00 92.62 312 ALA A N 1
ATOM 2423 C CA . ALA A 1 312 ? -51.442 11.880 27.379 1.00 92.62 312 ALA A CA 1
ATOM 2424 C C . ALA A 1 312 ? -52.775 11.618 28.112 1.00 92.62 312 ALA A C 1
ATOM 2426 O O . ALA A 1 312 ? -52.899 11.669 29.337 1.00 92.62 312 ALA A O 1
ATOM 2427 N N . THR A 1 313 ? -53.853 11.387 27.355 1.00 90.94 313 THR A N 1
ATOM 2428 C CA . THR A 1 313 ? -55.165 11.019 27.921 1.00 90.94 313 THR A CA 1
ATOM 2429 C C . THR A 1 313 ? -55.887 10.016 27.010 1.00 90.94 313 THR A C 1
ATOM 2431 O O . THR A 1 313 ? -56.432 10.424 25.978 1.00 90.94 313 THR A O 1
ATOM 2434 N N . PRO A 1 314 ? -55.980 8.723 27.390 1.00 90.75 314 PRO A N 1
ATOM 2435 C CA . PRO A 1 314 ? -55.398 8.111 28.595 1.00 90.75 314 PRO A CA 1
ATOM 2436 C C . PRO A 1 314 ? -53.859 8.142 28.585 1.00 90.75 314 PRO A C 1
ATOM 2438 O O . PRO A 1 314 ? -53.268 8.176 27.513 1.00 90.75 314 PRO A O 1
ATOM 2441 N N . ASP A 1 315 ? -53.247 8.132 29.771 1.00 91.69 315 ASP A N 1
ATOM 2442 C CA . ASP A 1 315 ? -51.786 8.174 29.974 1.00 91.69 315 ASP A CA 1
ATOM 2443 C C . ASP A 1 315 ? -51.078 6.863 29.592 1.00 91.69 315 ASP A C 1
ATOM 2445 O O . ASP A 1 315 ? -49.863 6.826 29.472 1.00 91.69 315 ASP A O 1
ATOM 2449 N N . GLY A 1 316 ? -51.832 5.784 29.379 1.00 92.94 316 GLY A N 1
ATOM 2450 C CA . GLY A 1 316 ? -51.314 4.474 28.978 1.00 92.94 316 GLY A CA 1
ATOM 2451 C C . GLY A 1 316 ? -51.158 3.486 30.131 1.00 92.94 316 GLY A C 1
ATOM 2452 O O . GLY A 1 316 ? -51.103 2.282 29.878 1.00 92.94 316 GLY A O 1
ATOM 2453 N N . CYS A 1 317 ? -51.191 3.943 31.388 1.00 92.94 317 CYS A N 1
ATOM 2454 C CA . CYS A 1 317 ? -50.998 3.054 32.528 1.00 92.94 317 CYS A CA 1
ATOM 2455 C C . CYS A 1 317 ? -52.244 2.211 32.866 1.00 92.94 317 CYS A C 1
ATOM 2457 O O . CYS A 1 317 ? -53.389 2.645 32.683 1.00 92.94 317 CYS A O 1
ATOM 2459 N N . PRO A 1 318 ? -52.054 0.986 33.400 1.00 90.00 318 PRO A N 1
ATOM 2460 C CA . PRO A 1 318 ? -53.140 0.202 33.977 1.00 90.00 318 PRO A CA 1
ATOM 2461 C C . PRO A 1 318 ? -53.823 0.934 35.149 1.00 90.00 318 PRO A C 1
ATOM 2463 O O . PRO A 1 318 ? -53.201 1.775 35.800 1.00 90.00 318 PRO A O 1
ATOM 2466 N N . PRO A 1 319 ? -55.075 0.579 35.502 1.00 85.31 319 PRO A N 1
ATOM 2467 C CA . PRO A 1 319 ? -55.695 1.057 36.737 1.00 85.31 319 PRO A CA 1
ATOM 2468 C C . PRO A 1 319 ? -54.789 0.823 37.959 1.00 85.31 319 PRO A C 1
ATOM 2470 O O . PRO A 1 319 ? -54.101 -0.196 38.030 1.00 85.31 319 PRO A O 1
ATOM 2473 N N . GLU A 1 320 ? -54.810 1.756 38.917 1.00 81.56 320 GLU A N 1
ATOM 2474 C CA . GLU A 1 320 ? -53.985 1.742 40.146 1.00 81.56 320 GLU A CA 1
ATOM 2475 C C . GLU A 1 320 ? -52.475 1.961 39.925 1.00 81.56 320 GLU A C 1
ATOM 2477 O O . GLU A 1 320 ? -51.704 1.912 40.881 1.00 81.56 320 GLU A O 1
ATOM 2482 N N . HIS A 1 321 ? -52.051 2.251 38.691 1.00 88.75 321 HIS A N 1
ATOM 2483 C CA . HIS A 1 321 ? -50.688 2.675 38.374 1.00 88.75 321 HIS A CA 1
ATOM 2484 C C . HIS A 1 321 ? -50.670 4.155 37.993 1.00 88.75 321 HIS A C 1
ATOM 2486 O O . HIS A 1 321 ? -51.651 4.683 37.469 1.00 88.75 321 HIS A O 1
ATOM 2492 N N . THR A 1 322 ? -49.550 4.821 38.258 1.00 90.19 322 THR A N 1
ATOM 2493 C CA . THR A 1 322 ? -49.315 6.212 37.857 1.00 90.19 322 THR A CA 1
ATOM 2494 C C . THR A 1 322 ? -48.121 6.265 36.917 1.00 90.19 322 THR A C 1
ATOM 2496 O O . THR A 1 322 ? -47.098 5.627 37.182 1.00 90.19 322 THR A O 1
ATOM 2499 N N . CYS A 1 323 ? -48.249 7.026 35.830 1.00 91.12 323 CYS A N 1
ATOM 2500 C CA . CYS A 1 323 ? -47.146 7.266 34.910 1.00 91.12 323 CYS A CA 1
ATOM 2501 C C . CYS A 1 323 ? -46.110 8.204 35.544 1.00 91.12 323 CYS A C 1
ATOM 2503 O O . CYS A 1 323 ? -46.452 9.300 36.002 1.00 91.12 323 CYS A O 1
ATOM 2505 N N . SER A 1 324 ? -44.846 7.781 35.603 1.00 89.00 324 SER A N 1
ATOM 2506 C CA . SER A 1 324 ? -43.761 8.617 36.123 1.00 89.00 324 SER A CA 1
ATOM 2507 C C . SER A 1 324 ? -43.245 9.616 35.073 1.00 89.00 324 SER A C 1
ATOM 2509 O O . SER A 1 324 ? -43.479 9.444 33.879 1.00 89.00 324 SER A O 1
ATOM 2511 N N . PRO A 1 325 ? -42.455 10.630 35.477 1.00 86.81 325 PRO A N 1
ATOM 2512 C CA . PRO A 1 325 ? -41.717 11.487 34.541 1.00 86.81 325 PRO A CA 1
ATOM 2513 C C . PRO A 1 325 ? -40.637 10.764 33.719 1.00 86.81 325 PRO A C 1
ATOM 2515 O O . PRO A 1 325 ? -40.032 11.379 32.847 1.00 86.81 325 PRO A O 1
ATOM 2518 N N . GLU A 1 326 ? -40.356 9.497 34.030 1.00 87.06 326 GLU A N 1
ATOM 2519 C CA . GLU A 1 326 ? -39.479 8.613 33.253 1.00 87.06 326 GLU A CA 1
ATOM 2520 C C . GLU A 1 326 ? -40.287 7.695 32.317 1.00 87.06 326 GLU A C 1
ATOM 2522 O O . GLU A 1 326 ? -39.721 6.786 31.720 1.00 87.06 326 GLU A O 1
ATOM 2527 N N . CYS A 1 327 ? -41.600 7.926 32.195 1.00 89.25 327 CYS A N 1
ATOM 2528 C CA . CYS A 1 327 ? -42.509 7.208 31.304 1.00 89.25 327 CYS A CA 1
ATOM 2529 C C . CYS A 1 327 ? -42.572 5.693 31.531 1.00 89.25 327 CYS A C 1
ATOM 2531 O O . CYS A 1 327 ? -42.676 4.888 30.604 1.00 89.25 327 CYS A O 1
ATOM 2533 N N . ALA A 1 328 ? -42.555 5.322 32.811 1.00 91.00 328 ALA A N 1
ATOM 2534 C CA . ALA A 1 328 ? -42.834 3.975 33.281 1.00 91.00 328 ALA A CA 1
ATOM 2535 C C . ALA A 1 328 ? -44.007 3.985 34.267 1.00 91.00 328 ALA A C 1
ATOM 2537 O O . ALA A 1 328 ? -44.207 4.951 35.017 1.00 91.00 328 ALA A O 1
ATOM 2538 N N . CYS A 1 329 ? -44.783 2.904 34.271 1.00 91.00 329 CYS A N 1
ATOM 2539 C CA . CYS A 1 329 ? -45.930 2.760 35.159 1.00 91.00 329 CYS A CA 1
ATOM 2540 C C . CYS A 1 329 ? -45.499 2.195 36.516 1.00 91.00 329 CYS A C 1
ATOM 2542 O O . CYS A 1 329 ? -44.933 1.106 36.598 1.00 91.00 329 CYS A O 1
ATOM 2544 N N . PHE A 1 330 ? -45.833 2.891 37.605 1.00 87.25 330 PHE A N 1
ATOM 2545 C CA . PHE A 1 330 ? -45.549 2.414 38.962 1.00 87.25 330 PHE A CA 1
ATOM 2546 C C . PHE A 1 330 ? -46.824 2.260 39.781 1.00 87.25 330 PHE A C 1
ATOM 2548 O O . PHE A 1 330 ? -47.736 3.083 39.707 1.00 87.25 330 PHE A O 1
ATOM 2555 N N . PHE A 1 331 ? -46.860 1.192 40.574 1.00 81.94 331 PHE A N 1
ATOM 2556 C CA . PHE A 1 331 ? -47.887 0.956 41.580 1.00 81.94 331 PHE A CA 1
ATOM 2557 C C . PHE A 1 331 ? -47.542 1.756 42.838 1.00 81.94 331 PHE A C 1
ATOM 2559 O O . PHE A 1 331 ? -46.444 1.600 43.373 1.00 81.94 331 PHE A O 1
ATOM 2566 N N . ASP A 1 332 ? -48.461 2.599 43.302 1.00 64.62 332 ASP A N 1
ATOM 2567 C CA . ASP A 1 332 ? -48.292 3.365 44.540 1.00 64.62 332 ASP A CA 1
ATOM 2568 C C . ASP A 1 332 ? -49.008 2.607 45.678 1.00 64.62 332 ASP A C 1
ATOM 2570 O O . ASP A 1 332 ? -50.245 2.607 45.722 1.00 64.62 332 ASP A O 1
ATOM 2574 N N . PRO A 1 333 ? -48.291 1.860 46.546 1.00 56.72 333 PRO A N 1
ATOM 2575 C CA . PRO A 1 333 ? -48.942 1.042 47.558 1.00 56.72 333 PRO A CA 1
ATOM 2576 C C . PRO A 1 333 ? -49.605 1.924 48.630 1.00 56.72 333 PRO A C 1
ATOM 2578 O O . PRO A 1 333 ? -49.044 2.941 49.045 1.00 56.72 333 PRO A O 1
ATOM 2581 N N . PRO A 1 334 ? -50.791 1.542 49.132 1.00 55.91 334 PRO A N 1
ATOM 2582 C CA . PRO A 1 334 ? -51.478 2.301 50.168 1.00 55.91 334 PRO A CA 1
ATOM 2583 C C . PRO A 1 334 ? -50.660 2.340 51.471 1.00 55.91 334 PRO A C 1
ATOM 2585 O O . PRO A 1 334 ? -50.227 1.312 51.985 1.00 55.91 334 PRO A O 1
ATOM 2588 N N . THR A 1 335 ? -50.489 3.530 52.048 1.00 55.34 335 THR A N 1
ATOM 2589 C CA . THR A 1 335 ? -49.809 3.744 53.337 1.00 55.34 335 THR A CA 1
ATOM 2590 C C . THR A 1 335 ? -50.469 2.954 54.478 1.00 55.34 335 THR A C 1
ATOM 2592 O O . THR A 1 335 ? -51.668 3.098 54.730 1.00 55.34 335 THR A O 1
ATOM 2595 N N . PHE A 1 336 ? -49.683 2.139 55.190 1.00 58.69 336 PHE A N 1
ATOM 2596 C CA . PHE A 1 336 ? -50.107 1.312 56.326 1.00 58.69 336 PHE A CA 1
ATOM 2597 C C . PHE A 1 336 ? -50.151 2.138 57.625 1.00 58.69 336 PHE A C 1
ATOM 2599 O O . PHE A 1 336 ? -49.209 2.135 58.411 1.00 58.69 336 PHE A O 1
ATOM 2606 N N . GLU A 1 337 ? -51.240 2.869 57.861 1.00 60.69 337 GLU A N 1
ATOM 2607 C CA . GLU A 1 337 ? -51.534 3.422 59.191 1.00 60.69 337 GLU A CA 1
ATOM 2608 C C . GLU A 1 337 ? -52.292 2.371 60.010 1.00 60.69 337 GLU A C 1
ATOM 2610 O O . GLU A 1 337 ? -53.517 2.284 59.934 1.00 60.69 337 GLU A O 1
ATOM 2615 N N . GLU A 1 338 ? -51.581 1.538 60.773 1.00 63.97 338 GLU A N 1
ATOM 2616 C CA . GLU A 1 338 ? -52.219 0.721 61.810 1.00 63.97 338 GLU A CA 1
ATOM 2617 C C . GLU A 1 338 ? -52.009 1.287 63.214 1.00 63.97 338 GLU A C 1
ATOM 2619 O O . GLU A 1 338 ? -50.908 1.699 63.598 1.00 63.97 338 GLU A O 1
ATOM 2624 N N . ASP A 1 339 ? -53.099 1.257 63.983 1.00 80.06 339 ASP A N 1
ATOM 2625 C CA . ASP A 1 339 ? -53.156 1.565 65.407 1.00 80.06 339 ASP A CA 1
ATOM 2626 C C . ASP A 1 339 ? -52.431 0.462 66.198 1.00 80.06 339 ASP A C 1
ATOM 2628 O O . ASP A 1 339 ? -53.018 -0.557 66.571 1.00 80.06 339 ASP A O 1
ATOM 2632 N N . MET A 1 340 ? -51.129 0.645 66.415 1.00 90.94 340 MET A N 1
ATOM 2633 C CA . MET A 1 340 ? -50.343 -0.104 67.396 1.00 90.94 340 MET A CA 1
ATOM 2634 C C . MET A 1 340 ? -50.110 0.776 68.626 1.00 90.94 340 MET A C 1
ATOM 2636 O O . MET A 1 340 ? -49.765 1.945 68.466 1.00 90.94 340 MET A O 1
ATOM 2640 N N . ASP A 1 341 ? -50.223 0.204 69.828 1.00 94.44 341 ASP A N 1
ATOM 2641 C CA . ASP A 1 341 ? -49.853 0.842 71.100 1.00 94.44 341 ASP A CA 1
ATOM 2642 C C . ASP A 1 341 ? -49.129 -0.147 72.033 1.00 94.44 341 ASP A C 1
ATOM 2644 O O . ASP A 1 341 ? -49.344 -1.362 71.966 1.00 94.44 341 ASP A O 1
ATOM 2648 N N . ILE A 1 342 ? -48.275 0.383 72.919 1.00 96.25 342 ILE A N 1
ATOM 2649 C CA . ILE A 1 342 ? -47.594 -0.379 73.978 1.00 96.25 342 ILE A CA 1
ATOM 2650 C C . ILE A 1 342 ? -48.422 -0.251 75.263 1.00 96.25 342 ILE A C 1
ATOM 2652 O O . ILE A 1 342 ? -48.591 0.848 75.789 1.00 96.25 342 ILE A O 1
ATOM 2656 N N . ILE A 1 343 ? -48.956 -1.371 75.753 1.00 96.81 343 ILE A N 1
ATOM 2657 C CA . ILE A 1 343 ? -49.781 -1.444 76.970 1.00 96.81 343 ILE A CA 1
ATOM 2658 C C . ILE A 1 343 ? -48.892 -1.579 78.210 1.00 96.81 343 ILE A C 1
ATOM 2660 O O . ILE A 1 343 ? -49.140 -0.908 79.214 1.00 96.81 343 ILE A O 1
ATOM 2664 N N . SER A 1 344 ? -47.866 -2.436 78.136 1.00 96.06 344 SER A N 1
ATOM 2665 C CA . SER A 1 344 ? -46.866 -2.599 79.193 1.00 96.06 344 SER A CA 1
ATOM 2666 C C . SER A 1 344 ? -45.452 -2.747 78.612 1.00 96.06 344 SER A C 1
ATOM 2668 O O . SER A 1 344 ? -45.312 -3.436 77.598 1.00 96.06 344 SER A O 1
ATOM 2670 N N . PRO A 1 345 ? -44.408 -2.140 79.214 1.00 96.88 345 PRO A N 1
ATOM 2671 C CA . PRO A 1 345 ? -44.470 -1.183 80.322 1.00 96.88 345 PRO A CA 1
ATOM 2672 C C . PRO A 1 345 ? -45.234 0.084 79.925 1.00 96.88 345 PRO A C 1
ATOM 2674 O O . PRO A 1 345 ? -45.134 0.558 78.797 1.00 96.88 345 PRO A O 1
ATOM 2677 N N . ALA A 1 346 ? -46.014 0.636 80.853 1.00 96.44 346 ALA A N 1
ATOM 2678 C CA . ALA A 1 346 ? -46.613 1.950 80.651 1.00 96.44 346 ALA A CA 1
ATOM 2679 C C . ALA A 1 346 ? -45.530 3.044 80.697 1.00 96.44 346 ALA A C 1
ATOM 2681 O O . ALA A 1 346 ? -44.490 2.869 81.334 1.00 96.44 346 ALA A O 1
ATOM 2682 N N . GLU A 1 347 ? -45.792 4.196 80.077 1.00 97.31 347 GLU A N 1
ATOM 2683 C CA . GLU A 1 347 ? -44.890 5.354 80.140 1.00 97.31 347 GLU A CA 1
ATOM 2684 C C . GLU A 1 347 ? -44.546 5.713 81.600 1.00 97.31 347 GLU A C 1
ATOM 2686 O O . GLU A 1 347 ? -45.430 5.977 82.421 1.00 97.31 347 GLU A O 1
ATOM 2691 N N . GLY A 1 348 ? -43.252 5.732 81.918 1.00 96.31 348 GLY A N 1
ATOM 2692 C CA . GLY A 1 348 ? -42.713 6.015 83.247 1.00 96.31 348 GLY A CA 1
ATOM 2693 C C . GLY A 1 348 ? -42.790 4.855 84.247 1.00 96.31 348 GLY A C 1
ATOM 2694 O O . GLY A 1 348 ? -42.626 5.093 85.444 1.00 96.31 348 GLY A O 1
ATOM 2695 N N . ALA A 1 349 ? -43.059 3.620 83.807 1.00 97.50 349 ALA A N 1
ATOM 2696 C CA . ALA A 1 349 ? -43.061 2.452 84.688 1.00 97.50 349 ALA A CA 1
ATOM 2697 C C . ALA A 1 349 ? -41.681 2.202 85.326 1.00 97.50 349 ALA A C 1
ATOM 2699 O O . ALA A 1 349 ? -40.645 2.488 84.727 1.00 97.50 349 ALA A O 1
ATOM 2700 N N . VAL A 1 350 ? -41.674 1.635 86.538 1.00 97.56 350 VAL A N 1
ATOM 2701 C CA . VAL A 1 350 ? -40.454 1.209 87.243 1.00 97.56 350 VAL A CA 1
ATOM 2702 C C . VAL A 1 350 ? -40.411 -0.316 87.289 1.00 97.56 350 VAL A C 1
ATOM 2704 O O . VAL A 1 350 ? -41.246 -0.945 87.941 1.00 97.56 350 VAL A O 1
ATOM 2707 N N . LEU A 1 351 ? -39.431 -0.905 86.610 1.00 97.31 351 LEU A N 1
ATOM 2708 C CA . LEU A 1 351 ? -39.220 -2.345 86.529 1.00 97.31 351 LEU A CA 1
ATOM 2709 C C . LEU A 1 351 ? -38.274 -2.809 87.638 1.00 97.31 351 LEU A C 1
ATOM 2711 O O . LEU A 1 351 ? -37.106 -2.427 87.669 1.00 97.31 351 LEU A O 1
ATOM 2715 N N . THR A 1 352 ? -38.781 -3.675 88.517 1.00 96.06 352 THR A N 1
ATOM 2716 C CA . THR A 1 352 ? -38.011 -4.330 89.600 1.00 96.06 352 THR A CA 1
ATOM 2717 C C . THR A 1 352 ? -37.998 -5.859 89.487 1.00 96.06 352 THR A C 1
ATOM 2719 O O . THR A 1 352 ? -37.307 -6.546 90.236 1.00 96.06 352 THR A O 1
ATOM 2722 N N . PHE A 1 353 ? -38.762 -6.412 88.545 1.00 95.62 353 PHE A N 1
ATOM 2723 C CA . PHE A 1 353 ? -38.863 -7.836 88.232 1.00 95.62 353 PHE A CA 1
ATOM 2724 C C . PHE A 1 353 ? -39.139 -8.008 86.731 1.00 95.62 353 PHE A C 1
ATOM 2726 O O . PHE A 1 353 ? -39.558 -7.043 86.091 1.00 95.62 353 PHE A O 1
ATOM 2733 N N . PRO A 1 354 ? -38.903 -9.204 86.156 1.00 97.38 354 PRO A N 1
ATOM 2734 C CA . PRO A 1 354 ? -39.203 -9.448 84.754 1.00 97.38 354 PRO A CA 1
ATOM 2735 C C . PRO A 1 354 ? -40.670 -9.170 84.412 1.00 97.38 354 PRO A C 1
ATOM 2737 O O . PRO A 1 354 ? -41.568 -9.667 85.096 1.00 97.38 354 PRO A O 1
ATOM 2740 N N . GLU A 1 355 ? -40.904 -8.402 83.349 1.00 96.88 355 GLU A N 1
ATOM 2741 C CA . GLU A 1 355 ? -42.241 -7.981 82.917 1.00 96.88 355 GLU A CA 1
ATOM 2742 C C . GLU A 1 355 ? -42.427 -8.233 81.410 1.00 96.88 355 GLU A C 1
ATOM 2744 O O . GLU A 1 355 ? -41.532 -7.910 80.624 1.00 96.88 355 GLU A O 1
ATOM 2749 N N . PRO A 1 356 ? -43.542 -8.848 80.968 1.00 97.38 356 PRO A N 1
ATOM 2750 C CA . PRO A 1 356 ? -43.812 -9.010 79.545 1.00 97.38 356 PRO A CA 1
ATOM 2751 C C . PRO A 1 356 ? -44.158 -7.669 78.890 1.00 97.38 356 PRO A C 1
ATOM 2753 O O . PRO A 1 356 ? -44.893 -6.860 79.451 1.00 97.38 356 PRO A O 1
ATOM 2756 N N . VAL A 1 357 ? -43.680 -7.470 77.664 1.00 97.56 357 VAL A N 1
ATOM 2757 C CA . VAL A 1 357 ? -44.161 -6.398 76.796 1.00 97.56 357 VAL A CA 1
ATOM 2758 C C . VAL A 1 357 ? -45.533 -6.789 76.264 1.00 97.56 357 VAL A C 1
ATOM 2760 O O . VAL A 1 357 ? -45.667 -7.789 75.556 1.00 97.56 357 VAL A O 1
ATOM 2763 N N . GLU A 1 358 ? -46.545 -5.994 76.596 1.00 96.62 358 GLU A N 1
ATOM 2764 C CA . GLU A 1 358 ? -47.916 -6.174 76.120 1.00 96.62 358 GLU A CA 1
ATOM 2765 C C . GLU A 1 358 ? -48.234 -5.128 75.050 1.00 96.62 358 GLU A C 1
ATOM 2767 O O . GLU A 1 358 ? -48.006 -3.935 75.251 1.00 96.62 358 GLU A O 1
ATOM 2772 N N . LEU A 1 359 ? -48.771 -5.572 73.913 1.00 95.38 359 LEU A N 1
ATOM 2773 C CA . LEU A 1 359 ? -49.072 -4.736 72.748 1.00 95.38 359 LEU A CA 1
ATOM 2774 C C . LEU A 1 359 ? -50.562 -4.824 72.398 1.00 95.38 359 LEU A C 1
ATOM 2776 O O . LEU A 1 359 ? -51.165 -5.892 72.526 1.00 95.38 359 LEU A O 1
ATOM 2780 N N . SER A 1 360 ? -51.146 -3.731 71.901 1.00 93.31 360 SER A N 1
ATOM 2781 C CA . SER A 1 360 ? -52.443 -3.753 71.209 1.00 93.31 360 SER A CA 1
ATOM 2782 C C . SER A 1 360 ? -52.279 -3.400 69.741 1.00 93.31 360 SER A C 1
ATOM 2784 O O . SER A 1 360 ? -51.573 -2.449 69.416 1.00 93.31 360 SER A O 1
ATOM 2786 N N . PHE A 1 361 ? -52.996 -4.127 68.884 1.00 90.25 361 PHE A N 1
ATOM 2787 C CA . PHE A 1 361 ? -53.070 -3.890 67.443 1.00 90.25 361 PHE A CA 1
ATOM 2788 C C . PHE A 1 361 ? -54.521 -3.694 67.017 1.00 90.25 361 PHE A C 1
ATOM 2790 O O . PHE A 1 361 ? -55.411 -4.379 67.533 1.00 90.25 361 PHE A O 1
ATOM 2797 N N . GLY A 1 362 ? -54.743 -2.821 66.035 1.00 88.56 362 GLY A N 1
ATOM 2798 C CA . GLY A 1 362 ? -56.013 -2.726 65.317 1.00 88.56 362 GLY A CA 1
ATOM 2799 C C . GLY A 1 362 ? -56.357 -4.021 64.569 1.00 88.56 362 GLY A C 1
ATOM 2800 O O . GLY A 1 362 ? -57.464 -4.539 64.730 1.00 88.56 362 GLY A O 1
ATOM 2801 N N . ASP A 1 363 ? -55.404 -4.576 63.807 1.00 88.06 363 ASP A N 1
ATOM 2802 C CA . ASP A 1 363 ? -55.531 -5.872 63.126 1.00 88.06 363 ASP A CA 1
ATOM 2803 C C . ASP A 1 363 ? -54.218 -6.687 63.193 1.00 88.06 363 ASP A C 1
ATOM 2805 O O . ASP A 1 363 ? -53.369 -6.606 62.304 1.00 88.06 363 ASP A O 1
ATOM 2809 N N . PRO A 1 364 ? -54.035 -7.547 64.213 1.00 88.31 364 PRO A N 1
ATOM 2810 C CA . PRO A 1 364 ? -52.801 -8.318 64.359 1.00 88.31 364 PRO A CA 1
ATOM 2811 C C . PRO A 1 364 ? -52.563 -9.322 63.218 1.00 88.31 364 PRO A C 1
ATOM 2813 O O . PRO A 1 364 ? -51.457 -9.835 63.094 1.00 88.31 364 PRO A O 1
ATOM 2816 N N . SER A 1 365 ? -53.562 -9.621 62.373 1.00 86.94 365 SER A N 1
ATOM 2817 C CA . SER A 1 365 ? -53.398 -10.572 61.264 1.00 86.94 365 SER A CA 1
ATOM 2818 C C . SER A 1 365 ? -52.541 -10.036 60.115 1.00 86.94 365 SER A C 1
ATOM 2820 O O . SER A 1 365 ? -52.092 -10.812 59.269 1.00 86.94 365 SER A O 1
ATOM 2822 N N . ARG A 1 366 ? -52.302 -8.720 60.087 1.00 87.38 366 ARG A N 1
ATOM 2823 C CA . ARG A 1 366 ? -51.501 -8.054 59.056 1.00 87.38 366 ARG A CA 1
ATOM 2824 C C . ARG A 1 366 ? -50.028 -7.937 59.433 1.00 87.38 366 ARG A C 1
ATOM 2826 O O . ARG A 1 366 ? -49.224 -7.623 58.559 1.00 87.38 366 ARG A O 1
ATOM 2833 N N . ILE A 1 367 ? -49.667 -8.235 60.681 1.00 89.69 367 ILE A N 1
ATOM 2834 C CA . ILE A 1 367 ? -48.290 -8.174 61.171 1.00 89.69 367 ILE A CA 1
ATOM 2835 C C . ILE A 1 367 ? -47.560 -9.486 60.869 1.00 89.69 367 ILE A C 1
ATOM 2837 O O . ILE A 1 367 ? -48.016 -10.576 61.205 1.00 89.69 367 ILE A O 1
ATOM 2841 N N . VAL A 1 368 ? -46.393 -9.379 60.242 1.00 93.06 368 VAL A N 1
ATOM 2842 C CA . VAL A 1 368 ? -45.514 -10.513 59.930 1.00 93.06 368 VAL A CA 1
ATOM 2843 C C . VAL A 1 368 ? -44.507 -10.728 61.049 1.00 93.06 368 VAL A C 1
ATOM 2845 O O . VAL A 1 368 ? -44.341 -11.851 61.513 1.00 93.06 368 VAL A O 1
ATOM 2848 N N . TYR A 1 369 ? -43.856 -9.660 61.512 1.00 94.12 369 TYR A N 1
ATOM 2849 C CA . TYR A 1 369 ? -42.922 -9.724 62.633 1.00 94.12 369 TYR A CA 1
ATOM 2850 C C . TYR A 1 369 ? -42.805 -8.379 63.351 1.00 94.12 369 TYR A C 1
ATOM 2852 O O . TYR A 1 369 ? -43.186 -7.330 62.822 1.00 94.12 369 TYR A O 1
ATOM 2860 N N . ILE A 1 370 ? -42.255 -8.426 64.565 1.00 96.44 370 ILE A N 1
ATOM 2861 C CA . ILE A 1 370 ? -42.029 -7.261 65.420 1.00 96.44 370 ILE A CA 1
ATOM 2862 C C . ILE A 1 370 ? -40.587 -7.227 65.901 1.00 96.44 370 ILE A C 1
ATOM 2864 O O . ILE A 1 370 ? -40.048 -8.240 66.346 1.00 96.44 370 ILE A O 1
ATOM 2868 N N . ASN A 1 371 ? -39.992 -6.040 65.854 1.00 97.38 371 ASN A N 1
ATOM 2869 C CA . ASN A 1 371 ? -38.697 -5.738 66.443 1.00 97.38 371 ASN A CA 1
ATOM 2870 C C . ASN A 1 371 ? -38.877 -4.965 67.757 1.00 97.38 371 ASN A C 1
ATOM 2872 O O . ASN A 1 371 ? -39.628 -3.989 67.807 1.00 97.38 371 ASN A O 1
ATOM 2876 N N . TYR A 1 372 ? -38.136 -5.368 68.789 1.00 97.75 372 TYR A N 1
ATOM 2877 C CA . TYR A 1 372 ? -38.067 -4.703 70.090 1.00 97.75 372 TYR A CA 1
ATOM 2878 C C . TYR A 1 372 ? -36.685 -4.093 70.267 1.00 97.75 372 TYR A C 1
ATOM 2880 O O . TYR A 1 372 ? -35.669 -4.789 70.177 1.00 97.75 372 TYR A O 1
ATOM 2888 N N . TRP A 1 373 ? -36.654 -2.803 70.563 1.00 98.00 373 TRP A N 1
ATOM 2889 C CA . TRP A 1 373 ? -35.438 -2.026 70.744 1.00 98.00 373 TRP A CA 1
ATOM 2890 C C . TRP A 1 373 ? -35.408 -1.412 72.137 1.00 98.00 373 TRP A C 1
ATOM 2892 O O . TRP A 1 373 ? -36.430 -0.920 72.609 1.00 98.00 373 TRP A O 1
ATOM 2902 N N . ILE A 1 374 ? -34.237 -1.390 72.771 1.00 97.38 374 ILE A N 1
ATOM 2903 C CA . ILE A 1 374 ? -33.986 -0.593 73.977 1.00 97.38 374 ILE A CA 1
ATOM 2904 C C . ILE A 1 374 ? -32.922 0.446 73.627 1.00 97.38 374 ILE A C 1
ATOM 2906 O O . ILE A 1 374 ? -31.775 0.106 73.326 1.00 97.38 374 ILE A O 1
ATOM 2910 N N . GLY A 1 375 ? -33.320 1.720 73.599 1.00 95.19 375 GLY A N 1
ATOM 2911 C CA . GLY A 1 375 ? -32.520 2.776 72.981 1.00 95.19 375 GLY A CA 1
ATOM 2912 C C . GLY A 1 375 ? -32.296 2.490 71.491 1.00 95.19 375 GLY A C 1
ATOM 2913 O O . GLY A 1 375 ? -33.252 2.334 70.739 1.00 95.19 375 GLY A O 1
ATOM 2914 N N . GLU A 1 376 ? -31.034 2.394 71.070 1.00 95.88 376 GLU A N 1
ATOM 2915 C CA . GLU A 1 376 ? -30.647 2.076 69.683 1.00 95.88 376 GLU A CA 1
ATOM 2916 C C . GLU A 1 376 ? -30.362 0.578 69.454 1.00 95.88 376 GLU A C 1
ATOM 2918 O O . GLU A 1 376 ? -30.035 0.168 68.340 1.00 95.88 376 GLU A O 1
ATOM 2923 N N . ALA A 1 377 ? -30.445 -0.259 70.494 1.00 95.75 377 ALA A N 1
ATOM 2924 C CA . ALA A 1 377 ? -30.087 -1.672 70.408 1.00 95.75 377 ALA A CA 1
ATOM 2925 C C . ALA A 1 377 ? -31.318 -2.550 70.150 1.00 95.75 377 ALA A C 1
ATOM 2927 O O . ALA A 1 377 ? -32.260 -2.540 70.942 1.00 95.75 377 ALA A O 1
ATOM 2928 N N . LEU A 1 378 ? -31.289 -3.352 69.079 1.00 96.75 378 LEU A N 1
ATOM 2929 C CA . LEU A 1 378 ? -32.277 -4.408 68.843 1.00 96.75 378 LEU A CA 1
ATOM 2930 C C . LEU A 1 378 ? -32.055 -5.512 69.876 1.00 96.75 378 LEU A C 1
ATOM 2932 O O . LEU A 1 378 ? -31.026 -6.189 69.850 1.00 96.75 378 LEU A O 1
ATOM 2936 N N . VAL A 1 379 ? -33.015 -5.691 70.778 1.00 97.00 379 VAL A N 1
ATOM 2937 C CA . VAL A 1 379 ? -32.919 -6.680 71.859 1.00 97.00 379 VAL A CA 1
ATOM 2938 C C . VAL A 1 379 ? -33.644 -7.977 71.523 1.00 97.00 379 VAL A C 1
ATOM 2940 O O . VAL A 1 379 ? -33.244 -9.036 72.006 1.00 97.00 379 VAL A O 1
ATOM 2943 N N . TYR A 1 380 ? -34.677 -7.920 70.676 1.00 97.19 380 TYR A N 1
ATOM 2944 C CA . TYR A 1 380 ? -35.437 -9.100 70.275 1.00 97.19 380 TYR A CA 1
ATOM 2945 C C . TYR A 1 380 ? -36.217 -8.887 68.974 1.00 97.19 380 TYR A C 1
ATOM 2947 O O . TYR A 1 380 ? -36.607 -7.767 68.645 1.00 97.19 380 TYR A O 1
ATOM 2955 N N . GLN A 1 381 ? -36.481 -9.980 68.260 1.00 97.31 381 GLN A N 1
ATOM 2956 C CA . GLN A 1 381 ? -37.389 -10.034 67.117 1.00 97.31 381 GLN A CA 1
ATOM 2957 C C . GLN A 1 381 ? -38.340 -11.219 67.307 1.00 97.31 381 GLN A C 1
ATOM 2959 O O . GLN A 1 381 ? -37.889 -12.320 67.625 1.00 97.31 381 GLN A O 1
ATOM 2964 N N . SER A 1 382 ? -39.639 -10.992 67.103 1.00 95.75 382 SER A N 1
ATOM 2965 C CA . SER A 1 382 ? -40.675 -12.024 67.194 1.00 95.75 382 SER A CA 1
ATOM 2966 C C . SER A 1 382 ? -41.422 -12.167 65.877 1.00 95.75 382 SER A C 1
ATOM 2968 O O . SER A 1 382 ? -42.037 -11.210 65.411 1.00 95.75 382 SER A O 1
ATOM 2970 N N . GLU A 1 383 ? -41.444 -13.384 65.341 1.00 94.69 383 GLU A N 1
ATOM 2971 C CA . GLU A 1 383 ? -42.331 -13.800 64.242 1.00 94.69 383 GLU A CA 1
ATOM 2972 C C . GLU A 1 383 ? -43.555 -14.582 64.763 1.00 94.69 383 GLU A C 1
ATOM 2974 O O . GLU A 1 383 ? -44.481 -14.884 64.013 1.00 94.69 383 GLU A O 1
ATOM 2979 N N . ASP A 1 384 ? -43.581 -14.919 66.059 1.00 91.75 384 ASP A N 1
ATOM 2980 C CA . ASP A 1 384 ? -44.675 -15.683 66.655 1.00 91.75 384 ASP A CA 1
ATOM 2981 C C . ASP A 1 384 ? -45.938 -14.813 66.829 1.00 91.75 384 ASP A C 1
ATOM 2983 O O . ASP A 1 384 ? -45.829 -13.690 67.326 1.00 91.75 384 ASP A O 1
ATOM 2987 N N . PRO A 1 385 ? -47.152 -15.339 66.553 1.00 80.62 385 PRO A N 1
ATOM 2988 C CA . PRO A 1 385 ? -48.424 -14.593 66.569 1.00 80.62 385 PRO A CA 1
ATOM 2989 C C . PRO A 1 385 ? -48.894 -14.122 67.961 1.00 80.62 385 PRO A C 1
ATOM 2991 O O . PRO A 1 385 ? -50.021 -13.656 68.116 1.00 80.62 385 PRO A O 1
ATOM 2994 N N . GLY A 1 386 ? -48.053 -14.266 68.987 1.00 86.12 386 GLY A N 1
ATOM 2995 C CA . GLY A 1 386 ? -48.249 -13.666 70.308 1.00 86.12 386 GLY A CA 1
ATOM 2996 C C . GLY A 1 386 ? -47.357 -12.456 70.576 1.00 86.12 386 GLY A C 1
ATOM 2997 O O . GLY A 1 386 ? -47.583 -11.789 71.579 1.00 86.12 386 GLY A O 1
ATOM 2998 N N . TYR A 1 387 ? -46.349 -12.211 69.728 1.00 92.38 387 TYR A N 1
ATOM 2999 C CA . TYR A 1 387 ? -45.362 -11.133 69.842 1.00 92.38 387 TYR A CA 1
ATOM 3000 C C . TYR A 1 387 ? -44.944 -10.866 71.296 1.00 92.38 387 TYR A C 1
ATOM 3002 O O . TYR A 1 387 ? -45.051 -9.758 71.818 1.00 92.38 387 TYR A O 1
ATOM 3010 N N . MET A 1 388 ? -44.552 -11.934 71.993 1.00 91.50 388 MET A N 1
ATOM 3011 C CA . MET A 1 388 ? -44.204 -11.854 73.405 1.00 91.50 388 MET A CA 1
ATOM 3012 C C . MET A 1 388 ? -42.708 -11.602 73.539 1.00 91.50 388 MET A C 1
ATOM 3014 O O . MET A 1 388 ? -41.893 -12.393 73.070 1.00 91.50 388 MET A O 1
ATOM 3018 N N . TYR A 1 389 ? -42.357 -10.533 74.240 1.00 96.44 389 TYR A N 1
ATOM 3019 C CA . TYR A 1 389 ? -40.998 -10.263 74.689 1.00 96.44 389 TYR A CA 1
ATOM 3020 C C . TYR A 1 389 ? -41.017 -10.023 76.197 1.00 96.44 389 TYR A C 1
ATOM 3022 O O . TYR A 1 389 ? -41.959 -9.426 76.707 1.00 96.44 389 TYR A O 1
ATOM 3030 N N . MET A 1 390 ? -40.012 -10.510 76.922 1.00 97.38 390 MET A N 1
ATOM 3031 C CA . MET A 1 390 ? -39.895 -10.314 78.367 1.00 97.38 390 MET A CA 1
ATOM 3032 C C . MET A 1 390 ? -38.746 -9.352 78.648 1.00 97.38 390 MET A C 1
ATOM 3034 O O . MET A 1 390 ? -37.607 -9.616 78.266 1.00 97.38 390 MET A O 1
ATOM 3038 N N . LEU A 1 391 ? -39.049 -8.241 79.315 1.00 97.06 391 LEU A N 1
ATOM 3039 C CA . LEU A 1 391 ? -38.043 -7.317 79.816 1.00 97.06 391 LEU A CA 1
ATOM 3040 C C . LEU A 1 391 ? -37.444 -7.913 81.079 1.00 97.06 391 LEU A C 1
ATOM 3042 O O . LEU A 1 391 ? -38.144 -8.099 82.068 1.00 97.06 391 LEU A O 1
ATOM 3046 N N . GLU A 1 392 ? -36.151 -8.212 81.045 1.00 97.38 392 GLU A N 1
ATOM 3047 C CA . GLU A 1 392 ? -35.409 -8.728 82.191 1.00 97.38 392 GLU A CA 1
ATOM 3048 C C . GLU A 1 392 ? -34.516 -7.610 82.756 1.00 97.38 392 GLU A C 1
ATOM 3050 O O . GLU A 1 392 ? -33.487 -7.304 82.146 1.00 97.38 392 GLU A O 1
ATOM 3055 N N . PRO A 1 393 ? -34.869 -6.994 83.907 1.00 96.06 393 PRO A N 1
ATOM 3056 C CA . PRO A 1 393 ? -34.096 -5.913 84.531 1.00 96.06 393 PRO A CA 1
ATOM 3057 C C . PRO A 1 393 ? -32.584 -6.167 84.600 1.00 96.06 393 PRO A C 1
ATOM 3059 O O . PRO A 1 393 ? -31.787 -5.283 84.288 1.00 96.06 393 PRO A O 1
ATOM 3062 N N . GLU A 1 394 ? -32.191 -7.403 84.927 1.00 94.06 394 GLU A N 1
ATOM 3063 C CA . GLU A 1 394 ? -30.789 -7.816 85.060 1.00 94.06 394 GLU A CA 1
ATOM 3064 C C . GLU A 1 394 ? -29.997 -7.709 83.745 1.00 94.06 394 GLU A C 1
ATOM 3066 O O . GLU A 1 394 ? -28.790 -7.469 83.768 1.00 94.06 394 GLU A O 1
ATOM 3071 N N . MET A 1 395 ? -30.668 -7.870 82.600 1.00 94.75 395 MET A N 1
ATOM 3072 C CA . MET A 1 395 ? -30.061 -7.814 81.267 1.00 94.75 395 MET A CA 1
ATOM 3073 C C . MET A 1 395 ? -30.035 -6.393 80.692 1.00 94.75 395 MET A C 1
ATOM 3075 O O . MET A 1 395 ? -29.179 -6.085 79.863 1.00 94.75 395 MET A O 1
ATOM 3079 N N . ILE A 1 396 ? -30.966 -5.539 81.126 1.00 96.12 396 ILE A N 1
ATOM 3080 C CA . ILE A 1 396 ? -31.131 -4.157 80.651 1.00 96.12 396 ILE A CA 1
ATOM 3081 C C . ILE A 1 396 ? -30.184 -3.204 81.402 1.00 96.12 396 ILE A C 1
ATOM 3083 O O . ILE A 1 396 ? -29.592 -2.307 80.800 1.00 96.12 396 ILE A O 1
ATOM 3087 N N . GLY A 1 397 ? -29.990 -3.441 82.704 1.00 95.75 397 GLY A N 1
ATOM 3088 C CA . GLY A 1 397 ? -29.183 -2.604 83.594 1.00 95.75 397 GLY A CA 1
ATOM 3089 C C . GLY A 1 397 ? -29.974 -1.450 84.222 1.00 95.75 397 GLY A C 1
ATOM 3090 O O . GLY A 1 397 ? -30.969 -0.988 83.671 1.00 95.75 397 GLY A O 1
ATOM 3091 N N . GLU A 1 398 ? -29.529 -0.983 85.393 1.00 96.38 398 GLU A N 1
ATOM 3092 C CA . GLU A 1 398 ? -30.163 0.125 86.128 1.00 96.38 398 GLU A CA 1
ATOM 3093 C C . GLU A 1 398 ? -30.188 1.432 85.326 1.00 96.38 398 GLU A C 1
ATOM 3095 O O . GLU A 1 398 ? -29.226 1.766 84.630 1.00 96.38 398 GLU A O 1
ATOM 3100 N N . GLY A 1 399 ? -31.259 2.211 85.495 1.00 97.12 399 GLY A N 1
ATOM 3101 C CA . GLY A 1 399 ? -31.395 3.548 84.911 1.00 97.12 399 GLY A CA 1
ATOM 3102 C C . GLY A 1 399 ? -32.648 3.728 84.058 1.00 97.12 399 GLY A C 1
ATOM 3103 O O . GLY A 1 399 ? -33.544 2.888 84.063 1.00 97.12 399 GLY A O 1
ATOM 3104 N N . GLU A 1 400 ? -32.719 4.860 83.359 1.00 97.69 400 GLU A N 1
ATOM 3105 C CA . GLU A 1 400 ? -33.804 5.192 82.429 1.00 97.69 400 GLU A CA 1
ATOM 3106 C C . GLU A 1 400 ? -33.537 4.596 81.043 1.00 97.69 400 GLU A C 1
ATOM 3108 O O . GLU A 1 400 ? -32.427 4.692 80.516 1.00 97.69 400 GLU A O 1
ATOM 3113 N N . HIS A 1 401 ? -34.577 4.029 80.436 1.00 97.94 401 HIS A N 1
ATOM 3114 C CA . HIS A 1 401 ? 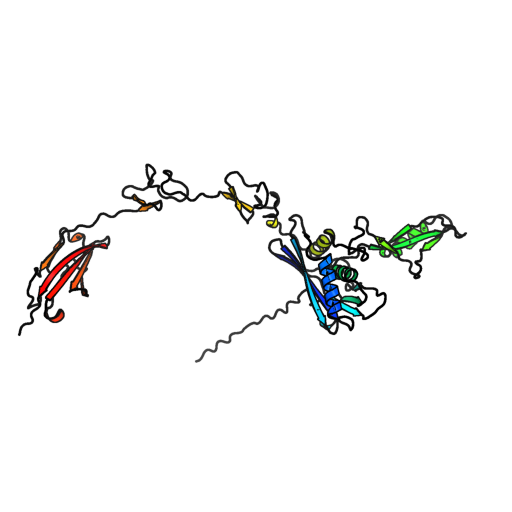-34.533 3.350 79.145 1.00 97.94 401 HIS A CA 1
ATOM 3115 C C . HIS A 1 401 ? -35.751 3.713 78.294 1.00 97.94 401 HIS A C 1
ATOM 3117 O O . HIS A 1 401 ? -36.792 4.115 78.812 1.00 97.94 401 HIS A O 1
ATOM 3123 N N . VAL A 1 402 ? -35.630 3.541 76.976 1.00 98.12 402 VAL A N 1
ATOM 3124 C CA . VAL A 1 402 ? -36.738 3.715 76.026 1.00 98.12 402 VAL A CA 1
ATOM 3125 C C . VAL A 1 402 ? -36.945 2.416 75.269 1.00 98.12 402 VAL A C 1
ATOM 3127 O O . VAL A 1 402 ? -36.058 1.990 74.531 1.00 98.12 402 VAL A O 1
ATOM 3130 N N . LEU A 1 403 ? -38.112 1.800 75.442 1.00 98.06 403 LEU A N 1
ATOM 3131 C CA . LEU A 1 403 ? -38.555 0.671 74.634 1.00 98.06 403 LEU A CA 1
ATOM 3132 C C . LEU A 1 403 ? -39.166 1.217 73.344 1.00 98.06 403 LEU A C 1
ATOM 3134 O O . LEU A 1 403 ? -40.108 1.998 73.413 1.00 98.06 403 LEU A O 1
ATOM 3138 N N . THR A 1 404 ? -38.670 0.790 72.184 1.00 97.81 404 THR A N 1
ATOM 3139 C CA . THR A 1 404 ? -39.311 1.040 70.885 1.00 97.81 404 THR A CA 1
ATOM 3140 C C . THR A 1 404 ? -39.735 -0.278 70.259 1.00 97.81 404 THR A C 1
ATOM 3142 O O . THR A 1 404 ? -38.938 -1.207 70.141 1.00 97.81 404 THR A O 1
ATOM 3145 N N . VAL A 1 405 ? -40.994 -0.350 69.848 1.00 96.94 405 VAL A N 1
ATOM 3146 C CA . VAL A 1 405 ? -41.588 -1.503 69.177 1.00 96.94 405 VAL A CA 1
ATOM 3147 C C . VAL A 1 405 ? -41.902 -1.097 67.748 1.00 96.94 405 VAL A C 1
ATOM 3149 O O . VAL A 1 405 ? -42.526 -0.060 67.527 1.00 96.94 405 VAL A O 1
ATOM 3152 N N . GLN A 1 406 ? -41.445 -1.893 66.786 1.00 95.75 406 GLN A N 1
ATOM 3153 C CA . GLN A 1 406 ? -41.637 -1.658 65.356 1.00 95.75 406 GLN A CA 1
ATOM 3154 C C . GLN A 1 406 ? -42.261 -2.904 64.728 1.00 95.75 406 GLN A C 1
ATOM 3156 O O . GLN A 1 406 ? -41.659 -3.978 64.770 1.00 95.75 406 GLN A O 1
ATOM 3161 N N . ALA A 1 407 ? -43.460 -2.763 64.171 1.00 93.81 407 ALA A N 1
ATOM 3162 C CA . ALA A 1 407 ? -44.210 -3.853 63.560 1.00 93.81 407 ALA A CA 1
ATOM 3163 C C . ALA A 1 407 ? -44.197 -3.722 62.035 1.00 93.81 407 ALA A C 1
ATOM 3165 O O . ALA A 1 407 ? -44.315 -2.613 61.517 1.00 93.81 407 ALA A O 1
ATOM 3166 N N . PHE A 1 408 ? -44.059 -4.850 61.336 1.00 92.00 408 PHE A N 1
ATOM 3167 C CA . PHE A 1 408 ? -43.957 -4.912 59.876 1.00 92.00 408 PHE A CA 1
ATOM 3168 C C . PHE A 1 408 ? -45.074 -5.766 59.290 1.00 92.00 408 PHE A C 1
ATOM 3170 O O . PHE A 1 408 ? -45.370 -6.837 59.825 1.00 92.00 408 PHE A O 1
ATOM 3177 N N . ASN A 1 409 ? -45.656 -5.335 58.172 1.00 88.25 409 ASN A N 1
ATOM 3178 C CA . ASN A 1 409 ? -46.639 -6.121 57.426 1.00 88.25 409 ASN A CA 1
ATOM 3179 C C . ASN A 1 409 ? -46.001 -6.937 56.276 1.00 88.25 409 ASN A C 1
ATOM 3181 O O . ASN A 1 409 ? -44.786 -6.918 56.078 1.00 88.25 409 ASN A O 1
ATOM 3185 N N . MET A 1 410 ? -46.815 -7.663 55.496 1.00 84.75 410 MET A N 1
ATOM 3186 C CA . MET A 1 410 ? -46.331 -8.451 54.341 1.00 84.75 410 MET A CA 1
ATOM 3187 C C . MET A 1 410 ? -45.718 -7.607 53.214 1.00 84.75 410 MET A C 1
ATOM 3189 O O . MET A 1 410 ? -44.961 -8.134 52.404 1.00 84.75 410 MET A O 1
ATOM 3193 N N . GLU A 1 411 ? -46.026 -6.316 53.169 1.00 82.25 411 GLU A N 1
ATOM 3194 C CA . GLU A 1 411 ? -45.516 -5.349 52.192 1.00 82.25 411 GLU A CA 1
ATOM 3195 C C . GLU A 1 411 ? -44.272 -4.610 52.720 1.00 82.25 411 GLU A C 1
ATOM 3197 O O . GLU A 1 411 ? -43.772 -3.697 52.072 1.00 82.25 411 GLU A O 1
ATOM 3202 N N . MET A 1 412 ? -43.759 -5.013 53.892 1.00 79.56 412 MET A N 1
ATOM 3203 C CA . MET A 1 412 ? -42.660 -4.368 54.620 1.00 79.56 412 MET A CA 1
ATOM 3204 C C . MET A 1 412 ? -42.917 -2.906 55.012 1.00 79.56 412 MET A C 1
ATOM 3206 O O . MET A 1 412 ? -41.978 -2.207 55.390 1.00 79.56 412 MET A O 1
ATOM 3210 N N . ALA A 1 413 ? -44.170 -2.447 54.976 1.00 77.06 413 ALA A N 1
ATOM 3211 C CA . ALA A 1 413 ? -44.537 -1.181 55.593 1.00 77.06 413 ALA A CA 1
ATOM 3212 C C . ALA A 1 413 ? -44.461 -1.323 57.119 1.00 77.06 413 ALA A C 1
ATOM 3214 O O . ALA A 1 413 ? -44.851 -2.364 57.666 1.00 77.06 413 ALA A O 1
ATOM 3215 N N . ASP A 1 414 ? -43.955 -0.292 57.795 1.00 83.62 414 ASP A N 1
ATOM 3216 C CA . ASP A 1 414 ? -43.717 -0.313 59.231 1.00 83.62 414 ASP A CA 1
ATOM 3217 C C . ASP A 1 414 ? -44.515 0.749 59.994 1.00 83.62 414 ASP A C 1
ATOM 3219 O O . ASP A 1 414 ? -44.825 1.833 59.506 1.00 83.62 414 ASP A O 1
ATOM 3223 N N . THR A 1 415 ? -44.840 0.421 61.242 1.00 89.12 415 THR A N 1
ATOM 3224 C CA . THR A 1 415 ? -45.339 1.370 62.241 1.00 89.12 415 THR A CA 1
ATOM 3225 C C . THR A 1 415 ? -44.532 1.195 63.518 1.00 89.12 415 THR A C 1
ATOM 3227 O O . THR A 1 415 ? -44.118 0.080 63.853 1.00 89.12 415 THR A O 1
ATOM 3230 N N . ASN A 1 416 ? -44.272 2.289 64.235 1.00 93.50 416 ASN A N 1
ATOM 3231 C CA . ASN A 1 416 ? -43.512 2.251 65.479 1.00 93.50 416 ASN A CA 1
ATOM 3232 C C . ASN A 1 416 ? -44.177 3.033 66.619 1.00 93.50 416 ASN A C 1
ATOM 3234 O O . ASN A 1 416 ? -44.949 3.980 66.421 1.00 93.50 416 ASN A O 1
ATOM 3238 N N . ARG A 1 417 ? -43.877 2.584 67.840 1.00 95.12 417 ARG A N 1
ATOM 3239 C CA . ARG A 1 417 ? -44.259 3.214 69.106 1.00 95.12 417 ARG A CA 1
ATOM 3240 C C . ARG A 1 417 ? -43.131 3.089 70.108 1.00 95.12 417 ARG A C 1
ATOM 3242 O O . ARG A 1 417 ? -42.397 2.103 70.087 1.00 95.12 417 ARG A O 1
ATOM 3249 N N . SER A 1 418 ? -43.049 4.059 71.009 1.00 97.00 418 SER A N 1
ATOM 3250 C CA . SER A 1 418 ? -42.037 4.079 72.057 1.00 97.00 418 SER A CA 1
ATOM 3251 C C . SER A 1 418 ? -42.639 4.442 73.406 1.00 97.00 418 SER A C 1
ATOM 3253 O O . SER A 1 418 ? -43.568 5.249 73.459 1.00 97.00 418 SER A O 1
ATOM 3255 N N . VAL A 1 419 ? -42.078 3.873 74.474 1.00 97.38 419 VAL A N 1
ATOM 3256 C CA . VAL A 1 419 ? -42.368 4.233 75.868 1.00 97.38 419 VAL A CA 1
ATOM 3257 C C . VAL A 1 419 ? -41.085 4.300 76.693 1.00 97.38 419 VAL A C 1
ATOM 3259 O O . VAL A 1 419 ? -40.167 3.498 76.493 1.00 97.38 419 VAL A O 1
ATOM 3262 N N . SER A 1 420 ? -41.014 5.238 77.630 1.00 97.31 420 SER A N 1
ATOM 3263 C CA . SER A 1 420 ? -39.901 5.355 78.583 1.00 97.31 420 SER A CA 1
ATOM 3264 C C . SER A 1 420 ? -40.191 4.560 79.858 1.00 97.31 420 SER A C 1
ATOM 3266 O O . SER A 1 420 ? -41.326 4.549 80.329 1.00 97.31 420 SER A O 1
ATOM 3268 N N . PHE A 1 421 ? -39.183 3.932 80.460 1.00 97.94 421 PHE A N 1
ATOM 3269 C CA . PHE A 1 421 ? -39.295 3.222 81.742 1.00 97.94 421 PHE A CA 1
ATOM 3270 C C . PHE A 1 421 ? -37.971 3.279 82.520 1.00 97.94 421 PHE A C 1
ATOM 3272 O O . PHE A 1 421 ? -36.920 3.565 81.948 1.00 97.94 421 PHE A O 1
ATOM 3279 N N . THR A 1 422 ? -38.007 2.993 83.819 1.00 97.56 422 THR A N 1
ATOM 3280 C CA . THR A 1 422 ? -36.826 2.965 84.696 1.00 97.56 422 THR A CA 1
ATOM 3281 C C . THR A 1 422 ? -36.614 1.564 85.248 1.00 97.56 422 THR A C 1
ATOM 3283 O O . THR A 1 422 ? -37.570 0.907 85.645 1.00 97.56 422 THR A O 1
ATOM 3286 N N . VAL A 1 423 ? -35.370 1.101 85.310 1.00 97.62 423 VAL A N 1
ATOM 3287 C CA . VAL A 1 423 ? -34.995 -0.167 85.948 1.00 97.62 423 VAL A CA 1
ATOM 3288 C C . VAL A 1 423 ? -34.357 0.106 87.309 1.00 97.62 423 VAL A C 1
ATOM 3290 O O . VAL A 1 423 ? -33.368 0.838 87.390 1.00 97.62 423 VAL A O 1
ATOM 3293 N N . GLU A 1 424 ? -34.895 -0.521 88.357 1.00 96.81 424 GLU A N 1
ATOM 3294 C CA . GLU A 1 424 ? -34.346 -0.513 89.718 1.00 96.81 424 GLU A CA 1
ATOM 3295 C C . GLU A 1 424 ? -34.012 -1.950 90.143 1.00 96.81 424 GLU A C 1
ATOM 3297 O O . GLU A 1 424 ? -34.878 -2.828 90.117 1.00 96.81 424 GLU A O 1
ATOM 3302 N N . MET A 1 425 ? -32.764 -2.212 90.543 1.00 92.44 425 MET A N 1
ATOM 3303 C CA . MET A 1 425 ? -32.392 -3.535 91.049 1.00 92.44 425 MET A CA 1
ATOM 3304 C C . MET A 1 425 ? -32.754 -3.639 92.534 1.00 92.44 425 MET A C 1
ATOM 3306 O O . MET A 1 425 ? -32.539 -2.688 93.289 1.00 92.44 425 MET A O 1
ATOM 3310 N N . PRO A 1 426 ? -33.297 -4.780 92.988 1.00 85.19 426 PRO A N 1
ATOM 3311 C CA . PRO A 1 426 ? -33.539 -4.991 94.409 1.00 85.19 426 PRO A CA 1
ATOM 3312 C C . PRO A 1 426 ? -32.210 -4.991 95.189 1.00 85.19 426 PRO A C 1
ATOM 3314 O O . PRO A 1 426 ? -31.256 -5.651 94.775 1.00 85.19 426 PRO A O 1
ATOM 3317 N N . GLU A 1 427 ? -32.169 -4.252 96.307 1.00 77.19 427 GLU A N 1
ATOM 3318 C CA . GLU A 1 427 ? -31.022 -4.192 97.240 1.00 77.19 427 GLU A CA 1
ATOM 3319 C C . GLU A 1 427 ? -30.642 -5.545 97.864 1.00 77.19 427 GLU A C 1
ATOM 3321 O O . GLU A 1 427 ? -31.552 -6.341 98.212 1.00 77.19 427 GLU A O 1
#

Sequence (427 aa):
MRKAYVLLAILVLSSVVFPTTEVTVDDCSITVDVKVGFAGDGASDEFIKKFEDGVKKIWQGKDFTYGDCECPVEIKLETKKFVTCYQAGKDYHCFDVQETDGFYYSYVRHTLYSDRSFWRDGKMRAARGNVSTSNTGNILAHEFGHLMGLKDEYYYVYYYFYVNEDGTVASGPHAVKTSEWNGKKDDIQDNAPEGAKVVLARKKDGTNHYVKYQDGVPTDSIMLNIDGTPKAYQHHIDAIVGGAGIECPDECCCGNGRVELGKGEECDYKASPEGCMEGEKCTNDCVCEIEELPAICGDGQIDGEEECDYAATPDGCPPEHTCSPECACFFDPPTFEEDMDIISPAEGAVLTFPEPVELSFGDPSRIVYINYWIGEALVYQSEDPGYMYMLEPEMIGEGEHVLTVQAFNMEMADTNRSVSFTVEMPE

Secondary structure (DSSP, 8-state):
-------------------SEEEEEETTEEEEEEEEEEESTT--HHHHHHHHHHHHHHHSS---EETTTTEEEEEEEEEEE-SSTTTTTTTSEEEEEE--SS----EEE--S--TTTTEETTEEPP-EEEEETT--HHHHHHHHHHHTTPPPSEEEEEEEEEE-TTS-EEEEEEEEETTTHHHHHHHHHHTSPTT-EEEE---TTS--EEEEEPTT--TTBTTT--SSS-B--HHHHHHHHHHHTPPPPGGGGTTSSS--TTTT-S--TTSSS-SPPTTEEE-TTS-EEE--PPP-TTSS---TT-S--TTSSS-SPPTTEEE-TTS-EEE-PPP----EEEEESPTTEEESS-EEEEEEES-GGGEEEEEEEETTEEEEEE-STT--EEE-HHHH-SEEEEEEEEEEETT--EEEEEEEEEE----

Radius of gyration: 47.27 Å; chains: 1; bounding box: 88×53×152 Å

pLDDT: mean 87.08, std 13.45, range [34.75, 98.38]

Foldseek 3Di:
DDDDDDDPPPPPPPVPLAFQWFWDDDLLATETEHEEEEEEPQPDPVLVVQQVVLQCQFPAPDQAAEDPLRRGYGYHYHYYYDHDPVVCPFHHAYEYEAEDPDDDDKAKDDPDDDDQPQADQRGGTHIYIYYYNNDGSLNSNLRVLVSLVDAQQKFKWWFKFWAAPVRHTPDDRDIDGPVCCVVCVVVVQVPHDVRTGIDTDADPVGDRIDIDGHPPDDCQDSSYDSPDRHHHDNVSVHCSCVSNVDDRQLQNNEQSQDDDVVSPAQFHQNHVVRNEDPQWHQDSSRHTDRPQDPDQAQPQDQDDPACFHQNHVVRNEDPQWHQDSVRDTDHDDDADDKDKDWPPPAAAAEDAAKDKTDMDTPDLVFFQKKFKDKVPDGPDIDRDSRNIDIDGLVVNDFFKIKIKMWTAGPVRRIDMDIHIYGYDYDD